Protein AF-A0A970M5C3-F1 (afdb_monomer_lite)

Secondary structure (DSSP, 8-state):
---------------------------PPPP-------TT-----------BTTTB-SEE--SS-EETTS--EEEESS--TT-EEEETT--EEEE--GGGEEEEEE-TTT--EEEEEE-TT--S-EEEEEEPTTTTT-GGGSBPPEEEE-HIIIIIIIIIHHHHHHHHHHB-SS-B-TTTTEETTEE--B-S-TT-STTEEEEGGGTTT---BGGG-SS--SPTT------B--BSSS-EEHHHHHHHHHHHHHHHHH-TTT--TTSS--TTTTSSS-HHHHHHHHHHHHHHHTB-TTS-BB-EEEESS-S-SS-TTT----EEE--B-HHHHHHHHHHHHHHHHHGGGSTTTHHHHHHHHHHHHHHHHHHHH--S-----------SS------SS----TT-----S--TTSPPPPPTT--------SSSTTT-SHHHHHHHHHHHHHHH--HHHHHHHHHHTTSHHHH-IIIIISS-TTT--HHHHHHHHHH-TTS-HHHHHHHHHHHHHHHHHTHHHHHH-TT-----GGG-STTHHHHHHHHHHHHHHHHHHH--HHHHHHHHHHHHHHTT-STT-S-SBTT-SSS-----B-HHHHHHHHHHHHHHS---PPPS--BB----HHHHHHHSTT--TT----------TTSPPPPTT--S-THHHHHTTSS-TT---S-SHHHHBBBHHHHHHHHHHHHHT-

pLDDT: mean 77.59, std 25.62, range [19.64, 98.94]

Foldseek 3Di:
DDDDDDDDDDDDDDDDDDDDDDDDDDDDDDDPDDDPDDPDDDDDDDDDWLDQLPQAAQKWFQQLAEEQQDWGKIKGLDDLPQKFKAFPVRDGPDTFDPVQKDWQQQFFQQRGGIIIGTPSVPRDWGKIKIAGVCCVVGVSPIADIHTYHHLLSRQVQQFLLLLLLVLLVQKAQDWADPPLQDDPRDGDTRPAGFQPDPLFAFAPVCPPVDRHHNCRDPPNQADHPFDQAMAGQFWLDNKGWLLQLLLLLQLLLVLCVLCVVSFFQPSNSHPCRPVRDGVSLVSSVRSLSRQLSQATNQLFGFTIWDALEFPDQEARRPGPGRIYTFGTWLQSLLSLLLSLLSQLQVQCVPVVRVVVSVVSVVSSVSSLVSCVVVVFGGWTPPPDLRDDDDDFDDDDDQDCPPVRDDQPVDDPPDDFDADPVHGTDDRPPSIQQVVTNLLSLLSSLLSCCLRVVDPVSLVSNVVSCPPCCLQPLVPAQLDAQSNHPNVVSLLSLLPRPPRPPVSNVSSLVSLVVSLVQQVVQLVSGSLSASDDLQCQAQQSLLSLLSLLLSLLSNCVNPVPCVSLSSLVSSLSCCSQSFSNSERQWFSHGPHHDQAFSHSHQLNVQQVCCVPPVDGDGGRTNFRFRAFRSNQCCLVPNPRRRRTDDADDDDDDDPSTDDHVRDDDDQVVCCVVVSDHRPDDGDDDNSHGMTGSSSSSSSSSSSSSSD

Sequence (706 aa):
MKRAGLVILFVAGLVAAACGGSQPSQQNPPASSVAVVKVGDTVQSEPRPAMPGVNVPAVKVDLVGYVTDWKKIVIFNVDPAGAQVVDQAGNVVLTVTDDLVREYGLDEASQDPVWQVDITALKTPGTYTIRTAGGASNPLLNSDPFKIGDFRSLYYDDAVVVGLKSFYFQRTRTALVEPYAVWRGAAYPRKGVSHAHNDVGWDYTFYPDKKLNWKDSPDKQWWPGEQLKKGWFDAGNYDMYIPSTAPSTQILLYAYEWAPEMFKDGDQNIPESGNGVPDIIDESTWGLDWIMSLQQKNGAFRHSEAVHGWDGLGPADQDMSVRWIRGVSSAATAKAVAVLAQAAQIYKQFPPYAAIAADYEKAARLGWKWLQENPNDHPVDEKDHRWAAANPGTTGERPTLPNGCPDTSVNPDKTAYKDKHGSEQPRWDDGPDGRGDVPGRFVAAVEMWTRLRDASALEVVKTLINHELVSSLEEGIFRGSWVNISRYGLISLAQDAETPEDIRAIAKERMVKAADLAFPRIEKDGYRTCDELYDYYWGHNANLAEKVHIFAAVYKLTEDEKYLHAARDLWHWLNGRNPNGYSMTTGVGTRPPTRFYHMEWGYHQNDMINKTGEFFPPAPGYLLSGPNAINNCFLAPGAPAKALLWDNPETTRTGTPPHAMWHWEQPSIWDGNFIPEDSYAEGWWGVTECDVIYSADYVLAGISVL

Radius of gyration: 27.74 Å; chains: 1; bounding box: 107×69×69 Å

Structure (mmCIF, N/CA/C/O backbone):
data_AF-A0A970M5C3-F1
#
_entry.id   AF-A0A970M5C3-F1
#
loop_
_atom_site.group_PDB
_atom_site.id
_atom_site.type_symbol
_atom_site.label_atom_id
_atom_site.label_alt_id
_atom_site.label_comp_id
_atom_site.label_asym_id
_atom_site.label_entity_id
_atom_site.label_seq_id
_atom_site.pdbx_PDB_ins_code
_atom_site.Cartn_x
_atom_site.Cartn_y
_atom_site.Cartn_z
_atom_site.occupancy
_atom_site.B_iso_or_equiv
_atom_site.auth_seq_id
_atom_site.auth_comp_id
_atom_site.auth_asym_id
_atom_site.auth_atom_id
_atom_site.pdbx_PDB_model_num
ATOM 1 N N . MET A 1 1 ? -79.323 21.546 -16.360 1.00 43.47 1 MET A N 1
ATOM 2 C CA . MET A 1 1 ? -78.536 20.835 -17.399 1.00 43.47 1 MET A CA 1
ATOM 3 C C . MET A 1 1 ? -78.131 21.848 -18.450 1.00 43.47 1 MET A C 1
ATOM 5 O O . MET A 1 1 ? -79.003 22.634 -18.796 1.00 43.47 1 MET A O 1
ATOM 9 N N . LYS A 1 2 ? -76.900 21.783 -18.982 1.00 23.50 2 LYS A N 1
ATOM 10 C CA . LYS A 1 2 ? -76.229 22.776 -19.863 1.00 23.50 2 LYS A CA 1
ATOM 11 C C . LYS A 1 2 ? -75.313 23.715 -19.066 1.00 23.50 2 LYS A C 1
ATOM 13 O O . LYS A 1 2 ? -75.775 24.337 -18.123 1.00 23.50 2 LYS A O 1
ATOM 18 N N . ARG A 1 3 ? -74.004 23.650 -19.360 1.00 25.41 3 ARG A N 1
ATOM 19 C CA . ARG A 1 3 ? -73.214 24.616 -20.178 1.00 25.41 3 ARG A CA 1
ATOM 20 C C . ARG A 1 3 ? -72.587 25.664 -19.254 1.00 25.41 3 ARG A C 1
ATOM 22 O O . ARG A 1 3 ? -73.209 26.014 -18.270 1.00 25.41 3 ARG A O 1
ATOM 29 N N . ALA A 1 4 ? -71.412 26.227 -19.477 1.00 26.89 4 ALA A N 1
ATOM 30 C CA . ALA A 1 4 ? -70.388 26.228 -20.526 1.00 26.89 4 ALA A CA 1
ATOM 31 C C . ALA A 1 4 ? -69.121 26.771 -19.806 1.00 26.89 4 ALA A C 1
ATOM 33 O O . ALA A 1 4 ? -69.263 27.408 -18.769 1.00 26.89 4 ALA A O 1
ATOM 34 N N . GLY A 1 5 ? -67.873 26.488 -20.173 1.00 25.70 5 GLY A N 1
ATOM 35 C CA . GLY A 1 5 ? -67.251 26.614 -21.488 1.00 25.70 5 GLY A CA 1
ATOM 36 C C . GLY A 1 5 ? -66.477 27.941 -21.561 1.00 25.70 5 GLY A C 1
ATOM 37 O O . GLY A 1 5 ? -67.030 28.960 -21.165 1.00 25.70 5 GLY A O 1
ATOM 38 N N . LEU A 1 6 ? -65.242 27.889 -22.082 1.00 24.64 6 LEU A N 1
ATOM 39 C CA . LEU A 1 6 ? -64.608 28.828 -23.035 1.00 24.64 6 LEU A CA 1
ATOM 40 C C . LEU A 1 6 ? -63.123 29.163 -22.740 1.00 24.64 6 LEU A C 1
ATOM 42 O O . LEU A 1 6 ? -62.778 29.863 -21.799 1.00 24.64 6 LEU A O 1
ATOM 46 N N . VAL A 1 7 ? -62.285 28.611 -23.622 1.00 25.92 7 VAL A N 1
ATOM 47 C CA . VAL A 1 7 ? -61.121 29.148 -24.364 1.00 25.92 7 VAL A CA 1
ATOM 48 C C . VAL A 1 7 ? -60.854 30.669 -24.268 1.00 25.92 7 VAL A C 1
ATOM 50 O O . VAL A 1 7 ? -61.797 31.445 -24.383 1.00 25.92 7 VAL A O 1
ATOM 53 N N . ILE A 1 8 ? -59.569 31.080 -24.201 1.00 26.61 8 ILE A N 1
ATOM 54 C CA . ILE A 1 8 ? -58.835 31.959 -25.164 1.00 26.61 8 ILE A CA 1
ATOM 55 C C . ILE A 1 8 ? -57.410 32.294 -24.658 1.00 26.61 8 ILE A C 1
ATOM 57 O O . ILE A 1 8 ? -57.178 32.477 -23.467 1.00 26.61 8 ILE A O 1
ATOM 61 N N . LEU A 1 9 ? -56.465 32.342 -25.610 1.00 24.36 9 LEU A N 1
ATOM 62 C CA . LEU A 1 9 ? -55.049 32.701 -25.485 1.00 24.36 9 LEU A CA 1
ATOM 63 C C . LEU A 1 9 ? -54.772 34.225 -25.380 1.00 24.36 9 LEU A C 1
ATOM 65 O O . LEU A 1 9 ? -55.464 35.028 -25.996 1.00 24.36 9 LEU A O 1
ATOM 69 N N . PHE A 1 10 ? -53.588 34.507 -24.810 1.00 23.66 10 PHE A N 1
ATOM 70 C CA . PHE A 1 10 ? -52.525 35.440 -25.253 1.00 23.66 10 PHE A CA 1
ATOM 71 C C . PHE A 1 10 ? -52.410 36.897 -24.726 1.00 23.66 10 PHE A C 1
ATOM 73 O O . PHE A 1 10 ? -53.280 37.736 -24.910 1.00 23.66 10 PHE A O 1
ATOM 80 N N . VAL A 1 11 ? -51.168 37.151 -24.265 1.00 23.84 11 VAL A N 1
ATOM 81 C CA . VAL A 1 11 ? -50.319 38.369 -24.258 1.00 23.84 11 VAL A CA 1
ATOM 82 C C . VAL A 1 11 ? -50.445 39.406 -23.119 1.00 23.84 11 VAL A C 1
ATOM 84 O O . VAL A 1 11 ? -51.359 40.214 -23.069 1.00 23.84 11 VAL A O 1
ATOM 87 N N . ALA A 1 12 ? -49.356 39.406 -22.331 1.00 23.44 12 ALA A N 1
ATOM 88 C CA . ALA A 1 12 ? -48.564 40.489 -21.724 1.00 23.44 12 ALA A CA 1
ATOM 89 C C . ALA A 1 12 ? -49.166 41.514 -20.746 1.00 23.44 12 ALA A C 1
ATOM 91 O O . ALA A 1 12 ? -50.061 42.282 -21.072 1.00 23.44 12 ALA A O 1
ATOM 92 N N . GLY A 1 13 ? -48.427 41.690 -19.640 1.00 21.80 13 GLY A N 1
ATOM 93 C CA . GLY A 1 13 ? -47.996 43.026 -19.222 1.00 21.80 13 GLY A CA 1
ATOM 94 C C . GLY A 1 13 ? -48.219 43.398 -17.755 1.00 21.80 13 GLY A C 1
ATOM 95 O O . GLY A 1 13 ? -49.313 43.783 -17.381 1.00 21.80 13 GLY A O 1
ATOM 96 N N . LEU A 1 14 ? -47.105 43.417 -17.014 1.00 23.11 14 LEU A N 1
ATOM 97 C CA . LEU A 1 14 ? -46.784 44.240 -15.835 1.00 23.11 14 LEU A CA 1
ATOM 98 C C . LEU A 1 14 ? -47.447 43.990 -14.459 1.00 23.11 14 LEU A C 1
ATOM 100 O O . LEU A 1 14 ? -48.581 44.361 -14.190 1.00 23.11 14 LEU A O 1
ATOM 104 N N . VAL A 1 15 ? -46.602 43.460 -13.560 1.00 23.78 15 VAL A N 1
ATOM 105 C CA . VAL A 1 15 ? -46.134 44.029 -12.270 1.00 23.78 15 VAL A CA 1
ATOM 106 C C . VAL A 1 15 ? -47.127 44.867 -11.443 1.00 23.78 15 VAL A C 1
ATOM 108 O O . VAL A 1 15 ? -47.406 46.006 -11.795 1.00 23.78 15 VAL A O 1
ATOM 111 N N . ALA A 1 16 ? -47.493 44.376 -10.249 1.00 21.75 16 ALA A N 1
ATOM 112 C CA . ALA A 1 16 ? -47.049 44.922 -8.949 1.00 21.75 16 ALA A CA 1
ATOM 113 C C . ALA A 1 16 ? -47.873 44.383 -7.755 1.00 21.75 16 ALA A C 1
ATOM 115 O O . ALA A 1 16 ? -49.095 44.430 -7.755 1.00 21.75 16 ALA A O 1
ATOM 116 N N . ALA A 1 17 ? -47.135 43.987 -6.712 1.00 21.42 17 ALA A N 1
ATOM 117 C CA . ALA A 1 17 ? -47.401 44.186 -5.281 1.00 21.42 17 ALA A CA 1
ATOM 118 C C . ALA A 1 17 ? -48.663 43.593 -4.592 1.00 21.42 17 ALA A C 1
ATOM 120 O O . ALA A 1 17 ? -49.741 44.169 -4.589 1.00 21.42 17 ALA A O 1
ATOM 121 N N . ALA A 1 18 ? -48.384 42.534 -3.819 1.00 20.62 18 ALA A N 1
ATOM 122 C CA . ALA A 1 18 ? -48.452 42.496 -2.347 1.00 20.62 18 ALA A CA 1
ATOM 123 C C . ALA A 1 18 ? -49.795 42.331 -1.579 1.00 20.62 18 ALA A C 1
ATOM 125 O O . ALA A 1 18 ? -50.690 43.166 -1.628 1.00 20.62 18 ALA A O 1
ATOM 126 N N . CYS A 1 19 ? -49.742 41.318 -0.692 1.00 20.11 19 CYS A N 1
ATOM 127 C CA . CYS A 1 19 ? -50.213 41.251 0.710 1.00 20.11 19 CYS A CA 1
ATOM 128 C C . CYS A 1 19 ? -51.538 40.549 1.097 1.00 20.11 19 CYS A C 1
ATOM 130 O O . CYS A 1 19 ? -52.627 41.023 0.804 1.00 20.11 19 CYS A O 1
ATOM 132 N N . GLY A 1 20 ? -51.370 39.521 1.958 1.00 19.64 20 GLY A N 1
ATOM 133 C CA . GLY A 1 20 ? -52.230 39.145 3.105 1.00 19.64 20 GLY A CA 1
ATOM 134 C C . GLY A 1 20 ? -53.282 38.063 2.827 1.00 19.64 20 GLY A C 1
ATOM 135 O O . GLY A 1 20 ? -54.294 38.366 2.219 1.00 19.64 20 GLY A O 1
ATOM 136 N N . GLY A 1 21 ? -53.064 36.775 3.145 1.00 20.50 21 GLY A N 1
ATOM 137 C CA . GLY A 1 21 ? -53.242 36.122 4.469 1.00 20.50 21 GLY A CA 1
ATOM 138 C C . GLY A 1 21 ? -54.598 35.370 4.484 1.00 20.50 21 GLY A C 1
ATOM 139 O O . GLY A 1 21 ? -55.576 35.945 4.036 1.00 20.50 21 GLY A O 1
ATOM 140 N N . SER A 1 22 ? -54.806 34.114 4.910 1.00 21.95 22 SER A N 1
ATOM 141 C CA . SER A 1 22 ? -54.136 33.268 5.911 1.00 21.95 22 SER A CA 1
ATOM 142 C C . SER A 1 22 ? -54.776 31.848 6.014 1.00 21.95 22 SER A C 1
ATOM 144 O O . SER A 1 22 ? -56.002 31.764 5.984 1.00 21.95 22 SER A O 1
ATOM 146 N N . GLN A 1 23 ? -53.936 30.828 6.319 1.00 22.83 23 GLN A N 1
ATOM 147 C CA . GLN A 1 23 ? -54.135 29.604 7.167 1.00 22.83 23 GLN A CA 1
ATOM 148 C C . GLN A 1 23 ? -54.847 28.338 6.595 1.00 22.83 23 GLN A C 1
ATOM 150 O O . GLN A 1 23 ? -55.701 28.501 5.730 1.00 22.83 23 GLN A O 1
ATOM 155 N N . PRO A 1 24 ? -54.571 27.083 7.078 1.00 24.27 24 PRO A N 1
ATOM 156 C CA . PRO A 1 24 ? -53.834 26.662 8.293 1.00 24.27 24 PRO A CA 1
ATOM 157 C C . PRO A 1 24 ? -52.750 25.549 8.127 1.00 24.27 24 PRO A C 1
ATOM 159 O O . PRO A 1 24 ? -52.598 24.916 7.087 1.00 24.27 24 PRO A O 1
ATOM 162 N N . SER A 1 25 ? -51.998 25.336 9.213 1.00 22.52 25 SER A N 1
ATOM 163 C CA . SER A 1 25 ? -50.725 24.612 9.385 1.00 22.52 25 SER A CA 1
ATOM 164 C C . SER A 1 25 ? -50.799 23.097 9.669 1.00 22.52 25 SER A C 1
ATOM 166 O O . SER A 1 25 ? -51.562 22.676 10.538 1.00 22.52 25 SER A O 1
ATOM 168 N N . GLN A 1 26 ? -49.878 22.317 9.083 1.00 24.58 26 GLN A N 1
ATOM 169 C CA . GLN A 1 26 ? -49.354 21.053 9.634 1.00 24.58 26 GLN A CA 1
ATOM 170 C C . GLN A 1 26 ? -47.932 21.293 10.174 1.00 24.58 26 GLN A C 1
ATOM 172 O O . GLN A 1 26 ? -47.089 21.862 9.484 1.00 24.58 26 GLN A O 1
ATOM 177 N N . GLN A 1 27 ? -47.696 20.916 11.432 1.00 22.50 27 GLN A N 1
ATOM 178 C CA . GLN A 1 27 ? -46.435 21.099 12.155 1.00 22.50 27 GLN A CA 1
ATOM 179 C C . GLN A 1 27 ? -45.432 19.988 11.802 1.00 22.50 27 GLN A C 1
ATOM 181 O O . GLN A 1 27 ? -45.645 18.831 12.154 1.00 22.50 27 GLN A O 1
ATOM 186 N N . ASN A 1 28 ? -44.328 20.361 11.154 1.00 25.20 28 ASN A N 1
ATOM 187 C CA . ASN A 1 28 ? -43.078 19.595 11.143 1.00 25.20 28 ASN A CA 1
ATOM 188 C C . ASN A 1 28 ? -42.291 19.883 12.440 1.00 25.20 28 ASN A C 1
ATOM 190 O O . ASN A 1 28 ? -42.426 20.987 12.980 1.00 25.20 28 ASN A O 1
ATOM 194 N N . PRO A 1 29 ? -41.468 18.942 12.947 1.00 23.06 29 PRO A N 1
ATOM 195 C CA . PRO A 1 29 ? -40.575 19.211 14.074 1.00 23.06 29 PRO A CA 1
ATOM 196 C C . PRO A 1 29 ? -39.634 20.382 13.739 1.00 23.06 29 PRO A C 1
ATOM 198 O O . PRO A 1 29 ? -39.264 20.551 12.573 1.00 23.06 29 PRO A O 1
ATOM 201 N N . PRO A 1 30 ? -39.278 21.229 14.722 1.00 22.14 30 PRO A N 1
ATOM 202 C CA . PRO A 1 30 ? -38.546 22.456 14.459 1.00 22.14 30 PRO A CA 1
ATOM 203 C C . PRO A 1 30 ? -37.161 22.123 13.908 1.00 22.14 30 PRO A C 1
ATOM 205 O O . PRO A 1 30 ? -36.360 21.462 14.567 1.00 22.14 30 PRO A O 1
ATOM 208 N N . ALA A 1 31 ? -36.880 22.623 12.704 1.00 24.53 31 ALA A N 1
ATOM 209 C CA . ALA A 1 31 ? -35.517 22.857 12.268 1.00 24.53 31 ALA A CA 1
ATOM 210 C C . ALA A 1 31 ? -34.835 23.675 13.369 1.00 24.53 31 ALA A C 1
ATOM 212 O O . ALA A 1 31 ? -35.278 24.784 13.682 1.00 24.53 31 ALA A O 1
ATOM 213 N N . SER A 1 32 ? -33.806 23.113 14.001 1.00 23.88 32 SER A N 1
ATOM 214 C CA . SER A 1 32 ? -32.923 23.879 14.869 1.00 23.88 32 SER A CA 1
ATOM 215 C C . SER A 1 32 ? -32.362 25.020 14.030 1.00 23.88 32 SER A C 1
ATOM 217 O O . SER A 1 32 ? -31.592 24.800 13.096 1.00 23.88 32 SER A O 1
ATOM 219 N N . SER A 1 33 ? -32.835 26.230 14.311 1.00 22.73 33 SER A N 1
ATOM 220 C CA . SER A 1 33 ? -32.405 27.456 13.662 1.00 22.73 33 SER A CA 1
ATOM 221 C C . SER A 1 33 ? -30.900 27.604 13.844 1.00 22.73 33 SER A C 1
ATOM 223 O O . SER A 1 33 ? -30.438 27.901 14.947 1.00 22.73 33 SER A O 1
ATOM 225 N N . VAL A 1 34 ? -30.143 27.401 12.769 1.00 24.78 34 VAL A N 1
ATOM 226 C CA . VAL A 1 34 ? -28.766 27.881 12.682 1.00 24.78 34 VAL A CA 1
ATOM 227 C C . VAL A 1 34 ? -28.851 29.400 12.774 1.00 24.78 34 VAL A C 1
ATOM 229 O O . VAL A 1 34 ? -29.522 30.047 11.966 1.00 24.78 34 VAL A O 1
ATOM 232 N N . ALA A 1 35 ? -28.256 29.966 13.819 1.00 22.03 35 ALA A N 1
ATOM 233 C CA . ALA A 1 35 ? -28.172 31.405 13.971 1.00 22.03 35 ALA A CA 1
ATOM 234 C C . ALA A 1 35 ? -27.354 31.964 12.801 1.00 22.03 35 ALA A C 1
ATOM 236 O O . ALA A 1 35 ? -26.183 31.633 12.639 1.00 22.03 35 ALA A O 1
ATOM 237 N N . VAL A 1 36 ? -27.977 32.807 11.979 1.00 25.91 36 VAL A N 1
ATOM 238 C CA . VAL A 1 36 ? -27.254 33.627 11.006 1.00 25.91 36 VAL A CA 1
ATOM 239 C C . VAL A 1 36 ? -26.511 34.692 11.806 1.00 25.91 36 VAL A C 1
ATOM 241 O O . VAL A 1 36 ? -27.113 35.664 12.270 1.00 25.91 36 VAL A O 1
ATOM 244 N N . VAL A 1 37 ? -25.216 34.473 12.019 1.00 23.62 37 VAL A N 1
ATOM 245 C CA . VAL A 1 37 ? -24.325 35.459 12.632 1.00 23.62 37 VAL A CA 1
ATOM 246 C C . VAL A 1 37 ? -24.143 36.603 11.634 1.00 23.62 37 VAL A C 1
ATOM 248 O O . VAL A 1 37 ? -23.822 36.393 10.465 1.00 23.62 37 VAL A O 1
ATOM 251 N N . LYS A 1 38 ? -24.427 37.830 12.077 1.00 23.06 38 LYS A N 1
ATOM 252 C CA . LYS A 1 38 ? -24.168 39.040 11.293 1.00 23.06 38 LYS A CA 1
ATOM 253 C C . LYS A 1 38 ? -22.662 39.283 11.247 1.00 23.06 38 LYS A C 1
ATOM 255 O O . LYS A 1 38 ? -21.996 39.197 12.271 1.00 23.06 38 LYS A O 1
ATOM 260 N N . VAL A 1 39 ? -22.164 39.655 10.070 1.00 29.42 39 VAL A N 1
ATOM 261 C CA . VAL A 1 39 ? -20.786 40.120 9.859 1.00 29.42 39 VAL A CA 1
ATOM 262 C C . VAL A 1 39 ? -20.498 41.270 10.832 1.00 29.42 39 VAL A C 1
ATOM 264 O O . VAL A 1 39 ? -21.088 42.345 10.704 1.00 29.42 39 VAL A O 1
ATOM 267 N N . GLY A 1 40 ? -19.644 41.020 11.828 1.00 27.16 40 GLY A N 1
ATOM 268 C CA . GLY A 1 40 ? -19.257 42.009 12.838 1.00 27.16 40 GLY A CA 1
ATOM 269 C C . GLY A 1 40 ? -18.804 41.453 14.192 1.00 27.16 40 GLY A C 1
ATOM 270 O O . GLY A 1 40 ? -18.095 42.163 14.897 1.00 27.16 40 GLY A O 1
ATOM 271 N N . ASP A 1 41 ? -19.138 40.208 14.541 1.00 25.06 41 ASP A N 1
ATOM 272 C CA . ASP A 1 41 ? -18.715 39.610 15.813 1.00 25.06 41 ASP A CA 1
ATOM 273 C C . ASP A 1 41 ? -17.510 38.677 15.603 1.00 25.06 41 ASP A C 1
ATOM 275 O O . ASP A 1 41 ? -17.624 37.594 15.031 1.00 25.06 41 ASP A O 1
ATOM 279 N N . THR A 1 42 ? -16.334 39.109 16.062 1.00 29.83 42 THR A N 1
ATOM 280 C CA . THR A 1 42 ? -15.111 38.298 16.145 1.00 29.83 42 THR A CA 1
ATOM 281 C C . THR A 1 42 ? -15.306 37.139 17.122 1.00 29.83 42 THR A C 1
ATOM 283 O O . THR A 1 42 ? -15.213 37.328 18.336 1.00 29.83 42 THR A O 1
ATOM 286 N N . VAL A 1 43 ? -15.534 35.933 16.603 1.00 27.56 43 VAL A N 1
ATOM 287 C CA . VAL A 1 43 ? -15.352 34.686 17.354 1.00 27.56 43 VAL A CA 1
ATOM 288 C C . VAL A 1 43 ? -13.960 34.154 17.020 1.00 27.56 43 VAL A C 1
ATOM 290 O O . VAL A 1 43 ? -13.720 33.657 15.926 1.00 27.56 43 VAL A O 1
ATOM 293 N N . GLN A 1 44 ? -13.026 34.290 17.962 1.00 31.78 44 GLN A N 1
ATOM 294 C CA . GLN A 1 44 ? -11.741 33.591 17.930 1.00 31.78 44 GLN A CA 1
ATOM 295 C C . GLN A 1 44 ? -12.000 32.072 17.999 1.00 31.78 44 GLN A C 1
ATOM 297 O O . GLN A 1 44 ? -12.403 31.578 19.052 1.00 31.78 44 GLN A O 1
ATOM 302 N N . SER A 1 45 ? -11.779 31.315 16.921 1.00 34.34 45 SER A N 1
ATOM 303 C CA . SER A 1 45 ? -11.717 29.845 16.992 1.00 34.34 45 SER A CA 1
ATOM 304 C C . SER A 1 45 ? -10.376 29.339 16.457 1.00 34.34 45 SER A C 1
ATOM 306 O O . SER A 1 45 ? -10.170 29.254 15.250 1.00 34.34 45 SER A O 1
ATOM 308 N N . GLU A 1 46 ? -9.465 29.034 17.380 1.00 36.75 46 GLU A N 1
ATOM 309 C CA . GLU A 1 46 ? -8.147 28.431 17.135 1.00 36.75 46 GLU A CA 1
ATOM 310 C C . GLU A 1 46 ? -8.248 27.012 16.521 1.00 36.75 46 GLU A C 1
ATOM 312 O O . GLU A 1 46 ? -9.146 26.259 16.921 1.00 36.75 46 GLU A O 1
ATOM 317 N N . PRO A 1 47 ? -7.318 26.590 15.632 1.00 40.28 47 PRO A N 1
ATOM 318 C CA . PRO A 1 47 ? -7.099 25.180 15.300 1.00 40.28 47 PRO A CA 1
ATOM 319 C C . PRO A 1 47 ? -6.517 24.443 16.510 1.00 40.28 47 PRO A C 1
ATOM 321 O O . PRO A 1 47 ? -5.700 24.993 17.248 1.00 40.28 47 PRO A O 1
ATOM 324 N N . ARG A 1 48 ? -6.924 23.190 16.730 1.00 43.44 48 ARG A N 1
ATOM 325 C CA . ARG A 1 48 ? -6.506 22.408 17.902 1.00 43.44 48 ARG A CA 1
ATOM 326 C C . ARG A 1 48 ? -6.044 21.016 17.462 1.00 43.44 48 ARG A C 1
ATOM 328 O O . ARG A 1 48 ? -6.702 20.459 16.580 1.00 43.44 48 ARG A O 1
ATOM 335 N N . PRO A 1 49 ? -4.983 20.439 18.067 1.00 56.72 49 PRO A N 1
ATOM 336 C CA . PRO A 1 49 ? -4.635 19.030 17.866 1.00 56.72 49 PRO A CA 1
ATOM 337 C C . PRO A 1 49 ? -5.845 18.125 18.137 1.00 56.72 49 PRO A C 1
ATOM 339 O O . PRO A 1 49 ? -6.870 18.575 18.666 1.00 56.72 49 PRO A O 1
ATOM 342 N N . ALA A 1 50 ? -5.753 16.846 17.779 1.00 62.12 50 ALA A N 1
ATOM 343 C CA . ALA A 1 50 ? -6.771 15.888 18.190 1.00 62.12 50 ALA A CA 1
ATOM 344 C C . ALA A 1 50 ? -6.897 15.924 19.724 1.00 62.12 50 ALA A C 1
ATOM 346 O O . ALA A 1 50 ? -5.942 15.672 20.448 1.00 62.12 50 ALA A O 1
ATOM 347 N N . MET A 1 51 ? -8.075 16.310 20.207 1.00 70.25 51 MET A N 1
ATOM 348 C CA . MET A 1 51 ? -8.416 16.441 21.618 1.00 70.25 51 MET A CA 1
ATOM 349 C C . MET A 1 51 ? -9.651 15.578 21.886 1.00 70.25 51 MET A C 1
ATOM 351 O O . MET A 1 51 ? -10.786 15.983 21.574 1.00 70.25 51 MET A O 1
ATOM 355 N N . PRO A 1 52 ? -9.443 14.370 22.427 1.00 79.56 52 PRO A N 1
ATOM 356 C CA . PRO A 1 52 ? -10.508 13.428 22.732 1.00 79.56 52 PRO A CA 1
ATOM 357 C C . PRO A 1 52 ? -11.666 14.048 23.523 1.00 79.56 52 PRO A C 1
ATOM 359 O O . PRO A 1 52 ? -11.471 14.726 24.529 1.00 79.56 52 PRO A O 1
ATOM 362 N N . GLY A 1 53 ? -12.895 13.847 23.043 1.00 76.50 53 GLY A N 1
ATOM 363 C CA . GLY A 1 53 ? -14.107 14.398 23.653 1.00 76.50 53 GLY A CA 1
ATOM 364 C C . GLY A 1 53 ? -14.390 15.868 23.327 1.00 76.50 53 GLY A C 1
ATOM 365 O O . GLY A 1 53 ? -15.427 16.376 23.752 1.00 76.50 53 GLY A O 1
ATOM 366 N N . VAL A 1 54 ? -13.519 16.553 22.574 1.00 78.19 54 VAL A N 1
ATOM 367 C CA . VAL A 1 54 ? -13.680 17.976 22.218 1.00 78.19 54 VAL A CA 1
ATOM 368 C C . VAL A 1 54 ? -13.857 18.179 20.716 1.00 78.19 54 VAL A C 1
ATOM 370 O O . VAL A 1 54 ? -14.832 18.802 20.304 1.00 78.19 54 VAL A O 1
ATOM 373 N N . ASN A 1 55 ? -12.937 17.664 19.897 1.00 68.75 55 ASN A N 1
ATOM 374 C CA . ASN A 1 55 ? -13.003 17.735 18.426 1.00 68.75 55 ASN A CA 1
ATOM 375 C C . ASN A 1 55 ? -12.891 16.353 17.750 1.00 68.75 55 ASN A C 1
ATOM 377 O O . ASN A 1 55 ? -13.158 16.220 16.555 1.00 68.75 55 ASN A O 1
ATOM 381 N N . VAL A 1 56 ? -12.563 15.310 18.517 1.00 81.00 56 VAL A N 1
ATOM 382 C CA . VAL A 1 56 ? -12.511 13.910 18.075 1.00 81.00 56 VAL A CA 1
ATOM 383 C C . VAL A 1 56 ? -13.183 12.996 19.104 1.00 81.00 56 VAL A C 1
ATOM 385 O O . VAL A 1 56 ? -13.303 13.391 20.267 1.00 81.00 56 VAL A O 1
ATOM 388 N N . PRO A 1 57 ? -13.614 11.777 18.728 1.00 89.00 57 PRO A N 1
ATOM 389 C CA . PRO A 1 57 ? -14.216 10.831 19.664 1.00 89.00 57 PRO A CA 1
ATOM 390 C C . PRO A 1 57 ? -13.233 10.471 20.774 1.00 89.00 57 PRO A C 1
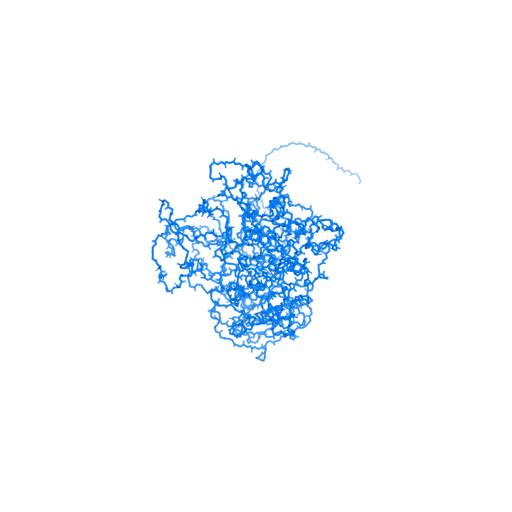ATOM 392 O O . PRO A 1 57 ? -12.044 10.323 20.506 1.00 89.00 57 PRO A O 1
ATOM 395 N N . ALA A 1 58 ? -13.705 10.288 21.999 1.00 92.31 58 ALA A N 1
ATOM 396 C CA . ALA A 1 58 ? -12.884 9.816 23.107 1.00 92.31 58 ALA A CA 1
ATOM 397 C C . ALA A 1 58 ? -12.721 8.295 23.126 1.00 92.31 58 ALA A C 1
ATOM 399 O O . ALA A 1 58 ? -11.876 7.779 23.849 1.00 92.31 58 ALA A O 1
ATOM 400 N N . VAL A 1 59 ? -13.519 7.577 22.335 1.00 98.00 59 VAL A N 1
ATOM 401 C CA . VAL A 1 59 ? -13.419 6.129 22.172 1.00 98.00 59 VAL A CA 1
ATOM 402 C C . VAL A 1 59 ? -13.081 5.827 20.717 1.00 98.00 59 VAL A C 1
ATOM 404 O O . VAL A 1 59 ? -13.868 6.116 19.816 1.00 98.00 59 VAL A O 1
ATOM 407 N N . LYS A 1 60 ? -11.898 5.262 20.485 1.00 97.38 60 LYS A N 1
ATOM 408 C CA . LYS A 1 60 ? -11.348 4.966 19.161 1.00 97.38 60 LYS A CA 1
ATOM 409 C C . LYS A 1 60 ? -11.572 3.506 18.811 1.00 97.38 60 LYS A C 1
ATOM 411 O O . LYS A 1 60 ? -11.121 2.602 19.519 1.00 97.38 60 LYS A O 1
ATOM 416 N N . VAL A 1 61 ? -12.233 3.300 17.684 1.00 98.19 61 VAL A N 1
ATOM 417 C CA . VAL A 1 61 ? -12.573 1.995 17.117 1.00 98.19 61 VAL A CA 1
ATOM 418 C C . VAL A 1 61 ? -12.020 1.901 15.700 1.00 98.19 61 VAL A C 1
ATOM 420 O O . VAL A 1 61 ? -11.695 2.918 15.089 1.00 98.19 61 VAL A O 1
ATOM 423 N N . ASP A 1 62 ? -11.933 0.690 15.163 1.00 98.12 62 ASP A N 1
ATOM 424 C CA . ASP A 1 62 ? -11.822 0.513 13.716 1.00 98.12 62 ASP A CA 1
ATOM 425 C C . ASP A 1 62 ? -13.156 0.935 13.070 1.00 98.12 62 ASP A C 1
ATOM 427 O O . ASP A 1 62 ? -14.215 0.375 13.370 1.00 98.12 62 ASP A O 1
ATOM 431 N N . LEU A 1 63 ? -13.109 1.964 12.220 1.00 96.69 63 LEU A N 1
ATOM 432 C CA . LEU A 1 63 ? -14.288 2.587 11.615 1.00 96.69 63 LEU A CA 1
ATOM 433 C C . LEU A 1 63 ? -14.845 1.791 10.428 1.00 96.69 63 LEU A C 1
ATOM 435 O O . LEU A 1 63 ? -15.926 2.120 9.935 1.00 96.69 63 LEU A O 1
ATOM 439 N N . VAL A 1 64 ? -14.130 0.764 9.962 1.00 96.44 64 VAL A N 1
ATOM 440 C CA . VAL A 1 64 ? -14.658 -0.249 9.040 1.00 96.44 64 VAL A CA 1
ATOM 441 C C . VAL A 1 64 ? -15.379 -1.326 9.852 1.00 96.44 64 VAL A C 1
ATOM 443 O O . VAL A 1 64 ? -16.532 -1.661 9.566 1.00 96.44 64 VAL A O 1
ATOM 446 N N . GLY A 1 65 ? -14.739 -1.814 10.917 1.00 96.38 65 GLY A N 1
ATOM 447 C CA . GLY A 1 65 ? -15.322 -2.741 11.884 1.00 96.38 65 GLY A CA 1
ATOM 448 C C . GLY A 1 65 ? -14.309 -3.725 12.457 1.00 96.38 65 GLY A C 1
ATOM 449 O O . GLY A 1 65 ? -13.111 -3.492 12.417 1.00 96.38 65 GLY A O 1
ATOM 450 N N . TYR A 1 66 ? -14.793 -4.847 12.984 1.00 97.94 66 TYR A N 1
ATOM 451 C CA . TYR A 1 66 ? -13.967 -5.952 13.462 1.00 97.94 66 TYR A CA 1
ATOM 452 C C . TYR A 1 66 ? -14.491 -7.280 12.931 1.00 97.94 66 TYR A C 1
ATOM 454 O O . TYR A 1 66 ? -15.692 -7.565 12.979 1.00 97.94 66 TYR A O 1
ATOM 462 N N . VAL A 1 67 ? -13.580 -8.148 12.502 1.00 97.81 67 VAL A N 1
ATOM 463 C CA . VAL A 1 67 ? -13.952 -9.512 12.123 1.00 97.81 67 VAL A CA 1
ATOM 464 C C . VAL A 1 67 ? -14.376 -10.300 13.360 1.00 97.81 67 VAL A C 1
ATOM 466 O O . VAL A 1 67 ? -13.776 -10.212 14.435 1.00 97.81 67 VAL A O 1
ATOM 469 N N . THR A 1 68 ? -15.434 -11.088 13.192 1.00 97.19 68 THR A N 1
ATOM 470 C CA . THR A 1 68 ? -16.140 -11.822 14.249 1.00 97.19 68 THR A CA 1
ATOM 471 C C . THR A 1 68 ? -15.190 -12.609 15.147 1.00 97.19 68 THR A C 1
ATOM 473 O O . THR A 1 68 ? -15.263 -12.505 16.375 1.00 97.19 68 THR A O 1
ATOM 476 N N . ASP A 1 69 ? -14.242 -13.341 14.568 1.00 94.81 69 ASP A N 1
ATOM 477 C CA . ASP A 1 69 ? -13.376 -14.229 15.341 1.00 94.81 69 ASP A CA 1
ATOM 478 C C . ASP A 1 69 ? -12.073 -13.623 15.833 1.00 94.81 69 ASP A C 1
ATOM 480 O O . ASP A 1 69 ? -11.390 -14.228 16.654 1.00 94.81 69 ASP A O 1
ATOM 484 N N . TRP A 1 70 ? -11.784 -12.385 15.449 1.00 96.19 70 TRP A N 1
ATOM 485 C CA . TRP A 1 70 ? -10.558 -11.723 15.860 1.00 96.19 70 TRP A CA 1
ATOM 486 C C . TRP A 1 70 ? -10.651 -11.196 17.287 1.00 96.19 70 TRP A C 1
ATOM 488 O O . TRP A 1 70 ? -11.744 -10.951 17.823 1.00 96.19 70 TRP A O 1
ATOM 498 N N . LYS A 1 71 ? -9.472 -10.993 17.878 1.00 95.81 71 LYS A N 1
ATOM 499 C CA . LYS A 1 71 ? -9.297 -10.153 19.058 1.00 95.81 71 LYS A CA 1
ATOM 500 C C . LYS A 1 71 ? -9.722 -8.720 18.725 1.00 95.81 71 LYS A C 1
ATOM 502 O O . LYS A 1 71 ? -9.366 -8.207 17.669 1.00 95.81 71 LYS A O 1
ATOM 507 N N . LYS A 1 72 ? -10.483 -8.084 19.616 1.00 97.38 72 LYS A N 1
ATOM 508 C CA . LYS A 1 72 ? -11.076 -6.755 19.401 1.00 97.38 72 LYS A CA 1
ATOM 509 C C . LYS A 1 72 ? -10.732 -5.853 20.573 1.00 97.38 72 LYS A C 1
ATOM 511 O O . LYS A 1 72 ? -11.351 -5.945 21.629 1.00 97.38 72 LYS A O 1
ATOM 516 N N . ILE A 1 73 ? -9.741 -4.992 20.375 1.00 97.50 73 ILE A N 1
ATOM 517 C CA . ILE A 1 73 ? -9.354 -3.983 21.362 1.00 97.50 73 ILE A CA 1
ATOM 518 C C . ILE A 1 73 ? -9.813 -2.609 20.885 1.00 97.50 73 ILE A C 1
ATOM 520 O O . ILE A 1 73 ? -9.533 -2.218 19.746 1.00 97.50 73 ILE A O 1
ATOM 524 N N . VAL A 1 74 ? -10.484 -1.889 21.780 1.00 98.12 74 VAL A N 1
ATOM 525 C CA . VAL A 1 74 ? -10.920 -0.498 21.622 1.00 98.12 74 VAL A CA 1
ATOM 526 C C . VAL A 1 74 ? -10.081 0.394 22.532 1.00 98.12 74 VAL A C 1
ATOM 528 O O . VAL A 1 74 ? -9.730 -0.020 23.637 1.00 98.12 74 VAL A O 1
ATOM 531 N N . ILE A 1 75 ? -9.763 1.608 22.079 1.00 98.25 75 ILE A N 1
ATOM 532 C CA . ILE A 1 75 ? -8.962 2.570 22.846 1.00 98.25 75 ILE A CA 1
ATOM 533 C C . ILE A 1 75 ? -9.871 3.649 23.425 1.00 98.25 75 ILE A C 1
ATOM 535 O O . ILE A 1 75 ? -10.688 4.218 22.709 1.00 98.25 75 ILE A O 1
ATOM 539 N N . PHE A 1 76 ? -9.733 3.937 24.710 1.00 98.00 76 PHE A N 1
ATOM 540 C CA . PHE A 1 76 ? -10.456 4.992 25.407 1.00 98.00 76 PHE A CA 1
ATOM 541 C C . PHE A 1 76 ? -9.470 6.057 25.877 1.00 98.00 76 PHE A C 1
ATOM 543 O O . PHE A 1 76 ? -8.430 5.728 26.441 1.00 98.00 76 PHE A O 1
ATOM 550 N N . ASN A 1 77 ? -9.844 7.323 25.707 1.00 94.62 77 ASN A N 1
ATOM 551 C CA . ASN A 1 77 ? -9.135 8.489 26.240 1.00 94.62 77 ASN A CA 1
ATOM 552 C C . ASN A 1 77 ? -9.880 9.169 27.393 1.00 94.62 77 ASN A C 1
ATOM 554 O O . ASN A 1 77 ? -9.566 10.282 27.806 1.00 94.62 77 ASN A O 1
ATOM 558 N N . VAL A 1 78 ? -10.905 8.491 27.896 1.00 92.81 78 VAL A N 1
ATOM 559 C CA . VAL A 1 78 ? -11.694 8.844 29.073 1.00 92.81 78 VAL A CA 1
ATOM 560 C C . VAL A 1 78 ? -11.913 7.574 29.881 1.00 92.81 78 VAL A C 1
ATOM 562 O O . VAL A 1 78 ? -11.853 6.480 29.322 1.00 92.81 78 VAL A O 1
ATOM 565 N N . ASP A 1 79 ? -12.179 7.716 31.177 1.00 93.38 79 ASP A N 1
ATOM 566 C CA . ASP A 1 79 ? -12.421 6.576 32.063 1.00 93.38 79 ASP A CA 1
ATOM 567 C C . ASP A 1 79 ? -13.524 5.653 31.485 1.00 93.38 79 ASP A C 1
ATOM 569 O O . ASP A 1 79 ? -14.649 6.117 31.251 1.00 93.38 79 ASP A O 1
ATOM 573 N N . PRO A 1 80 ? -13.225 4.365 31.213 1.00 96.38 80 PRO A N 1
ATOM 574 C CA . PRO A 1 80 ? -14.183 3.427 30.637 1.00 96.38 80 PRO A CA 1
ATOM 575 C C . PRO A 1 80 ? -15.238 2.932 31.640 1.00 96.38 80 PRO A C 1
ATOM 577 O O . PRO A 1 80 ? -16.144 2.194 31.239 1.00 96.38 80 PRO A O 1
ATOM 580 N N . ALA A 1 81 ? -15.147 3.304 32.923 1.00 91.94 81 ALA A N 1
ATOM 581 C CA . ALA A 1 81 ? -16.040 2.830 33.973 1.00 91.94 81 ALA A CA 1
ATOM 582 C C . ALA A 1 81 ? -17.528 3.005 33.611 1.00 91.94 81 ALA A C 1
ATOM 584 O O . ALA A 1 81 ? -18.037 4.109 33.399 1.00 91.94 81 ALA A O 1
ATOM 585 N N . GLY A 1 82 ? -18.250 1.881 33.563 1.00 87.81 82 GLY A N 1
ATOM 586 C CA . GLY A 1 82 ? -19.685 1.852 33.280 1.00 87.81 82 GLY A CA 1
ATOM 587 C C . GLY A 1 82 ? -20.066 2.111 31.819 1.00 87.81 82 GLY A C 1
ATOM 588 O O . GLY A 1 82 ? -21.257 2.253 31.533 1.00 87.81 82 GLY A O 1
ATOM 589 N N . ALA A 1 83 ? -19.101 2.159 30.893 1.00 97.69 83 ALA A N 1
ATOM 590 C CA . ALA A 1 83 ? -19.390 2.248 29.468 1.00 97.69 83 ALA A CA 1
ATOM 591 C C . ALA A 1 83 ? -20.162 1.013 28.968 1.00 97.69 83 ALA A C 1
ATOM 593 O O . ALA A 1 83 ? -20.049 -0.092 29.503 1.00 97.69 83 ALA A O 1
ATOM 594 N N . GLN A 1 84 ? -20.972 1.193 27.928 1.00 98.00 84 GLN A N 1
ATOM 595 C CA . GLN A 1 84 ? -21.847 0.155 27.382 1.00 98.00 84 GLN A CA 1
ATOM 596 C C . GLN A 1 84 ? -21.703 0.070 25.868 1.00 98.00 84 GLN A C 1
ATOM 598 O O . GLN A 1 84 ? -21.833 1.078 25.176 1.00 98.00 84 GLN A O 1
ATOM 603 N N . VAL A 1 85 ? -21.505 -1.136 25.340 1.00 98.38 85 VAL A N 1
ATOM 604 C CA . VAL A 1 85 ? -21.697 -1.404 23.914 1.00 98.38 85 VAL A CA 1
ATOM 605 C C . VAL A 1 85 ? -23.189 -1.583 23.673 1.00 98.38 85 VAL A C 1
ATOM 607 O O . VAL A 1 85 ? -23.831 -2.435 24.296 1.00 98.38 85 VAL A O 1
ATOM 610 N N . VAL A 1 86 ? -23.736 -0.792 22.758 1.00 98.38 86 VAL A N 1
ATOM 611 C CA . VAL A 1 86 ? -25.136 -0.869 22.347 1.00 98.38 86 VAL A CA 1
ATOM 612 C C . VAL A 1 86 ? -25.260 -1.262 20.883 1.00 98.38 86 VAL A C 1
ATOM 614 O O . VAL A 1 86 ? -24.419 -0.885 20.067 1.00 98.38 86 VAL A O 1
ATOM 617 N N . ASP A 1 87 ? -26.310 -2.008 20.553 1.00 98.12 87 ASP A N 1
ATOM 618 C CA . ASP A 1 87 ? -26.697 -2.271 19.166 1.00 98.12 87 ASP A CA 1
ATOM 619 C C . ASP A 1 87 ? -27.412 -1.059 18.531 1.00 98.12 87 ASP A C 1
ATOM 621 O O . ASP A 1 87 ? -27.692 -0.046 19.182 1.00 98.12 87 ASP A O 1
ATOM 625 N N . GLN A 1 88 ? -27.747 -1.165 17.244 1.00 95.38 88 GLN A N 1
ATOM 626 C CA . GLN A 1 88 ? -28.455 -0.114 16.504 1.00 95.38 88 GLN A CA 1
ATOM 627 C C . GLN A 1 88 ? -29.867 0.194 17.048 1.00 95.38 88 GLN A C 1
ATOM 629 O O . GLN A 1 88 ? -30.372 1.298 16.845 1.00 95.38 88 GLN A O 1
ATOM 634 N N . ALA A 1 89 ? -30.505 -0.745 17.756 1.00 96.38 89 ALA A N 1
ATOM 635 C CA . ALA A 1 89 ? -31.785 -0.523 18.433 1.00 96.38 89 ALA A CA 1
ATOM 636 C C . ALA A 1 89 ? -31.615 0.155 19.809 1.00 96.38 89 ALA A C 1
ATOM 638 O O . ALA A 1 89 ? -32.601 0.539 20.438 1.00 96.38 89 ALA A O 1
ATOM 639 N N . GLY A 1 90 ? -30.372 0.348 20.261 1.00 95.00 90 GLY A N 1
ATOM 640 C CA . GLY A 1 90 ? -30.027 0.947 21.542 1.00 95.00 90 GLY A CA 1
ATOM 641 C C . GLY A 1 90 ? -30.034 -0.038 22.710 1.00 95.00 90 GLY A C 1
ATOM 642 O O . GLY A 1 90 ? -29.939 0.413 23.853 1.00 95.00 90 GLY A O 1
ATOM 643 N N . ASN A 1 91 ? -30.137 -1.347 22.456 1.00 97.69 91 ASN A N 1
ATOM 644 C CA . ASN A 1 91 ? -30.042 -2.362 23.501 1.00 97.69 91 ASN A CA 1
ATOM 645 C C . ASN A 1 91 ? -28.586 -2.524 23.928 1.00 97.69 91 ASN A C 1
ATOM 647 O O . ASN A 1 91 ? -27.692 -2.595 23.088 1.00 97.69 91 ASN A O 1
ATOM 651 N N . VAL A 1 92 ? -28.352 -2.640 25.233 1.00 97.94 92 VAL A N 1
ATOM 652 C CA . VAL A 1 92 ? -27.025 -2.950 25.775 1.00 97.94 92 VAL A CA 1
ATOM 653 C C . VAL A 1 92 ? -26.705 -4.415 25.493 1.00 97.94 92 VAL A C 1
ATOM 655 O O . VAL A 1 92 ? -27.428 -5.303 25.941 1.00 97.94 92 VAL A O 1
ATOM 658 N N . VAL A 1 93 ? -25.618 -4.658 24.763 1.00 97.88 93 VAL A N 1
ATOM 659 C CA . VAL A 1 93 ? -25.147 -6.008 24.407 1.00 97.88 93 VAL A CA 1
ATOM 660 C C . VAL A 1 93 ? -23.889 -6.416 25.172 1.00 97.88 93 VAL A C 1
ATOM 662 O O . VAL A 1 93 ? -23.618 -7.605 25.309 1.00 97.88 93 VAL A O 1
ATOM 665 N N . LEU A 1 94 ? -23.138 -5.442 25.691 1.00 97.31 94 LEU A N 1
ATOM 666 C CA . LEU A 1 94 ? -21.981 -5.650 26.559 1.00 97.31 94 LEU A CA 1
ATOM 667 C C . LEU A 1 94 ? -21.843 -4.446 27.499 1.00 97.31 94 LEU A C 1
ATOM 669 O O . LEU A 1 94 ? -21.960 -3.303 27.060 1.00 97.31 94 LEU A O 1
ATOM 673 N N . THR A 1 95 ? -21.563 -4.698 28.774 1.00 96.75 95 THR A N 1
ATOM 674 C CA . THR A 1 95 ? -21.187 -3.661 29.747 1.00 96.75 95 THR A CA 1
ATOM 675 C C . THR A 1 95 ? -19.694 -3.780 30.010 1.00 96.75 95 THR A C 1
ATOM 677 O O . THR A 1 95 ? -19.213 -4.885 30.244 1.00 96.75 95 THR A O 1
ATOM 680 N N . VAL A 1 96 ? -18.972 -2.662 29.974 1.00 96.31 96 VAL A N 1
ATOM 681 C CA . VAL A 1 96 ? -17.539 -2.622 30.271 1.00 96.31 96 VAL A CA 1
ATOM 682 C C . VAL A 1 96 ? -17.335 -2.745 31.780 1.00 96.31 96 VAL A C 1
ATOM 684 O O . VAL A 1 96 ? -17.808 -1.912 32.554 1.00 96.31 96 VAL A O 1
ATOM 687 N N . THR A 1 97 ? -16.657 -3.815 32.180 1.00 95.00 97 THR A N 1
ATOM 688 C CA . THR A 1 97 ? -16.288 -4.157 33.558 1.00 95.00 97 THR A CA 1
ATOM 689 C C . THR A 1 97 ? -14.768 -4.140 33.709 1.00 95.00 97 THR A C 1
ATOM 691 O O . THR A 1 97 ? -14.050 -4.263 32.717 1.00 95.00 97 THR A O 1
ATOM 694 N N . ASP A 1 98 ? -14.268 -3.995 34.939 1.00 94.31 98 ASP A N 1
ATOM 695 C CA . ASP A 1 98 ? -12.833 -3.817 35.220 1.00 94.31 98 ASP A CA 1
ATOM 696 C C . ASP A 1 98 ? -11.943 -4.938 34.648 1.00 94.31 98 ASP A C 1
ATOM 698 O O . ASP A 1 98 ? -10.803 -4.686 34.273 1.00 94.31 98 ASP A O 1
ATOM 702 N N . ASP A 1 99 ? -12.453 -6.168 34.526 1.00 95.50 99 ASP A N 1
ATOM 703 C CA . ASP A 1 99 ? -11.732 -7.311 33.948 1.00 95.50 99 ASP A CA 1
ATOM 704 C C . ASP A 1 99 ? -11.505 -7.207 32.430 1.00 95.50 99 ASP A C 1
ATOM 706 O O . ASP A 1 99 ? -10.635 -7.892 31.892 1.00 95.50 99 ASP A O 1
ATOM 710 N N . LEU A 1 100 ? -12.250 -6.335 31.745 1.00 96.62 100 LEU A N 1
ATOM 711 C CA . LEU A 1 100 ? -12.081 -6.037 30.321 1.00 96.62 100 LEU A CA 1
ATOM 712 C C . LEU A 1 100 ? -11.136 -4.854 30.077 1.00 96.62 100 LEU A C 1
ATOM 714 O O . LEU A 1 100 ? -10.799 -4.582 28.923 1.00 96.62 100 LEU A O 1
ATOM 718 N N . VAL A 1 101 ? -10.738 -4.133 31.130 1.00 97.50 101 VAL A N 1
ATOM 719 C CA . VAL A 1 101 ? -10.007 -2.866 31.046 1.00 97.50 101 VAL A CA 1
ATOM 720 C C . VAL A 1 101 ? -8.536 -3.067 31.400 1.00 97.50 101 VAL A C 1
ATOM 722 O O . VAL A 1 101 ? -8.187 -3.645 32.427 1.00 97.50 101 VAL A O 1
ATOM 725 N N . ARG A 1 102 ? -7.650 -2.503 30.581 1.00 96.06 102 ARG A N 1
ATOM 726 C CA . ARG A 1 102 ? -6.235 -2.316 30.907 1.00 96.06 102 ARG A CA 1
ATOM 727 C C . ARG A 1 102 ? -5.881 -0.837 30.834 1.00 96.06 102 ARG A C 1
ATOM 729 O O . ARG A 1 102 ? -5.969 -0.233 29.770 1.00 96.06 102 ARG A O 1
ATOM 736 N N . GLU A 1 103 ? -5.450 -0.268 31.953 1.00 95.31 103 GLU A N 1
ATOM 737 C CA . GLU A 1 103 ? -4.948 1.107 32.027 1.00 95.31 103 GLU A CA 1
ATOM 738 C C . GLU A 1 103 ? -3.487 1.181 31.560 1.00 95.31 103 GLU A C 1
ATOM 740 O O . GLU A 1 103 ? -2.657 0.356 31.952 1.00 95.31 103 GLU A O 1
ATOM 745 N N . TYR A 1 104 ? -3.184 2.166 30.713 1.00 91.50 104 TYR A N 1
ATOM 746 C CA . TYR A 1 104 ? -1.841 2.440 30.188 1.00 91.50 104 TYR A CA 1
ATOM 747 C C . TYR A 1 104 ? -1.264 3.771 30.689 1.00 91.50 104 TYR A C 1
ATOM 749 O O . TYR A 1 104 ? -0.068 4.013 30.541 1.00 91.50 104 TYR A O 1
ATOM 757 N N . GLY A 1 105 ? -2.082 4.624 31.313 1.00 87.88 105 GLY A N 1
ATOM 758 C CA . GLY A 1 105 ? -1.674 5.971 31.697 1.00 87.88 105 GLY A CA 1
ATOM 759 C C . GLY A 1 105 ? -1.513 6.875 30.475 1.00 87.88 105 GLY A C 1
ATOM 760 O O . GLY A 1 105 ? -2.282 6.769 29.524 1.00 87.88 105 GLY A O 1
ATOM 761 N N . LEU A 1 106 ? -0.542 7.788 30.516 1.00 80.38 106 LEU A N 1
ATOM 762 C CA . LEU A 1 106 ? -0.279 8.737 29.433 1.00 80.38 106 LEU A CA 1
ATOM 763 C C . LEU A 1 106 ? 0.539 8.071 28.314 1.00 80.38 106 LEU A C 1
ATOM 765 O O . LEU A 1 106 ? 1.660 7.624 28.557 1.00 80.38 106 LEU A O 1
ATOM 769 N N . ASP A 1 107 ? 0.008 8.038 27.095 1.00 79.06 107 ASP A N 1
ATOM 770 C CA . ASP A 1 107 ? 0.739 7.581 25.911 1.00 79.06 107 ASP A CA 1
ATOM 771 C C . ASP A 1 107 ? 1.731 8.657 25.445 1.00 79.06 107 ASP A C 1
ATOM 773 O O . ASP A 1 107 ? 1.367 9.805 25.215 1.00 79.06 107 ASP A O 1
ATOM 777 N N . GLU A 1 108 ? 3.004 8.293 25.297 1.00 73.56 108 GLU A N 1
ATOM 778 C CA . GLU A 1 108 ? 4.097 9.252 25.077 1.00 73.56 108 GLU A CA 1
ATOM 779 C C . GLU A 1 108 ? 3.968 10.043 23.766 1.00 73.56 108 GLU A C 1
ATOM 781 O O . GLU A 1 108 ? 4.254 11.237 23.728 1.00 73.56 108 GLU A O 1
ATOM 786 N N . ALA A 1 109 ? 3.523 9.414 22.682 1.00 72.12 109 ALA A N 1
ATOM 787 C CA . ALA A 1 109 ? 3.515 10.057 21.370 1.00 72.12 109 ALA A CA 1
ATOM 788 C C . ALA A 1 109 ? 2.206 10.811 21.065 1.00 72.12 109 ALA A C 1
ATOM 790 O O . ALA A 1 109 ? 2.210 11.730 20.245 1.00 72.12 109 ALA A O 1
ATOM 791 N N . SER A 1 110 ? 1.095 10.456 21.718 1.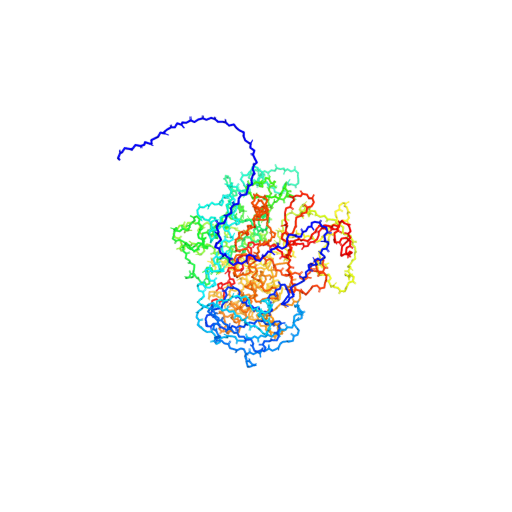00 74.12 110 SER A N 1
ATOM 792 C CA . SER A 1 110 ? -0.181 11.190 21.624 1.00 74.12 110 SER A CA 1
ATOM 793 C C . SER A 1 110 ? -0.418 12.164 22.774 1.00 74.12 110 SER A C 1
ATOM 795 O O . SER A 1 110 ? -1.203 13.086 22.612 1.00 74.12 110 SER A O 1
ATOM 797 N N . GLN A 1 111 ? 0.253 11.980 23.914 1.00 75.38 111 GLN A N 1
ATOM 798 C CA . GLN A 1 111 ? -0.038 12.677 25.172 1.00 75.38 111 GLN A CA 1
ATOM 799 C C . GLN A 1 111 ? -1.488 12.488 25.657 1.00 75.38 111 GLN A C 1
ATOM 801 O O . GLN A 1 111 ? -1.970 13.258 26.488 1.00 75.38 111 GLN A O 1
ATOM 806 N N . ASP A 1 112 ? -2.180 11.451 25.180 1.00 79.56 112 ASP A N 1
ATOM 807 C CA . ASP A 1 112 ? -3.510 11.097 25.659 1.00 79.56 112 ASP A CA 1
ATOM 808 C C . ASP A 1 112 ? -3.414 10.183 26.887 1.00 79.56 112 ASP A C 1
ATOM 810 O O . ASP A 1 112 ? -2.552 9.298 26.927 1.00 79.56 112 ASP A O 1
ATOM 814 N N . PRO A 1 113 ? -4.314 10.305 27.880 1.00 87.81 113 PRO A N 1
ATOM 815 C CA . PRO A 1 113 ? -4.570 9.196 28.787 1.00 87.81 113 PRO A CA 1
ATOM 816 C C . PRO A 1 113 ? -5.188 8.039 27.991 1.00 87.81 113 PRO A C 1
ATOM 818 O O . PRO A 1 113 ? -6.002 8.265 27.093 1.00 87.81 113 PRO A O 1
ATOM 821 N N . VAL A 1 114 ? -4.800 6.803 28.296 1.00 94.56 114 VAL A N 1
ATOM 822 C CA . VAL A 1 114 ? -5.215 5.629 27.527 1.00 94.56 114 VAL A CA 1
ATOM 823 C C . VAL A 1 114 ? -5.662 4.474 28.420 1.00 94.56 114 VAL A C 1
ATOM 825 O O . VAL A 1 114 ? -4.941 4.015 29.310 1.00 94.56 114 VAL A O 1
ATOM 828 N N . TRP A 1 115 ? -6.833 3.934 28.081 1.00 97.81 115 TRP A N 1
ATOM 829 C CA . TRP A 1 115 ? -7.295 2.609 28.482 1.00 97.81 115 TRP A CA 1
ATOM 830 C C . TRP A 1 115 ? -7.563 1.757 27.244 1.00 97.81 115 TRP A C 1
ATOM 832 O O . TRP A 1 115 ? -8.109 2.229 26.247 1.00 97.81 115 TRP A O 1
ATOM 842 N N . GLN A 1 116 ? -7.211 0.479 27.318 1.00 97.69 116 GLN A N 1
ATOM 843 C CA . GLN A 1 116 ? -7.590 -0.527 26.331 1.00 97.69 116 GLN A CA 1
ATOM 844 C C . GLN A 1 116 ? -8.747 -1.349 26.885 1.00 97.69 116 GLN A C 1
ATOM 846 O O . GLN A 1 116 ? -8.676 -1.819 28.020 1.00 97.69 116 GLN A O 1
ATOM 851 N N . VAL A 1 117 ? -9.791 -1.538 26.082 1.00 98.31 117 VAL A N 1
ATOM 852 C CA . VAL A 1 117 ? -10.954 -2.354 26.443 1.00 98.31 117 VAL A CA 1
ATOM 853 C C . VAL A 1 117 ? -11.089 -3.516 25.472 1.00 98.31 117 VAL A C 1
ATOM 855 O O . VAL A 1 117 ? -11.172 -3.313 24.257 1.00 98.31 117 VAL A O 1
ATOM 858 N N . ASP A 1 118 ? -11.111 -4.734 26.009 1.00 98.00 118 ASP A N 1
ATOM 859 C CA . ASP A 1 118 ? -11.285 -5.959 25.235 1.00 98.00 118 ASP A CA 1
ATOM 860 C C . ASP A 1 118 ? -12.776 -6.272 25.038 1.00 98.00 118 ASP A C 1
ATOM 862 O O . ASP A 1 118 ? -13.493 -6.631 25.972 1.00 98.00 118 ASP A O 1
ATOM 866 N N . ILE A 1 119 ? -13.248 -6.147 23.797 1.00 98.19 119 ILE A N 1
ATOM 867 C CA . ILE A 1 119 ? -14.621 -6.484 23.399 1.00 98.19 119 ILE A CA 1
ATOM 868 C C . ILE A 1 119 ? -14.675 -7.771 22.566 1.00 98.19 119 ILE A C 1
ATOM 870 O O . ILE A 1 119 ? -15.646 -8.013 21.852 1.00 98.19 119 ILE A O 1
ATOM 874 N N . THR A 1 120 ? -13.648 -8.623 22.631 1.00 98.06 120 THR A N 1
ATOM 875 C CA . THR A 1 120 ? -13.521 -9.839 21.805 1.00 98.06 120 THR A CA 1
ATOM 876 C C . THR A 1 120 ? -14.718 -10.777 21.946 1.00 98.06 120 THR A C 1
ATOM 878 O O . THR A 1 120 ? -15.101 -11.424 20.965 1.00 98.06 120 THR A O 1
ATOM 881 N N . ALA A 1 121 ? -15.339 -10.810 23.131 1.00 97.06 121 ALA A N 1
ATOM 882 C CA . ALA A 1 121 ? -16.545 -11.586 23.420 1.00 97.06 121 ALA A CA 1
ATOM 883 C C . ALA A 1 121 ? -17.761 -11.182 22.562 1.00 97.06 121 ALA A C 1
ATOM 885 O O . ALA A 1 121 ? -18.685 -11.980 22.398 1.00 97.06 121 ALA A O 1
ATOM 886 N N . LEU A 1 122 ? -17.764 -9.979 21.978 1.00 97.56 122 LEU A N 1
ATOM 887 C CA . LEU A 1 122 ? -18.774 -9.562 21.015 1.00 97.56 122 LEU A CA 1
ATOM 888 C C . LEU A 1 122 ? -18.543 -10.281 19.677 1.00 97.56 122 LEU A C 1
ATOM 890 O O . LEU A 1 122 ? -17.575 -10.013 18.961 1.00 97.56 122 LEU A O 1
ATOM 894 N N . LYS A 1 123 ? -19.439 -11.222 19.365 1.00 96.88 123 LYS A N 1
ATOM 895 C CA . LYS A 1 123 ? -19.369 -12.085 18.172 1.00 96.88 123 LYS A CA 1
ATOM 896 C C . LYS A 1 123 ? -20.532 -11.903 17.206 1.00 96.88 123 LYS A C 1
ATOM 898 O O . LYS A 1 123 ? -20.413 -12.262 16.043 1.00 96.88 123 LYS A O 1
ATOM 903 N N . THR A 1 124 ? -21.665 -11.389 17.674 1.00 97.44 124 THR A N 1
ATOM 904 C CA . THR A 1 124 ? -22.852 -11.242 16.831 1.00 97.44 124 THR A CA 1
ATOM 905 C C . THR A 1 124 ? -22.570 -10.221 15.726 1.00 97.44 124 THR A C 1
ATOM 907 O O . THR A 1 124 ? -22.175 -9.102 16.049 1.00 97.44 124 THR A O 1
ATOM 910 N N . PRO A 1 125 ? -22.758 -10.568 14.440 1.00 97.81 125 PRO A N 1
ATOM 911 C CA . PRO A 1 125 ? -22.638 -9.592 13.369 1.00 97.81 125 PRO A CA 1
ATOM 912 C C . PRO A 1 125 ? -23.681 -8.480 13.509 1.00 97.81 125 PRO A C 1
ATOM 914 O O . PRO A 1 125 ? -24.848 -8.746 13.805 1.00 97.81 125 PRO A O 1
ATOM 917 N N . GLY A 1 126 ? -23.271 -7.235 13.286 1.00 97.56 126 GLY A N 1
ATOM 918 C CA . GLY A 1 126 ? -24.138 -6.072 13.460 1.00 97.56 126 GLY A CA 1
ATOM 919 C C . GLY A 1 126 ? -23.370 -4.761 13.574 1.00 97.56 126 GLY A C 1
ATOM 920 O O . GLY A 1 126 ? -22.142 -4.746 13.538 1.00 97.56 126 GLY A O 1
ATOM 921 N N . THR A 1 127 ? -24.107 -3.662 13.721 1.00 98.12 127 THR A N 1
ATOM 922 C CA . THR A 1 127 ? -23.549 -2.324 13.954 1.00 98.12 127 THR A CA 1
ATOM 923 C C . THR A 1 127 ? -23.730 -1.938 15.415 1.00 98.12 127 THR A C 1
ATOM 925 O O . THR A 1 127 ? -24.821 -2.091 15.973 1.00 98.12 127 THR A O 1
ATOM 928 N N . TYR A 1 128 ? -22.667 -1.407 16.011 1.00 98.44 128 TYR A N 1
ATOM 929 C CA . TYR A 1 128 ? -22.571 -1.110 17.431 1.00 98.44 128 TYR A CA 1
ATOM 930 C C . TYR A 1 128 ? -22.031 0.294 17.684 1.00 98.44 128 TYR A C 1
ATOM 932 O O . TYR A 1 128 ? -21.407 0.914 16.826 1.00 98.44 128 TYR A O 1
ATOM 940 N N . THR A 1 129 ? -22.265 0.803 18.888 1.00 98.06 129 THR A N 1
ATOM 941 C CA . THR A 1 129 ? -21.666 2.041 19.400 1.00 98.06 129 THR A CA 1
ATOM 942 C C . THR A 1 129 ? -21.319 1.847 20.867 1.00 98.06 129 THR A C 1
ATOM 944 O O . THR A 1 129 ? -22.078 1.219 21.603 1.00 98.06 129 THR A O 1
ATOM 947 N N . ILE A 1 130 ? -20.196 2.398 21.316 1.00 98.50 130 ILE A N 1
ATOM 948 C CA . ILE A 1 130 ? -19.835 2.426 22.732 1.00 98.50 130 ILE A CA 1
ATOM 949 C C . ILE A 1 130 ? -20.298 3.745 23.332 1.00 98.50 130 ILE A C 1
ATOM 951 O O . ILE A 1 130 ? -19.891 4.816 22.883 1.00 98.50 130 ILE A O 1
ATOM 955 N N . ARG A 1 131 ? -21.145 3.661 24.358 1.00 97.62 131 ARG A N 1
ATOM 956 C CA . ARG A 1 131 ? -21.649 4.801 25.122 1.00 97.62 131 ARG A CA 1
ATOM 957 C C . ARG A 1 131 ? -20.920 4.921 26.450 1.00 97.62 131 ARG A C 1
ATOM 959 O O . ARG A 1 131 ? -20.898 3.961 27.215 1.00 97.62 131 ARG A O 1
ATOM 966 N N . THR A 1 132 ? -20.371 6.094 26.734 1.00 96.50 132 THR A N 1
ATOM 967 C CA . THR A 1 132 ? -19.661 6.396 27.988 1.00 96.50 132 THR A CA 1
ATOM 968 C C . THR A 1 132 ? -20.515 7.244 28.932 1.00 96.50 132 THR A C 1
ATOM 970 O O . THR A 1 132 ? -21.570 7.776 28.557 1.00 96.50 132 THR A O 1
ATOM 973 N N . ALA A 1 133 ? -20.065 7.396 30.180 1.00 89.69 133 ALA A N 1
ATOM 974 C CA . ALA A 1 133 ? -20.659 8.350 31.109 1.00 89.69 133 ALA A CA 1
ATOM 975 C C . ALA A 1 133 ? -20.546 9.783 30.548 1.00 89.69 133 ALA A C 1
ATOM 977 O O . ALA A 1 133 ? -19.479 10.225 30.138 1.00 89.69 133 ALA A O 1
ATOM 978 N N . GLY A 1 134 ? -21.662 10.516 30.493 1.00 88.00 134 GLY A N 1
ATOM 979 C CA . GLY A 1 134 ? -21.711 11.856 29.884 1.00 88.00 134 GLY A CA 1
ATOM 980 C C . GLY A 1 134 ? -21.830 11.864 28.353 1.00 88.00 134 GLY A C 1
ATOM 981 O O . GLY A 1 134 ? -22.106 12.915 27.771 1.00 88.00 134 GLY A O 1
ATOM 982 N N . GLY A 1 135 ? -21.744 10.703 27.697 1.00 90.06 135 GLY A N 1
ATOM 983 C CA . GLY A 1 135 ? -21.900 10.559 26.249 1.00 90.06 135 GLY A CA 1
ATOM 984 C C . GLY A 1 135 ? -23.262 10.987 25.696 1.00 90.06 135 GLY A C 1
ATOM 985 O O . GLY A 1 135 ? -23.380 11.326 24.521 1.00 90.06 135 GLY A O 1
ATOM 986 N N . ALA A 1 136 ? -24.299 11.012 26.539 1.00 89.06 136 ALA A N 1
ATOM 987 C CA . ALA A 1 136 ? -25.610 11.553 26.179 1.00 89.06 136 ALA A CA 1
ATOM 988 C C . ALA A 1 136 ? -25.603 13.089 26.054 1.00 89.06 136 ALA A C 1
ATOM 990 O O . ALA A 1 136 ? -26.328 13.638 25.231 1.00 89.06 136 ALA A O 1
ATOM 991 N N . SER A 1 137 ? -24.793 13.777 26.867 1.00 91.94 137 SER A N 1
ATOM 992 C CA . SER A 1 137 ? -24.628 15.237 26.817 1.00 91.94 137 SER A CA 1
ATOM 993 C C . SER A 1 137 ? -23.552 15.683 25.829 1.00 91.94 137 SER A C 1
ATOM 995 O O . SER A 1 137 ? -23.664 16.765 25.264 1.00 91.94 137 SER A O 1
ATOM 997 N N . ASN A 1 138 ? -22.524 14.860 25.616 1.00 90.62 138 ASN A N 1
ATOM 998 C CA . ASN A 1 138 ? -21.456 15.119 24.661 1.00 90.62 138 ASN A CA 1
ATOM 999 C C . ASN A 1 138 ? -21.201 13.859 23.815 1.00 90.62 138 ASN A C 1
ATOM 1001 O O . ASN A 1 138 ? -20.492 12.959 24.270 1.00 90.62 138 ASN A O 1
ATOM 1005 N N . PRO A 1 139 ? -21.745 13.789 22.586 1.00 91.75 139 PRO A N 1
ATOM 1006 C CA . PRO A 1 139 ? -21.572 12.636 21.706 1.00 91.75 139 PRO A CA 1
ATOM 1007 C C . PRO A 1 139 ? -20.113 12.290 21.394 1.00 91.75 139 PRO A C 1
ATOM 1009 O O . PRO A 1 139 ? -19.830 11.125 21.141 1.00 91.75 139 PRO A O 1
ATOM 1012 N N . LEU A 1 140 ? -19.183 13.253 21.465 1.00 87.69 140 LEU A N 1
ATOM 1013 C CA . LEU A 1 140 ? -17.754 12.998 21.256 1.00 87.69 140 LEU A CA 1
ATOM 1014 C C . LEU A 1 140 ? -17.114 12.198 22.394 1.00 87.69 140 LEU A C 1
ATOM 1016 O O . LEU A 1 140 ? -15.980 11.768 22.249 1.00 87.69 140 LEU A O 1
ATOM 1020 N N . LEU A 1 141 ? -17.802 11.961 23.513 1.00 94.38 141 LEU A N 1
ATOM 1021 C CA . LEU A 1 141 ? -17.330 11.014 24.526 1.00 94.38 141 LEU A CA 1
ATOM 1022 C C . LEU A 1 141 ? -17.632 9.552 24.157 1.00 94.38 141 LEU A C 1
ATOM 1024 O O . LEU A 1 141 ? -17.086 8.650 24.787 1.00 94.38 141 LEU A O 1
ATOM 1028 N N . ASN A 1 142 ? -18.498 9.305 23.171 1.00 96.50 142 ASN A N 1
ATOM 1029 C CA . ASN A 1 142 ? -18.818 7.966 22.672 1.00 96.50 142 ASN A CA 1
ATOM 1030 C C . ASN A 1 142 ? -17.856 7.553 21.551 1.00 96.50 142 ASN A C 1
ATOM 1032 O O . ASN A 1 142 ? -17.076 8.370 21.056 1.00 96.50 142 ASN A O 1
ATOM 1036 N N . SER A 1 143 ? -17.938 6.291 21.122 1.00 97.38 143 SER A N 1
ATOM 1037 C CA . SER A 1 143 ? -17.318 5.880 19.859 1.00 97.38 143 SER A CA 1
ATOM 1038 C C . SER A 1 143 ? -18.155 6.334 18.669 1.00 97.38 143 SER A C 1
ATOM 1040 O O . SER A 1 143 ? -19.369 6.529 18.781 1.00 97.38 143 SER A O 1
ATOM 1042 N N . ASP A 1 144 ? -17.533 6.383 17.497 1.00 95.62 144 ASP A N 1
ATOM 1043 C CA . ASP A 1 144 ? -18.281 6.269 16.249 1.00 95.62 144 ASP A CA 1
ATOM 1044 C C . ASP A 1 144 ? -18.933 4.877 16.123 1.00 95.62 144 ASP A C 1
ATOM 1046 O O . ASP A 1 144 ? -18.526 3.927 16.812 1.00 95.62 144 ASP A O 1
ATOM 1050 N N . PRO A 1 145 ? -19.956 4.723 15.262 1.00 96.31 145 PRO A N 1
ATOM 1051 C CA . PRO A 1 145 ? -20.499 3.413 14.945 1.00 96.31 145 PRO A CA 1
ATOM 1052 C C . PRO A 1 145 ? -19.449 2.522 14.276 1.00 96.31 145 PRO A C 1
ATOM 1054 O O . PRO A 1 145 ? -18.733 2.971 13.382 1.00 96.31 145 PRO A O 1
ATOM 1057 N N . PHE A 1 146 ? -19.412 1.248 14.660 1.00 97.31 146 PHE A N 1
ATOM 1058 C CA . PHE A 1 146 ? -18.534 0.234 14.070 1.00 97.31 146 PHE A CA 1
ATOM 1059 C C . PHE A 1 146 ? -19.291 -1.073 13.839 1.00 97.31 146 PHE A C 1
ATOM 1061 O O . PHE A 1 146 ? -20.322 -1.329 14.465 1.00 97.31 146 PHE A O 1
ATOM 1068 N N . LYS A 1 147 ? -18.788 -1.910 12.930 1.00 97.62 147 LYS A N 1
ATOM 1069 C CA . LYS A 1 147 ? -19.420 -3.184 12.567 1.00 97.62 147 LYS A CA 1
ATOM 1070 C C . LYS A 1 147 ? -18.701 -4.377 13.201 1.00 97.62 147 LYS A C 1
ATOM 1072 O O . LYS A 1 147 ? -17.494 -4.331 13.409 1.00 97.62 147 LYS A O 1
ATOM 1077 N N . ILE A 1 148 ? -19.427 -5.467 13.436 1.00 98.25 148 ILE A N 1
ATOM 1078 C CA . ILE A 1 148 ? -18.888 -6.826 13.587 1.00 98.25 148 ILE A CA 1
ATOM 1079 C C . ILE A 1 148 ? -19.381 -7.657 12.401 1.00 98.25 148 ILE A C 1
ATOM 1081 O O . ILE A 1 148 ? -20.558 -7.571 12.049 1.00 98.25 148 ILE A O 1
ATOM 1085 N N . GLY A 1 149 ? -18.508 -8.449 11.780 1.00 97.19 149 GLY A N 1
ATOM 1086 C CA . GLY A 1 149 ? -18.846 -9.163 10.545 1.00 97.19 149 GLY A CA 1
ATOM 1087 C C . GLY A 1 149 ? -17.773 -10.141 10.081 1.00 97.19 149 GLY A C 1
ATOM 1088 O O . GLY A 1 149 ? -16.867 -10.491 10.840 1.00 97.19 149 GLY A O 1
ATOM 1089 N N . ASP A 1 150 ? -17.900 -10.631 8.853 1.00 96.50 150 ASP A N 1
ATOM 1090 C CA . ASP A 1 150 ? -16.874 -11.438 8.193 1.00 96.50 150 ASP A CA 1
ATOM 1091 C C . ASP A 1 150 ? -15.842 -10.549 7.477 1.00 96.50 150 ASP A C 1
ATOM 1093 O O . ASP A 1 150 ? -16.077 -9.370 7.218 1.00 96.50 150 ASP A O 1
ATOM 1097 N N . PHE A 1 151 ? -14.679 -11.118 7.161 1.00 97.00 151 PHE A N 1
ATOM 1098 C CA . PHE A 1 151 ? -13.581 -10.375 6.542 1.00 97.00 151 PHE A CA 1
ATOM 1099 C C . PHE A 1 151 ? -13.931 -9.818 5.157 1.00 97.00 151 PHE A C 1
ATOM 1101 O O . PHE A 1 151 ? -13.546 -8.692 4.844 1.00 97.00 151 PHE A O 1
ATOM 1108 N N . ARG A 1 152 ? -14.646 -10.591 4.325 1.00 94.12 152 ARG A N 1
ATOM 1109 C CA . ARG A 1 152 ? -14.951 -10.194 2.945 1.00 94.12 152 ARG A CA 1
ATOM 1110 C C . ARG A 1 152 ? -15.841 -8.955 2.948 1.00 94.12 152 ARG A C 1
ATOM 1112 O O . ARG A 1 152 ? -15.473 -7.950 2.349 1.00 94.12 152 ARG A O 1
ATOM 1119 N N . SER A 1 153 ? -16.966 -9.017 3.658 1.00 89.06 153 SER A N 1
ATOM 1120 C CA . SER A 1 153 ? -17.934 -7.917 3.672 1.00 89.06 153 SER A CA 1
ATOM 1121 C C . SER A 1 153 ? -17.409 -6.662 4.372 1.00 89.06 153 SER A C 1
ATOM 1123 O O . SER A 1 153 ? -17.780 -5.555 3.988 1.00 89.06 153 SER A O 1
ATOM 1125 N N . LEU A 1 154 ? -16.551 -6.813 5.390 1.00 92.00 154 LEU A N 1
ATOM 1126 C CA . LEU A 1 154 ? -15.976 -5.680 6.111 1.00 92.00 154 LEU A CA 1
ATOM 1127 C C . LEU A 1 154 ? -14.726 -5.134 5.431 1.00 92.00 154 LEU A C 1
ATOM 1129 O O . LEU A 1 154 ? -14.732 -4.018 4.939 1.00 92.00 154 LEU A O 1
ATOM 1133 N N . TYR A 1 155 ? -13.629 -5.881 5.421 1.00 96.25 155 TYR A N 1
ATOM 1134 C CA . TYR A 1 155 ? -12.349 -5.319 5.000 1.00 96.25 155 TYR A CA 1
ATOM 1135 C C . TYR A 1 155 ? -12.129 -5.415 3.505 1.00 96.25 155 TYR A C 1
ATOM 1137 O O . TYR A 1 155 ? -11.618 -4.467 2.916 1.00 96.25 155 TYR A O 1
ATOM 1145 N N . TYR A 1 156 ? -12.517 -6.515 2.864 1.00 97.06 156 TYR A N 1
ATOM 1146 C CA . TYR A 1 156 ? -12.263 -6.627 1.434 1.00 97.06 156 TYR A CA 1
ATOM 1147 C C . TYR A 1 156 ? -13.109 -5.616 0.641 1.00 97.06 156 TYR A C 1
ATOM 1149 O O . TYR A 1 156 ? -12.554 -4.759 -0.045 1.00 97.06 156 TYR A O 1
ATOM 1157 N N . ASP A 1 157 ? -14.435 -5.654 0.789 1.00 93.25 157 ASP A N 1
ATOM 1158 C CA . ASP A 1 157 ? -15.342 -4.820 -0.007 1.00 93.25 157 ASP A CA 1
ATOM 1159 C C . ASP A 1 157 ? -15.321 -3.329 0.423 1.00 93.25 157 ASP A C 1
ATOM 1161 O O . ASP A 1 157 ? -15.343 -2.442 -0.436 1.00 93.25 157 ASP A O 1
ATOM 1165 N N . ASP A 1 158 ? -15.252 -3.023 1.734 1.00 92.50 158 ASP A N 1
ATOM 1166 C CA . ASP A 1 158 ? -15.300 -1.634 2.245 1.00 92.50 158 ASP A CA 1
ATOM 1167 C C . ASP A 1 158 ? -13.917 -0.976 2.448 1.00 92.50 158 ASP A C 1
ATOM 1169 O O . ASP A 1 158 ? -13.876 0.213 2.777 1.00 92.50 158 ASP A O 1
ATOM 1173 N N . ALA A 1 159 ? -12.797 -1.685 2.243 1.00 96.06 159 ALA A N 1
ATOM 1174 C CA . ALA A 1 159 ? -11.452 -1.104 2.363 1.00 96.06 159 ALA A CA 1
ATOM 1175 C C . ALA A 1 159 ? -10.486 -1.522 1.241 1.00 96.06 159 ALA A C 1
ATOM 1177 O O . ALA A 1 159 ? -9.961 -0.648 0.555 1.00 96.06 159 ALA A O 1
ATOM 1178 N N . VAL A 1 160 ? -10.267 -2.818 0.998 1.00 97.75 160 VAL A N 1
ATOM 1179 C CA . VAL A 1 160 ? -9.288 -3.293 -0.005 1.00 97.75 160 VAL A CA 1
ATOM 1180 C C . VAL A 1 160 ? -9.695 -2.884 -1.421 1.00 97.75 160 VAL A C 1
ATOM 1182 O O . VAL A 1 160 ? -8.895 -2.284 -2.135 1.00 97.75 160 VAL A O 1
ATOM 1185 N N . VAL A 1 161 ? -10.942 -3.142 -1.825 1.00 97.12 161 VAL A N 1
ATOM 1186 C CA . VAL A 1 161 ? -11.448 -2.746 -3.152 1.00 97.12 161 VAL A CA 1
ATOM 1187 C C . VAL A 1 161 ? -11.495 -1.224 -3.288 1.00 97.12 161 VAL A C 1
ATOM 1189 O O . VAL A 1 161 ? -11.186 -0.693 -4.353 1.00 97.12 161 VAL A O 1
ATOM 1192 N N . VAL A 1 162 ? -11.827 -0.508 -2.207 1.00 95.88 162 VAL A N 1
ATOM 1193 C CA . VAL A 1 162 ? -11.798 0.963 -2.181 1.00 95.88 162 VAL A CA 1
ATOM 1194 C C . VAL A 1 162 ? -10.377 1.468 -2.438 1.00 95.88 162 VAL A C 1
ATOM 1196 O O . VAL A 1 162 ? -10.189 2.313 -3.306 1.00 95.88 162 VAL A O 1
ATOM 1199 N N . GLY A 1 163 ? -9.379 0.923 -1.735 1.00 96.62 163 GLY A N 1
ATOM 1200 C CA . GLY A 1 163 ? -7.964 1.237 -1.934 1.00 96.62 163 GLY A CA 1
ATOM 1201 C C . GLY A 1 163 ? -7.493 0.919 -3.350 1.00 96.62 163 GLY A C 1
ATOM 1202 O O . GLY A 1 163 ? -6.859 1.747 -3.989 1.00 96.62 163 GLY A O 1
ATOM 1203 N N . LEU A 1 164 ? -7.887 -0.233 -3.897 1.00 97.31 164 LEU A N 1
ATOM 1204 C CA . LEU A 1 164 ? -7.573 -0.593 -5.278 1.00 97.31 164 LEU A CA 1
ATOM 1205 C C . LEU A 1 164 ? -8.231 0.375 -6.276 1.00 97.31 164 LEU A C 1
ATOM 1207 O O . LEU A 1 164 ? -7.658 0.692 -7.315 1.00 97.31 164 LEU A O 1
ATOM 1211 N N . LYS A 1 165 ? -9.426 0.897 -5.978 1.00 97.25 165 LYS A N 1
ATOM 1212 C CA . LYS A 1 165 ? -10.132 1.832 -6.860 1.00 97.25 165 LYS A CA 1
ATOM 1213 C C . LYS A 1 165 ? -9.375 3.147 -7.084 1.00 97.25 165 LYS A C 1
ATOM 1215 O O . LYS A 1 165 ? -9.539 3.735 -8.155 1.00 97.25 165 LYS A O 1
ATOM 1220 N N . SER A 1 166 ? -8.531 3.591 -6.150 1.00 97.06 166 SER A N 1
ATOM 1221 C CA . SER A 1 166 ? -7.756 4.831 -6.320 1.00 97.06 166 SER A CA 1
ATOM 1222 C C . SER A 1 166 ? -6.834 4.786 -7.540 1.00 97.06 166 SER A C 1
ATOM 1224 O O . SER A 1 166 ? -6.694 5.791 -8.231 1.00 97.06 166 SER A O 1
ATOM 1226 N N . PHE A 1 167 ? -6.303 3.613 -7.895 1.00 98.50 167 PHE A N 1
ATOM 1227 C CA . PHE A 1 167 ? -5.459 3.433 -9.079 1.00 98.50 167 PHE A CA 1
ATOM 1228 C C . PHE A 1 167 ? -6.194 3.771 -10.379 1.00 98.50 167 PHE A C 1
ATOM 1230 O O . PHE A 1 167 ? -5.638 4.473 -11.224 1.00 98.50 167 PHE A O 1
ATOM 1237 N N . TYR A 1 168 ? -7.475 3.392 -10.501 1.00 98.44 168 TYR A N 1
ATOM 1238 C CA . TYR A 1 168 ? -8.309 3.802 -11.635 1.00 98.44 168 TYR A CA 1
ATOM 1239 C C . TYR A 1 168 ? -8.392 5.333 -11.738 1.00 98.44 168 TYR A C 1
ATOM 1241 O O . TYR A 1 168 ? -8.255 5.892 -12.825 1.00 98.44 168 TYR A O 1
ATOM 1249 N N . PHE A 1 169 ? -8.574 6.016 -10.605 1.00 97.56 169 PHE A N 1
ATOM 1250 C CA . PHE A 1 169 ? -8.640 7.477 -10.537 1.00 97.56 169 PHE A CA 1
ATOM 1251 C C . PHE A 1 169 ? -7.280 8.151 -10.810 1.00 97.56 169 PHE A C 1
ATOM 1253 O O . PHE A 1 169 ? -7.240 9.238 -11.394 1.00 97.56 169 PHE A O 1
ATOM 1260 N N . GLN A 1 170 ? -6.170 7.469 -10.510 1.00 97.44 170 GLN A N 1
ATOM 1261 C CA . GLN A 1 170 ? -4.812 7.904 -10.855 1.00 97.44 170 GLN A CA 1
ATOM 1262 C C . GLN A 1 170 ? -4.397 7.603 -12.301 1.00 97.44 170 GLN A C 1
ATOM 1264 O O . GLN A 1 170 ? -3.346 8.084 -12.726 1.00 97.44 170 GLN A O 1
ATOM 1269 N N . ARG A 1 171 ? -5.167 6.836 -13.092 1.00 98.25 171 ARG A N 1
ATOM 1270 C CA . ARG A 1 171 ? -4.772 6.482 -14.470 1.00 98.25 171 ARG A CA 1
ATOM 1271 C C . ARG A 1 171 ? -4.506 7.735 -15.307 1.00 98.25 171 ARG A C 1
ATOM 1273 O O . ARG A 1 171 ? -5.379 8.587 -15.452 1.00 98.25 171 ARG A O 1
ATOM 1280 N N . THR A 1 172 ? -3.337 7.816 -15.932 1.00 96.19 172 THR A N 1
ATOM 1281 C CA . THR A 1 172 ? -3.004 8.835 -16.942 1.00 96.19 172 THR A CA 1
ATOM 1282 C C . THR A 1 172 ? -3.273 8.331 -18.364 1.00 96.19 172 THR A C 1
ATOM 1284 O O . THR A 1 172 ? -3.485 7.136 -18.578 1.00 96.19 172 THR A O 1
ATOM 1287 N N . ARG A 1 173 ? -3.263 9.228 -19.360 1.00 95.69 173 ARG A N 1
ATOM 1288 C CA . ARG A 1 173 ? -3.501 8.917 -20.786 1.00 95.69 173 ARG A CA 1
ATOM 1289 C C . ARG A 1 173 ? -4.855 8.266 -21.047 1.00 95.69 173 ARG A C 1
ATOM 1291 O O . ARG A 1 173 ? -5.040 7.550 -22.030 1.00 95.69 173 ARG A O 1
ATOM 1298 N N . THR A 1 174 ? -5.823 8.562 -20.189 1.00 96.88 174 THR A N 1
ATOM 1299 C CA . THR A 1 174 ? -7.219 8.173 -20.352 1.00 96.88 174 THR A CA 1
ATOM 1300 C C . THR A 1 174 ? -8.138 9.228 -19.748 1.00 96.88 174 THR A C 1
ATOM 1302 O O . THR A 1 174 ? -7.763 9.943 -18.817 1.00 96.88 174 THR A O 1
ATOM 1305 N N . ALA A 1 175 ? -9.352 9.298 -20.284 1.00 97.19 175 ALA A N 1
ATOM 1306 C CA . ALA A 1 175 ? -10.476 9.909 -19.592 1.00 97.19 175 ALA A CA 1
ATOM 1307 C C . ALA A 1 175 ? -10.970 8.972 -18.477 1.00 97.19 175 ALA A C 1
ATOM 1309 O O . ALA A 1 175 ? -10.787 7.752 -18.558 1.00 97.19 175 ALA A O 1
ATOM 1310 N N . LEU A 1 176 ? -11.636 9.539 -17.472 1.00 97.44 176 LEU A N 1
ATOM 1311 C CA . LEU A 1 176 ? -12.360 8.787 -16.447 1.00 97.44 176 LEU A CA 1
ATOM 1312 C C . LEU A 1 176 ? -13.851 8.962 -16.726 1.00 97.44 176 LEU A C 1
ATOM 1314 O O . LEU A 1 176 ? -14.364 10.082 -16.700 1.00 97.44 176 LEU A O 1
ATOM 1318 N N . VAL A 1 177 ? -14.534 7.870 -17.063 1.00 96.19 177 VAL A N 1
ATOM 1319 C CA . VAL A 1 177 ? -15.885 7.902 -17.641 1.00 96.19 177 VAL A CA 1
ATOM 1320 C C . VAL A 1 177 ? -16.831 6.955 -16.917 1.00 96.19 177 VAL A C 1
ATOM 1322 O O . VAL A 1 177 ? -16.417 5.941 -16.356 1.00 96.19 177 VAL A O 1
ATOM 1325 N N . GLU A 1 178 ? -18.122 7.270 -16.946 1.00 95.75 178 GLU A N 1
ATOM 1326 C CA . GLU A 1 178 ? -19.162 6.364 -16.458 1.00 95.75 178 GLU A CA 1
ATOM 1327 C C . GLU A 1 178 ? -19.262 5.096 -17.333 1.00 95.75 178 GLU A C 1
ATOM 1329 O O . GLU A 1 178 ? -19.033 5.170 -18.544 1.00 95.75 178 GLU A O 1
ATOM 1334 N N . PRO A 1 179 ? -19.613 3.933 -16.747 1.00 95.25 179 PRO A N 1
ATOM 1335 C CA . PRO A 1 179 ? -19.983 3.721 -15.338 1.00 95.25 179 PRO A CA 1
ATOM 1336 C C . PRO A 1 179 ? -18.787 3.554 -14.380 1.00 95.25 179 PRO A C 1
ATOM 1338 O O . PRO A 1 179 ? -18.975 3.470 -13.168 1.00 95.25 179 PRO A O 1
ATOM 1341 N N . TYR A 1 180 ? -17.559 3.515 -14.893 1.00 97.25 180 TYR A N 1
ATOM 1342 C CA . TYR A 1 180 ? -16.364 3.144 -14.127 1.00 97.25 180 TYR A CA 1
ATOM 1343 C C . TYR A 1 180 ? -15.891 4.238 -13.165 1.00 97.25 180 TYR A C 1
ATOM 1345 O O . TYR A 1 180 ? -15.375 3.942 -12.090 1.00 97.25 180 TYR A O 1
ATOM 1353 N N . ALA A 1 181 ? -16.115 5.504 -13.515 1.00 96.25 181 ALA A N 1
ATOM 1354 C CA . ALA A 1 181 ? -15.841 6.657 -12.662 1.00 96.25 181 ALA A CA 1
ATOM 1355 C C . ALA A 1 181 ? -16.918 6.908 -11.592 1.00 96.25 181 ALA A C 1
ATOM 1357 O O . ALA A 1 181 ? -16.903 7.956 -10.952 1.00 96.25 181 ALA A O 1
ATOM 1358 N N . VAL A 1 182 ? -17.856 5.976 -11.390 1.00 93.94 182 VAL A N 1
ATOM 1359 C CA . VAL A 1 182 ? -18.866 6.063 -10.331 1.00 93.94 182 VAL A CA 1
ATOM 1360 C C . VAL A 1 182 ? -18.454 5.192 -9.153 1.00 93.94 182 VAL A C 1
ATOM 1362 O O . VAL A 1 182 ? -18.210 3.995 -9.306 1.00 93.94 182 VAL A O 1
ATOM 1365 N N . TRP A 1 183 ? -18.442 5.778 -7.958 1.00 90.81 183 TRP A N 1
ATOM 1366 C CA . TRP A 1 183 ? -18.259 5.055 -6.707 1.00 90.81 183 TRP A CA 1
ATOM 1367 C C . TRP A 1 183 ? -19.378 5.389 -5.725 1.00 90.81 183 TRP A C 1
ATOM 1369 O O . TRP A 1 183 ? -19.606 6.552 -5.403 1.00 90.81 183 TRP A O 1
ATOM 1379 N N . ARG A 1 184 ? -20.101 4.360 -5.257 1.00 88.75 184 ARG A N 1
ATOM 1380 C CA . ARG A 1 184 ? -21.210 4.479 -4.283 1.00 88.75 184 ARG A CA 1
ATOM 1381 C C . ARG A 1 184 ? -22.214 5.601 -4.608 1.00 88.75 184 ARG A C 1
ATOM 1383 O O . ARG A 1 184 ? -22.727 6.269 -3.717 1.00 88.75 184 ARG A O 1
ATOM 1390 N N . GLY A 1 185 ? -22.507 5.784 -5.897 1.00 88.50 185 GLY A N 1
ATOM 1391 C CA . GLY A 1 185 ? -23.473 6.768 -6.400 1.00 88.50 185 GLY A CA 1
ATOM 1392 C C . GLY A 1 185 ? -22.909 8.164 -6.686 1.00 88.50 185 GLY A C 1
ATOM 1393 O O . GLY A 1 185 ? -23.635 8.981 -7.246 1.00 88.50 185 GLY A O 1
ATOM 1394 N N . ALA A 1 186 ? -21.641 8.437 -6.364 1.00 90.31 186 ALA A N 1
ATOM 1395 C CA . ALA A 1 186 ? -20.952 9.673 -6.734 1.00 90.31 186 ALA A CA 1
ATOM 1396 C C . ALA A 1 186 ? -20.090 9.462 -7.988 1.00 90.31 186 ALA A C 1
ATOM 1398 O O . ALA A 1 186 ? -19.417 8.439 -8.110 1.00 90.31 186 ALA A O 1
ATOM 1399 N N . ALA A 1 187 ? -20.113 10.419 -8.916 1.00 92.06 187 ALA A N 1
ATOM 1400 C CA . ALA A 1 187 ? -19.345 10.370 -10.159 1.00 92.06 187 ALA A CA 1
ATOM 1401 C C . ALA A 1 187 ? -18.092 11.256 -10.077 1.00 92.06 187 ALA A C 1
ATOM 1403 O O . ALA A 1 187 ? -18.185 12.429 -9.721 1.00 92.06 187 ALA A O 1
ATOM 1404 N N . TYR A 1 188 ? -16.947 10.712 -10.487 1.00 93.75 188 TYR A N 1
ATOM 1405 C CA . TYR A 1 188 ? -15.628 11.355 -10.488 1.00 93.75 188 TYR A CA 1
ATOM 1406 C C . TYR A 1 188 ? -15.031 11.414 -11.908 1.00 93.75 188 TYR A C 1
ATOM 1408 O O . TYR A 1 188 ? -13.993 10.803 -12.174 1.00 93.75 188 TYR A O 1
ATOM 1416 N N . PRO A 1 189 ? -15.705 12.064 -12.876 1.00 93.62 189 PRO A N 1
ATOM 1417 C CA . PRO A 1 189 ? -15.270 12.024 -14.260 1.00 93.62 189 PRO A CA 1
ATOM 1418 C C . PRO A 1 189 ? -14.102 12.976 -14.532 1.00 93.62 189 PRO A C 1
ATOM 1420 O O . PRO A 1 189 ? -14.105 14.131 -14.103 1.00 93.62 189 PRO A O 1
ATOM 1423 N N . ARG A 1 190 ? -13.200 12.526 -15.402 1.00 94.12 190 ARG A N 1
ATOM 1424 C CA . ARG A 1 190 ? -12.207 13.347 -16.099 1.00 94.12 190 ARG A CA 1
ATOM 1425 C C . ARG A 1 190 ? -12.580 13.338 -17.570 1.00 94.12 190 ARG A C 1
ATOM 1427 O O . ARG A 1 190 ? -12.614 12.276 -18.189 1.00 94.12 190 ARG A O 1
ATOM 1434 N N . LYS A 1 191 ? -12.935 14.503 -18.114 1.00 89.12 191 LYS A N 1
ATOM 1435 C CA . LYS A 1 191 ? -13.603 14.599 -19.423 1.00 89.12 191 LYS A CA 1
ATOM 1436 C C . LYS A 1 191 ? -12.672 14.250 -20.578 1.00 89.12 191 LYS A C 1
ATOM 1438 O O . LYS A 1 191 ? -13.099 13.609 -21.536 1.00 89.12 191 LYS A O 1
ATOM 1443 N N . GLY A 1 192 ? -11.442 14.737 -20.513 1.00 93.94 192 GLY A N 1
ATOM 1444 C CA . GLY A 1 192 ? -10.423 14.568 -21.531 1.00 93.94 192 GLY A CA 1
ATOM 1445 C C . GLY A 1 192 ? -9.356 13.553 -21.144 1.00 93.94 192 GLY A C 1
ATOM 1446 O O . GLY A 1 192 ? -9.347 12.976 -20.059 1.00 93.94 192 GLY A O 1
ATOM 1447 N N . VAL A 1 193 ? -8.441 13.347 -22.083 1.00 95.44 193 VAL A N 1
ATOM 1448 C CA . VAL A 1 193 ? -7.278 12.478 -21.922 1.00 95.44 193 VAL A CA 1
ATOM 1449 C C . VAL A 1 193 ? -6.129 13.316 -21.368 1.00 95.44 193 VAL A C 1
ATOM 1451 O O . VAL A 1 193 ? -5.722 14.288 -22.003 1.00 95.44 193 VAL A O 1
ATOM 1454 N N . SER A 1 194 ? -5.595 12.938 -20.209 1.00 94.62 194 SER A N 1
ATOM 1455 C CA . SER A 1 194 ? -4.401 13.568 -19.636 1.00 94.62 194 SER A CA 1
ATOM 1456 C C . SER A 1 194 ? -3.126 13.199 -20.401 1.00 94.62 194 SER A C 1
ATOM 1458 O O . SER A 1 194 ? -3.071 12.173 -21.081 1.00 94.62 194 SER A O 1
ATOM 1460 N N . HIS A 1 195 ? -2.090 14.040 -20.312 1.00 92.69 195 HIS A N 1
ATOM 1461 C CA . HIS A 1 195 ? -0.765 13.809 -20.921 1.00 92.69 195 HIS A CA 1
ATOM 1462 C C . HIS A 1 195 ? -0.807 13.489 -22.433 1.00 92.69 195 HIS A C 1
ATOM 1464 O O . HIS A 1 195 ? 0.037 12.761 -22.961 1.00 92.69 195 HIS A O 1
ATOM 1470 N N . ALA A 1 196 ? -1.797 14.031 -23.147 1.00 89.00 196 ALA A N 1
ATOM 1471 C CA . ALA A 1 196 ? -2.009 13.796 -24.578 1.00 89.00 196 ALA A CA 1
ATOM 1472 C C . ALA A 1 196 ? -1.565 14.972 -25.472 1.00 89.00 196 ALA A C 1
ATOM 1474 O O . ALA A 1 196 ? -1.896 15.008 -26.658 1.00 89.00 196 ALA A O 1
ATOM 1475 N N . HIS A 1 197 ? -0.833 15.949 -24.925 1.00 86.88 197 HIS A N 1
ATOM 1476 C CA . HIS A 1 197 ? -0.398 17.145 -25.651 1.00 86.88 197 HIS A CA 1
ATOM 1477 C C . HIS A 1 197 ? 1.016 17.012 -26.247 1.00 86.88 197 HIS A C 1
ATOM 1479 O O . HIS A 1 197 ? 1.814 16.159 -25.863 1.00 86.88 197 HIS A O 1
ATOM 1485 N N . ASN A 1 198 ? 1.348 17.901 -27.192 1.00 87.00 198 ASN A N 1
ATOM 1486 C CA . ASN A 1 198 ? 2.615 17.878 -27.944 1.00 87.00 198 ASN A CA 1
ATOM 1487 C C . ASN A 1 198 ? 3.868 18.124 -27.092 1.00 87.00 198 ASN A C 1
ATOM 1489 O O . ASN A 1 198 ? 4.981 17.936 -27.582 1.00 87.00 198 ASN A O 1
ATOM 1493 N N . ASP A 1 199 ? 3.687 18.564 -25.848 1.00 87.25 199 ASP A N 1
ATOM 1494 C CA . ASP A 1 199 ? 4.773 18.884 -24.930 1.00 87.25 199 ASP A CA 1
ATOM 1495 C C . ASP A 1 199 ? 5.051 17.782 -23.899 1.00 87.25 199 ASP A C 1
ATOM 1497 O O . ASP A 1 199 ? 5.749 18.018 -22.916 1.00 87.25 199 ASP A O 1
ATOM 1501 N N . VAL A 1 200 ? 4.561 16.569 -24.160 1.00 88.12 200 VAL A N 1
ATOM 1502 C CA . VAL A 1 200 ? 4.908 15.363 -23.408 1.00 88.12 200 VAL A CA 1
ATOM 1503 C C . VAL A 1 200 ? 6.023 14.596 -24.113 1.00 88.12 200 VAL A C 1
ATOM 1505 O O . VAL A 1 200 ? 5.967 14.342 -25.319 1.00 88.12 200 VAL A O 1
ATOM 1508 N N . GLY A 1 201 ? 7.029 14.171 -23.348 1.00 87.06 201 GLY A N 1
ATOM 1509 C CA . GLY A 1 201 ? 8.070 13.285 -23.855 1.00 87.06 201 GLY A CA 1
ATOM 1510 C C . GLY A 1 201 ? 9.298 14.013 -24.410 1.00 87.06 201 GLY A C 1
ATOM 1511 O O . GLY A 1 201 ? 9.827 13.646 -25.465 1.00 87.06 201 GLY A O 1
ATOM 1512 N N . TRP A 1 202 ? 9.793 15.028 -23.714 1.00 88.31 202 TRP A N 1
ATOM 1513 C CA . TRP A 1 202 ? 11.087 15.631 -24.043 1.00 88.31 202 TRP A CA 1
ATOM 1514 C C . TRP A 1 202 ? 12.236 14.894 -23.355 1.00 88.31 202 TRP A C 1
ATOM 1516 O O . TRP A 1 202 ? 12.097 14.437 -22.228 1.00 88.31 202 TRP A O 1
ATOM 1526 N N . ASP A 1 203 ? 13.371 14.733 -24.031 1.00 86.94 203 ASP A N 1
ATOM 1527 C CA . ASP A 1 203 ? 14.536 14.045 -23.478 1.00 86.94 203 ASP A CA 1
ATOM 1528 C C . ASP A 1 203 ? 15.286 14.950 -22.506 1.00 86.94 203 ASP A C 1
ATOM 1530 O O . ASP A 1 203 ? 15.879 15.954 -22.913 1.00 86.94 203 ASP A O 1
ATOM 1534 N N . TYR A 1 204 ? 15.293 14.587 -21.228 1.00 83.06 204 TYR A N 1
ATOM 1535 C CA . TYR A 1 204 ? 15.930 15.421 -20.221 1.00 83.06 204 TYR A CA 1
ATOM 1536 C C . TYR A 1 204 ? 17.459 15.449 -20.337 1.00 83.06 204 TYR A C 1
ATOM 1538 O O . TYR A 1 204 ? 18.089 16.435 -19.971 1.00 83.06 204 TYR A O 1
ATOM 1546 N N . THR A 1 205 ? 18.086 14.417 -20.909 1.00 78.12 205 THR A N 1
ATOM 1547 C CA . THR A 1 205 ? 19.559 14.318 -20.965 1.00 78.12 205 THR A CA 1
ATOM 1548 C C . THR A 1 205 ? 20.222 15.412 -21.809 1.00 78.12 205 THR A C 1
ATOM 1550 O O . THR A 1 205 ? 21.437 15.604 -21.730 1.00 78.12 205 THR A O 1
ATOM 1553 N N . PHE A 1 206 ? 19.445 16.115 -22.640 1.00 76.88 206 PHE A N 1
ATOM 1554 C CA . PHE A 1 206 ? 19.912 17.227 -23.471 1.00 76.88 206 PHE A CA 1
ATOM 1555 C C . PHE A 1 206 ? 19.417 18.596 -22.992 1.00 76.88 206 PHE A C 1
ATOM 1557 O O . PHE A 1 206 ? 19.731 19.599 -23.630 1.00 76.88 206 PHE A O 1
ATOM 1564 N N . TYR A 1 207 ? 18.665 18.660 -21.894 1.00 75.38 207 TYR A N 1
ATOM 1565 C CA . TYR A 1 207 ? 18.241 19.917 -21.289 1.00 75.38 207 TYR A CA 1
ATOM 1566 C C . TYR A 1 207 ? 19.421 20.631 -20.589 1.00 75.38 207 TYR A C 1
ATOM 1568 O O . TYR A 1 207 ? 20.310 19.959 -20.062 1.00 75.38 207 TYR A O 1
ATOM 1576 N N . PRO A 1 208 ? 19.452 21.981 -20.547 1.00 74.00 208 PRO A N 1
ATOM 1577 C CA . PRO A 1 208 ? 18.597 22.922 -21.283 1.00 74.00 208 PRO A CA 1
ATOM 1578 C C . PRO A 1 208 ? 19.067 23.163 -22.723 1.00 74.00 208 PRO A C 1
ATOM 1580 O O . PRO A 1 208 ? 18.402 23.868 -23.480 1.00 74.00 208 PRO A O 1
ATOM 1583 N N . ASP A 1 209 ? 20.207 22.585 -23.103 1.00 77.00 209 ASP A N 1
ATOM 1584 C CA . ASP A 1 209 ? 20.903 22.868 -24.359 1.00 77.00 209 ASP A CA 1
ATOM 1585 C C . ASP A 1 209 ? 20.048 22.573 -25.600 1.00 77.00 209 ASP A C 1
ATOM 1587 O O . ASP A 1 209 ? 20.191 23.236 -26.631 1.00 77.00 209 ASP A O 1
ATOM 1591 N N . LYS A 1 210 ? 19.167 21.565 -25.531 1.00 77.69 210 LYS A N 1
ATOM 1592 C CA . LYS A 1 210 ? 18.256 21.170 -26.611 1.00 77.69 210 LYS A CA 1
ATOM 1593 C C . LYS A 1 210 ? 16.934 20.645 -26.060 1.00 77.69 210 LYS A C 1
ATOM 1595 O O . LYS A 1 210 ? 16.898 19.685 -25.297 1.00 77.69 210 LYS A O 1
ATOM 1600 N N . LYS A 1 211 ? 15.830 21.185 -26.578 1.00 81.81 211 LYS A N 1
ATOM 1601 C CA . LYS A 1 211 ? 14.501 20.573 -26.468 1.00 81.81 211 LYS A CA 1
ATOM 1602 C C . LYS A 1 211 ? 14.351 19.527 -27.574 1.00 81.81 211 LYS A C 1
ATOM 1604 O O . LYS A 1 211 ? 13.915 19.838 -28.680 1.00 81.81 211 LYS A O 1
ATOM 1609 N N . LEU A 1 212 ? 14.806 18.307 -27.294 1.00 83.56 212 LEU A N 1
ATOM 1610 C CA . LEU A 1 212 ? 14.761 17.181 -28.226 1.00 83.56 212 LEU A CA 1
ATOM 1611 C C . LEU A 1 212 ? 13.739 16.163 -27.745 1.00 83.56 212 LEU A C 1
ATOM 1613 O O . LEU A 1 212 ? 13.750 15.798 -26.575 1.00 83.56 212 LEU A O 1
ATOM 1617 N N . ASN A 1 213 ? 12.834 15.723 -28.616 1.00 83.31 213 ASN A N 1
ATOM 1618 C CA . ASN A 1 213 ? 11.888 14.683 -28.226 1.00 83.31 213 ASN A CA 1
ATOM 1619 C C . ASN A 1 213 ? 12.672 13.387 -27.973 1.00 83.31 213 ASN A C 1
ATOM 1621 O O . ASN A 1 213 ? 13.596 13.088 -28.730 1.00 83.31 213 ASN A O 1
ATOM 1625 N N . TRP A 1 214 ? 12.332 12.613 -26.939 1.00 75.88 214 TRP A N 1
ATOM 1626 C CA . TRP A 1 214 ? 13.112 11.415 -26.578 1.00 75.88 214 TRP A CA 1
ATOM 1627 C C . TRP A 1 214 ? 13.221 10.398 -27.717 1.00 75.88 214 TRP A C 1
ATOM 1629 O O . TRP A 1 214 ? 14.244 9.724 -27.843 1.00 75.88 214 TRP A O 1
ATOM 1639 N N . LYS A 1 215 ? 12.225 10.341 -28.609 1.00 71.50 215 LYS A N 1
ATOM 1640 C CA . LYS A 1 215 ? 12.254 9.481 -29.804 1.00 71.50 215 LYS A CA 1
ATOM 1641 C C . LYS A 1 215 ? 13.255 9.943 -30.871 1.00 71.50 215 LYS A C 1
ATOM 1643 O O . LYS A 1 215 ? 13.725 9.138 -31.673 1.00 71.50 215 LYS A O 1
ATOM 1648 N N . ASP A 1 216 ? 13.579 11.234 -30.871 1.00 77.62 216 ASP A N 1
ATOM 1649 C CA . ASP A 1 216 ? 14.487 11.888 -31.814 1.00 77.62 216 ASP A CA 1
ATOM 1650 C C . ASP A 1 216 ? 15.907 12.021 -31.232 1.00 77.62 216 ASP A C 1
ATOM 1652 O O . ASP A 1 216 ? 16.781 12.639 -31.847 1.00 77.62 216 ASP A O 1
ATOM 1656 N N . SER A 1 217 ? 16.144 11.422 -30.057 1.00 71.88 217 SER A N 1
ATOM 1657 C CA . SER A 1 217 ? 17.436 11.394 -29.374 1.00 71.88 217 SER A CA 1
ATOM 1658 C C . SER A 1 217 ? 18.558 10.910 -30.310 1.00 71.88 217 SER A C 1
ATOM 1660 O O . SER A 1 217 ? 18.365 9.930 -31.043 1.00 71.88 217 SER A O 1
ATOM 1662 N N . PRO A 1 218 ? 19.744 11.558 -30.329 1.00 72.81 218 PRO A N 1
ATOM 1663 C CA . PRO A 1 218 ? 20.832 11.185 -31.231 1.00 72.81 218 PRO A CA 1
ATOM 1664 C C . PRO A 1 218 ? 21.369 9.792 -30.886 1.00 72.81 218 PRO A C 1
ATOM 1666 O O . PRO A 1 218 ? 21.804 9.053 -31.770 1.00 72.81 218 PRO A O 1
ATOM 1669 N N . ASP A 1 219 ? 21.287 9.430 -29.606 1.00 67.25 219 ASP A N 1
ATOM 1670 C CA . ASP A 1 219 ? 21.578 8.106 -29.085 1.00 67.25 219 ASP A CA 1
ATOM 1671 C C . ASP A 1 219 ? 20.302 7.255 -29.141 1.00 67.25 219 ASP A C 1
ATOM 1673 O O . ASP A 1 219 ? 19.578 7.131 -28.157 1.00 67.25 219 ASP A O 1
ATOM 1677 N N . LYS A 1 220 ? 19.977 6.736 -30.338 1.00 69.62 220 LYS A N 1
ATOM 1678 C CA . LYS A 1 220 ? 18.735 6.009 -30.696 1.00 69.62 220 LYS A CA 1
ATOM 1679 C C . LYS A 1 220 ? 18.550 4.664 -29.968 1.00 69.62 220 LYS A C 1
ATOM 1681 O O . LYS A 1 220 ? 18.218 3.644 -30.589 1.00 69.62 220 LYS A O 1
ATOM 1686 N N . GLN A 1 221 ? 18.735 4.650 -28.655 1.00 80.94 221 GLN A N 1
ATOM 1687 C CA . GLN A 1 221 ? 18.524 3.510 -27.776 1.00 80.94 221 GLN A CA 1
ATOM 1688 C C . GLN A 1 221 ? 17.040 3.178 -27.613 1.00 80.94 221 GLN A C 1
ATOM 1690 O O . GLN A 1 221 ? 16.721 2.149 -27.053 1.00 80.94 221 GLN A O 1
ATOM 1695 N N . TRP A 1 222 ? 16.123 3.973 -28.155 1.00 78.88 222 TRP A N 1
ATOM 1696 C CA . TRP A 1 222 ? 14.691 3.682 -28.153 1.00 78.88 222 TRP A CA 1
ATOM 1697 C C . TRP A 1 222 ? 14.223 2.921 -29.385 1.00 78.88 222 TRP A C 1
ATOM 1699 O O . TRP A 1 222 ? 14.782 3.076 -30.481 1.00 78.88 222 TRP A O 1
ATOM 1709 N N . TRP A 1 223 ? 13.178 2.109 -29.236 1.00 77.75 223 TRP A N 1
ATOM 1710 C CA . TRP A 1 223 ? 12.559 1.428 -30.368 1.00 77.75 223 TRP A CA 1
ATOM 1711 C C . TRP A 1 223 ? 11.815 2.423 -31.274 1.00 77.75 223 TRP A C 1
ATOM 1713 O O . TRP A 1 223 ? 10.986 3.200 -30.800 1.00 77.75 223 TRP A O 1
ATOM 1723 N N . PRO A 1 224 ? 12.106 2.447 -32.591 1.00 67.81 224 PRO A N 1
ATOM 1724 C CA . PRO A 1 224 ? 11.438 3.365 -33.507 1.00 67.81 224 PRO A CA 1
ATOM 1725 C C . PRO A 1 224 ? 9.919 3.150 -33.525 1.00 67.81 224 PRO A C 1
ATOM 1727 O O . PRO A 1 224 ? 9.459 2.045 -33.796 1.00 67.81 224 PRO A O 1
ATOM 1730 N N . GLY A 1 225 ? 9.156 4.224 -33.302 1.00 71.06 225 GLY A N 1
ATOM 1731 C CA . GLY A 1 225 ? 7.690 4.212 -33.361 1.00 71.06 225 GLY A CA 1
ATOM 1732 C C . GLY A 1 225 ? 6.984 3.878 -32.044 1.00 71.06 225 GLY A C 1
ATOM 1733 O O . GLY A 1 225 ? 5.755 3.930 -32.009 1.00 71.06 225 GLY A O 1
ATOM 1734 N N . GLU A 1 226 ? 7.721 3.580 -30.972 1.00 79.56 226 GLU A N 1
ATOM 1735 C CA . GLU A 1 226 ? 7.134 3.424 -29.639 1.00 79.56 226 GLU A CA 1
ATOM 1736 C C . GLU A 1 226 ? 6.677 4.766 -29.053 1.00 79.56 226 GLU A C 1
ATOM 1738 O O . GLU A 1 226 ? 7.193 5.835 -29.386 1.00 79.56 226 GLU A O 1
ATOM 1743 N N . GLN A 1 227 ? 5.657 4.700 -28.200 1.00 85.81 227 GLN A N 1
ATOM 1744 C CA . GLN A 1 227 ? 5.044 5.839 -27.520 1.00 85.81 227 GLN A CA 1
ATOM 1745 C C . GLN A 1 227 ? 4.976 5.538 -26.025 1.00 85.81 227 GLN A C 1
ATOM 1747 O O . GLN A 1 227 ? 4.875 4.371 -25.644 1.00 85.81 227 GLN A O 1
ATOM 1752 N N . LEU A 1 228 ? 4.979 6.585 -25.200 1.00 90.81 228 LEU A N 1
ATOM 1753 C CA . LEU A 1 228 ? 4.667 6.461 -23.776 1.00 90.81 228 LEU A CA 1
ATOM 1754 C C . LEU A 1 228 ? 3.225 5.972 -23.629 1.00 90.81 228 LEU A C 1
ATOM 1756 O O . LEU A 1 228 ? 2.322 6.491 -24.291 1.00 90.81 228 LEU A O 1
ATOM 1760 N N . LYS A 1 229 ? 3.011 4.975 -22.774 1.00 93.44 229 LYS A N 1
ATOM 1761 C CA . LYS A 1 229 ? 1.705 4.334 -22.588 1.00 93.44 229 LYS A CA 1
ATOM 1762 C C . LYS A 1 229 ? 1.267 4.466 -21.145 1.00 93.44 229 LYS A C 1
ATOM 1764 O O 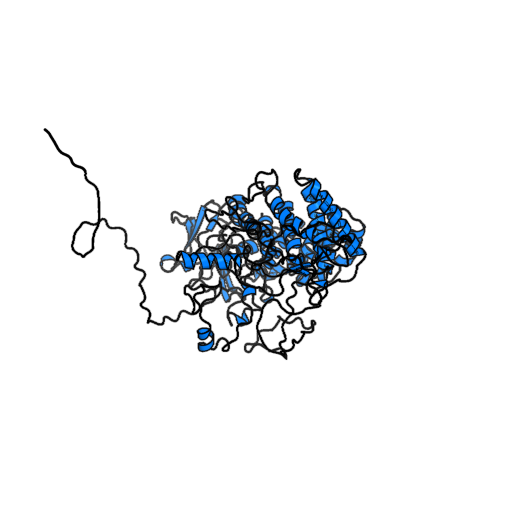. LYS A 1 229 ? 2.096 4.280 -20.268 1.00 93.44 229 LYS A O 1
ATOM 1769 N N . LYS A 1 230 ? -0.036 4.688 -20.932 1.00 96.19 230 LYS A N 1
ATOM 1770 C CA . LYS A 1 230 ? -0.717 4.500 -19.639 1.00 96.19 230 LYS A CA 1
ATOM 1771 C C . LYS A 1 230 ? 0.083 5.077 -18.452 1.00 96.19 230 LYS A C 1
ATOM 1773 O O . LYS A 1 230 ? 0.710 6.128 -18.616 1.00 96.19 230 LYS A O 1
ATOM 1778 N N . GLY A 1 231 ? 0.025 4.407 -17.298 1.00 96.69 231 GLY A N 1
ATOM 1779 C CA . GLY A 1 231 ? 0.658 4.785 -16.036 1.00 96.69 231 GLY A CA 1
ATOM 1780 C C . GLY A 1 231 ? -0.316 5.406 -15.042 1.00 96.69 231 GLY A C 1
ATOM 1781 O O . GLY A 1 231 ? -1.460 5.723 -15.386 1.00 96.69 231 GLY A O 1
ATOM 1782 N N . TRP A 1 232 ? 0.154 5.596 -13.818 1.00 98.06 232 TRP A N 1
ATOM 1783 C CA . TRP A 1 232 ? -0.569 6.315 -12.777 1.00 98.06 232 TRP A CA 1
ATOM 1784 C C . TRP A 1 232 ? 0.174 7.595 -12.437 1.00 98.06 232 TRP A C 1
ATOM 1786 O O . TRP A 1 232 ? 1.404 7.606 -12.453 1.00 98.06 232 TRP A O 1
ATOM 1796 N N . PHE A 1 233 ? -0.569 8.652 -12.127 1.00 93.19 233 PHE A N 1
ATOM 1797 C CA . PHE A 1 233 ? -0.005 9.780 -11.400 1.00 93.19 233 PHE A CA 1
ATOM 1798 C C . PHE A 1 233 ? 0.514 9.293 -10.060 1.00 93.19 233 PHE A C 1
ATOM 1800 O O . PHE A 1 233 ? -0.185 8.555 -9.366 1.00 93.19 233 PHE A O 1
ATOM 1807 N N . ASP A 1 234 ? 1.737 9.684 -9.739 1.00 83.38 234 ASP A N 1
ATOM 1808 C CA . ASP A 1 234 ? 2.452 9.186 -8.578 1.00 83.38 234 ASP A CA 1
ATOM 1809 C C . ASP A 1 234 ? 1.761 9.579 -7.283 1.00 83.38 234 ASP A C 1
ATOM 1811 O O . ASP A 1 234 ? 1.428 8.740 -6.455 1.00 83.38 234 ASP A O 1
ATOM 1815 N N . ALA A 1 235 ? 1.452 10.863 -7.167 1.00 80.44 235 ALA A N 1
ATOM 1816 C CA . ALA A 1 235 ? 0.948 11.430 -5.939 1.00 80.44 235 ALA A CA 1
ATOM 1817 C C . ALA A 1 235 ? -0.233 12.365 -6.211 1.00 80.44 235 ALA A C 1
ATOM 1819 O O . ALA A 1 235 ? -1.024 12.169 -7.137 1.00 80.44 235 ALA A O 1
ATOM 1820 N N . GLY A 1 236 ? -0.359 13.404 -5.387 1.00 74.50 236 GLY A N 1
ATOM 1821 C CA . GLY A 1 236 ? -1.301 14.492 -5.627 1.00 74.50 236 GLY A CA 1
ATOM 1822 C C . GLY A 1 236 ? -0.950 15.338 -6.856 1.00 74.50 236 GLY A C 1
ATOM 1823 O O . GLY A 1 236 ? -1.803 16.079 -7.351 1.00 74.50 236 GLY A O 1
ATOM 1824 N N . ASN A 1 237 ? 0.290 15.241 -7.340 1.00 76.88 237 ASN A N 1
ATOM 1825 C CA . ASN A 1 237 ? 0.741 15.853 -8.582 1.00 76.88 237 ASN A CA 1
ATOM 1826 C C . ASN A 1 237 ? 0.545 14.901 -9.787 1.00 76.88 237 ASN A C 1
ATOM 1828 O O . ASN A 1 237 ? 0.043 13.796 -9.631 1.00 76.88 237 ASN A O 1
ATOM 1832 N N . TYR A 1 238 ? 0.915 15.328 -10.997 1.00 83.56 238 TYR A N 1
ATOM 1833 C CA . TYR A 1 238 ? 0.784 14.506 -12.214 1.00 83.56 238 TYR A CA 1
ATOM 1834 C C . TYR A 1 238 ? 2.107 13.916 -12.712 1.00 83.56 238 TYR A C 1
ATOM 1836 O O . TYR A 1 238 ? 2.187 13.439 -13.842 1.00 83.56 238 TYR A O 1
ATOM 1844 N N . ASP A 1 239 ? 3.165 13.970 -11.909 1.00 85.19 239 ASP A N 1
ATOM 1845 C CA . ASP A 1 239 ? 4.430 13.337 -12.265 1.00 85.19 239 ASP A CA 1
ATOM 1846 C C . ASP A 1 239 ? 4.364 11.828 -12.037 1.00 85.19 239 ASP A C 1
ATOM 1848 O O . ASP A 1 239 ? 3.444 11.306 -11.408 1.00 85.19 239 ASP A O 1
ATOM 1852 N N . MET A 1 240 ? 5.288 11.107 -12.666 1.00 90.19 240 MET A N 1
ATOM 1853 C CA . MET A 1 240 ? 5.254 9.651 -12.724 1.00 90.19 240 MET A CA 1
ATOM 1854 C C . MET A 1 240 ? 6.673 9.096 -12.627 1.00 90.19 240 MET A C 1
ATOM 1856 O O . MET A 1 240 ? 7.538 9.458 -13.432 1.00 90.19 240 MET A O 1
ATOM 1860 N N . TYR A 1 241 ? 6.913 8.180 -11.687 1.00 88.44 241 TYR A N 1
ATOM 1861 C CA . TYR A 1 241 ? 8.254 7.687 -11.359 1.00 88.44 241 TYR A CA 1
ATOM 1862 C C . TYR A 1 241 ? 8.303 6.155 -11.382 1.00 88.44 241 TYR A C 1
ATOM 1864 O O . TYR A 1 241 ? 7.457 5.481 -10.799 1.00 88.44 241 TYR A O 1
ATOM 1872 N N . ILE A 1 242 ? 9.305 5.562 -12.051 1.00 92.50 242 ILE A N 1
ATOM 1873 C CA . ILE A 1 242 ? 9.558 4.117 -11.909 1.00 92.50 242 ILE A CA 1
ATOM 1874 C C . ILE A 1 242 ? 9.867 3.761 -10.447 1.00 92.50 242 ILE A C 1
ATOM 1876 O O . ILE A 1 242 ? 9.344 2.741 -9.989 1.00 92.50 242 ILE A O 1
ATOM 1880 N N . PRO A 1 243 ? 10.676 4.549 -9.702 1.00 86.56 243 PRO A N 1
ATOM 1881 C CA . PRO A 1 243 ? 10.959 4.288 -8.294 1.00 86.56 243 PRO A CA 1
ATOM 1882 C C . PRO A 1 243 ? 9.762 4.027 -7.383 1.00 86.56 243 PRO A C 1
ATOM 1884 O O . PRO A 1 243 ? 9.954 3.292 -6.419 1.00 86.56 243 PRO A O 1
ATOM 1887 N N . SER A 1 244 ? 8.582 4.561 -7.695 1.00 87.25 244 SER A N 1
ATOM 1888 C CA . SER A 1 244 ? 7.325 4.357 -6.968 1.00 87.25 244 SER A CA 1
ATOM 1889 C C . SER A 1 244 ? 6.371 3.414 -7.711 1.00 87.25 244 SER A C 1
ATOM 1891 O O . SER A 1 244 ? 5.860 2.462 -7.123 1.00 87.25 244 SER A O 1
ATOM 1893 N N . THR A 1 245 ? 6.185 3.585 -9.026 1.00 95.38 245 THR A N 1
ATOM 1894 C CA . THR A 1 245 ? 5.234 2.791 -9.825 1.00 95.38 245 THR A CA 1
ATOM 1895 C C . THR A 1 245 ? 5.629 1.319 -9.887 1.00 95.38 245 THR A C 1
ATOM 1897 O O . THR A 1 245 ? 4.761 0.448 -9.799 1.00 95.38 245 THR A O 1
ATOM 1900 N N . ALA A 1 246 ? 6.926 1.009 -10.020 1.00 97.06 246 ALA A N 1
ATOM 1901 C CA . ALA A 1 246 ? 7.380 -0.380 -10.074 1.00 97.06 246 ALA A CA 1
ATOM 1902 C C . ALA A 1 246 ? 7.173 -1.107 -8.733 1.00 97.06 246 ALA A C 1
ATOM 1904 O O . ALA A 1 246 ? 6.527 -2.155 -8.759 1.00 97.06 246 ALA A O 1
ATOM 1905 N N . PRO A 1 247 ? 7.598 -0.568 -7.569 1.00 95.00 247 PRO A N 1
ATOM 1906 C CA . PRO A 1 247 ? 7.239 -1.152 -6.277 1.00 95.00 247 PRO A CA 1
ATOM 1907 C C . PRO A 1 247 ? 5.732 -1.219 -6.027 1.00 95.00 247 PRO A C 1
ATOM 1909 O O . PRO A 1 247 ? 5.257 -2.265 -5.606 1.00 95.00 247 PRO A O 1
ATOM 1912 N N . SER A 1 248 ? 4.965 -0.172 -6.353 1.00 97.50 248 SER A N 1
ATOM 1913 C CA . SER A 1 248 ? 3.499 -0.168 -6.184 1.00 97.50 248 SER A CA 1
ATOM 1914 C C . SER A 1 248 ? 2.847 -1.317 -6.946 1.00 97.50 248 SER A C 1
ATOM 1916 O O . SER A 1 248 ? 2.064 -2.086 -6.395 1.00 97.50 248 SER A O 1
ATOM 1918 N N . THR A 1 249 ? 3.240 -1.493 -8.209 1.00 98.56 249 THR A N 1
ATOM 1919 C CA . THR A 1 249 ? 2.787 -2.613 -9.039 1.00 98.56 249 THR A CA 1
ATOM 1920 C C . THR A 1 249 ? 3.211 -3.951 -8.424 1.00 98.56 249 THR A C 1
ATOM 1922 O O . THR A 1 249 ? 2.407 -4.874 -8.349 1.00 98.56 249 THR A O 1
ATOM 1925 N N . GLN A 1 250 ? 4.451 -4.060 -7.936 1.00 97.75 250 GLN A N 1
ATOM 1926 C CA . GLN A 1 250 ? 4.961 -5.271 -7.286 1.00 97.75 250 GLN A CA 1
ATOM 1927 C C . GLN A 1 250 ? 4.148 -5.642 -6.033 1.00 97.75 250 GLN A C 1
ATOM 1929 O O . GLN A 1 250 ? 3.819 -6.807 -5.822 1.00 97.75 250 GLN A O 1
ATOM 1934 N N . ILE A 1 251 ? 3.775 -4.649 -5.226 1.00 98.00 251 ILE A N 1
ATOM 1935 C CA . ILE A 1 251 ? 2.963 -4.798 -4.013 1.00 98.00 251 ILE A CA 1
ATOM 1936 C C . ILE A 1 251 ? 1.541 -5.270 -4.349 1.00 98.00 251 ILE A C 1
ATOM 1938 O O . ILE A 1 251 ? 1.045 -6.197 -3.707 1.00 98.00 251 ILE A O 1
ATOM 1942 N N . LEU A 1 252 ? 0.904 -4.715 -5.388 1.00 98.75 252 LEU A N 1
ATOM 1943 C CA . LEU A 1 252 ? -0.401 -5.201 -5.864 1.00 98.75 252 LEU A CA 1
ATOM 1944 C C . LEU A 1 252 ? -0.329 -6.664 -6.326 1.00 98.75 252 LEU A C 1
ATOM 1946 O O . LEU A 1 252 ? -1.213 -7.467 -6.020 1.00 98.75 252 LEU A O 1
ATOM 1950 N N . LEU A 1 253 ? 0.753 -7.040 -7.012 1.00 98.62 253 LEU A N 1
ATOM 1951 C CA . LEU A 1 253 ? 0.985 -8.424 -7.418 1.00 98.62 253 LEU A CA 1
ATOM 1952 C C . LEU A 1 253 ? 1.241 -9.347 -6.219 1.00 98.62 253 LEU A C 1
ATOM 1954 O O . LEU A 1 253 ? 0.716 -10.458 -6.207 1.00 98.62 253 LEU A O 1
ATOM 1958 N N . TYR A 1 254 ? 1.950 -8.894 -5.179 1.00 97.75 254 TYR A N 1
ATOM 1959 C CA . TYR A 1 254 ? 2.053 -9.644 -3.922 1.00 97.75 254 TYR A CA 1
ATOM 1960 C C . TYR A 1 254 ? 0.696 -9.826 -3.244 1.00 97.75 254 TYR A C 1
ATOM 1962 O O . TYR A 1 254 ? 0.419 -10.920 -2.757 1.00 97.75 254 TYR A O 1
ATOM 1970 N N . ALA A 1 255 ? -0.164 -8.801 -3.239 1.00 98.00 255 ALA A N 1
ATOM 1971 C CA . ALA A 1 255 ? -1.501 -8.909 -2.657 1.00 98.00 255 ALA A CA 1
ATOM 1972 C C . ALA A 1 255 ? -2.295 -10.017 -3.351 1.00 98.00 255 ALA A C 1
ATOM 1974 O O . ALA A 1 255 ? -2.849 -10.891 -2.681 1.00 98.00 255 ALA A O 1
ATOM 1975 N N . TYR A 1 256 ? -2.258 -10.042 -4.687 1.00 98.38 256 TYR A N 1
ATOM 1976 C CA . TYR A 1 256 ? -2.845 -11.124 -5.467 1.00 98.38 256 TYR A CA 1
ATOM 1977 C C . TYR A 1 256 ? -2.218 -12.490 -5.149 1.00 98.38 256 TYR A C 1
ATOM 1979 O O . TYR A 1 256 ? -2.947 -13.446 -4.918 1.00 98.38 256 TYR A O 1
ATOM 1987 N N . GLU A 1 257 ? -0.889 -12.613 -5.102 1.00 96.25 257 GLU A N 1
ATOM 1988 C CA . GLU A 1 257 ? -0.222 -13.892 -4.812 1.00 96.25 257 GLU A CA 1
ATOM 1989 C C . GLU A 1 257 ? -0.509 -14.423 -3.403 1.00 96.25 257 GLU A C 1
ATOM 1991 O O . GLU A 1 257 ? -0.522 -15.636 -3.189 1.00 96.25 257 GLU A O 1
ATOM 1996 N N . TRP A 1 258 ? -0.724 -13.534 -2.433 1.00 95.44 258 TRP A N 1
ATOM 1997 C CA . TRP A 1 258 ? -0.944 -13.910 -1.038 1.00 95.44 258 TRP A CA 1
ATOM 1998 C C . TRP A 1 258 ? -2.351 -14.426 -0.757 1.00 95.44 258 TRP A C 1
ATOM 2000 O O . TRP A 1 258 ? -2.495 -15.181 0.207 1.00 95.44 258 TRP A O 1
ATOM 2010 N N . ALA A 1 259 ? -3.344 -14.018 -1.551 1.00 96.25 259 ALA A N 1
ATOM 2011 C CA . ALA A 1 259 ? -4.739 -14.448 -1.436 1.00 96.25 259 ALA A CA 1
ATOM 2012 C C . ALA A 1 259 ? -5.468 -14.382 -2.800 1.00 96.25 259 ALA A C 1
ATOM 2014 O O . ALA A 1 259 ? -6.421 -13.609 -2.965 1.00 96.25 259 ALA A O 1
ATOM 2015 N N . PRO A 1 260 ? -5.045 -15.158 -3.818 1.00 96.62 260 PRO A N 1
ATOM 2016 C CA . PRO A 1 260 ? -5.584 -15.056 -5.180 1.00 96.62 260 PRO A CA 1
ATOM 2017 C C . PRO A 1 260 ? -7.079 -15.382 -5.249 1.00 96.62 260 PRO A C 1
ATOM 2019 O O . PRO A 1 260 ? -7.797 -14.906 -6.127 1.00 96.62 260 PRO A O 1
ATOM 2022 N N . GLU A 1 261 ? -7.580 -16.186 -4.314 1.00 95.81 261 GLU A N 1
ATOM 2023 C CA . GLU A 1 261 ? -8.988 -16.531 -4.180 1.00 95.81 261 GLU A CA 1
ATOM 2024 C C . GLU A 1 261 ? -9.867 -15.366 -3.722 1.00 95.81 261 GLU A C 1
ATOM 2026 O O . GLU A 1 261 ? -11.077 -15.425 -3.955 1.00 95.81 261 GLU A O 1
ATOM 2031 N N . MET A 1 262 ? -9.297 -14.321 -3.118 1.00 96.12 262 MET A N 1
ATOM 2032 C CA . MET A 1 262 ? -10.045 -13.129 -2.723 1.00 96.12 262 MET A CA 1
ATOM 2033 C C . MET A 1 262 ? -10.314 -12.211 -3.915 1.00 96.12 262 MET A C 1
ATOM 2035 O O . MET A 1 262 ? -11.385 -11.619 -3.982 1.00 96.12 262 MET A O 1
ATOM 2039 N N . PHE A 1 263 ? -9.415 -12.155 -4.896 1.00 97.50 263 PHE A N 1
ATOM 2040 C CA . PHE A 1 263 ? -9.546 -11.256 -6.041 1.00 97.50 263 PHE A CA 1
ATOM 2041 C C . PHE A 1 263 ? -10.363 -11.862 -7.176 1.00 97.50 263 PHE A C 1
ATOM 2043 O O . PHE A 1 263 ? -10.033 -12.935 -7.692 1.00 97.50 263 PHE A O 1
ATOM 2050 N N . LYS A 1 264 ? -11.437 -11.174 -7.576 1.00 96.44 264 LYS A N 1
ATOM 2051 C CA . LYS A 1 264 ? -12.336 -11.592 -8.655 1.00 96.44 264 LYS A CA 1
ATOM 2052 C C . LYS A 1 264 ? -12.389 -10.565 -9.780 1.00 96.44 264 LYS A C 1
ATOM 2054 O O . LYS A 1 264 ? -12.102 -9.386 -9.599 1.00 96.44 264 LYS A O 1
ATOM 2059 N N . ASP A 1 265 ? -12.757 -11.066 -10.951 1.00 97.94 265 ASP A N 1
ATOM 2060 C CA . ASP A 1 265 ? -13.170 -10.238 -12.080 1.00 97.94 265 ASP A CA 1
ATOM 2061 C C . ASP A 1 265 ? -14.425 -9.438 -11.684 1.00 97.94 265 ASP A C 1
ATOM 2063 O O . ASP A 1 265 ? -15.388 -10.013 -11.161 1.00 97.94 265 ASP A O 1
ATOM 2067 N N . GLY A 1 266 ? -14.395 -8.124 -11.902 1.00 96.38 266 GLY A N 1
ATOM 2068 C CA . GLY A 1 266 ? -15.494 -7.202 -11.625 1.00 96.38 266 GLY A CA 1
ATOM 2069 C C . GLY A 1 266 ? -15.541 -6.597 -10.221 1.00 96.38 266 GLY A C 1
ATOM 2070 O O . GLY A 1 266 ? -16.479 -5.850 -9.937 1.00 96.38 266 GLY A O 1
ATOM 2071 N N . ASP A 1 267 ? -14.567 -6.877 -9.349 1.00 94.69 267 ASP A N 1
ATOM 2072 C CA . ASP A 1 267 ? -14.529 -6.316 -7.990 1.00 94.69 267 ASP A CA 1
ATOM 2073 C C . ASP A 1 267 ? -14.362 -4.776 -7.989 1.00 94.69 267 ASP A C 1
ATOM 2075 O O . ASP A 1 267 ? -14.952 -4.091 -7.156 1.00 94.69 267 ASP A O 1
ATOM 2079 N N . GLN A 1 268 ? -13.585 -4.204 -8.915 1.00 94.44 268 GLN A N 1
ATOM 2080 C CA . GLN A 1 268 ? -13.159 -2.795 -8.909 1.00 94.44 268 GLN A CA 1
ATOM 2081 C C . GLN A 1 268 ? -14.028 -1.885 -9.803 1.00 94.44 268 GLN A C 1
ATOM 2083 O O . GLN A 1 268 ? -13.929 -0.654 -9.724 1.00 94.44 268 GLN A O 1
ATOM 2088 N N . ASN A 1 269 ? -14.892 -2.450 -10.657 1.00 95.38 269 ASN A N 1
ATOM 2089 C CA . ASN A 1 269 ? -15.692 -1.703 -11.640 1.00 95.38 269 ASN A CA 1
ATOM 2090 C C . ASN A 1 269 ? -14.810 -0.803 -12.532 1.00 95.38 269 ASN A C 1
ATOM 2092 O O . ASN A 1 269 ? -14.913 0.428 -12.509 1.00 95.38 269 ASN A O 1
ATOM 2096 N N . ILE A 1 270 ? -13.903 -1.414 -13.287 1.00 97.56 270 ILE A N 1
ATOM 2097 C CA . ILE A 1 270 ? -13.004 -0.757 -14.247 1.00 97.56 270 ILE A CA 1
ATOM 2098 C C . ILE A 1 270 ? -13.361 -1.161 -15.687 1.00 97.56 270 ILE A C 1
ATOM 2100 O O . ILE A 1 270 ? -14.117 -2.110 -15.878 1.00 97.56 270 ILE A O 1
ATOM 2104 N N . PRO A 1 271 ? -12.866 -0.452 -16.722 1.00 97.88 271 PRO A N 1
ATOM 2105 C CA . PRO A 1 271 ? -13.173 -0.786 -18.115 1.00 97.88 271 PRO A CA 1
ATOM 2106 C C . PRO A 1 271 ? -12.862 -2.229 -18.514 1.00 97.88 271 PRO A C 1
ATOM 2108 O O . PRO A 1 271 ? -13.485 -2.759 -19.432 1.00 97.88 271 PRO A O 1
ATOM 2111 N N . GLU A 1 272 ? -11.879 -2.833 -17.854 1.00 97.88 272 GLU A N 1
ATOM 2112 C CA . GLU A 1 272 ? -11.452 -4.207 -18.074 1.00 97.88 272 GLU A CA 1
ATOM 2113 C C . GLU A 1 272 ? -12.342 -5.250 -17.368 1.00 97.88 272 GLU A C 1
ATOM 2115 O O . GLU A 1 272 ? -12.328 -6.408 -17.780 1.00 97.88 272 GLU A O 1
ATOM 2120 N N . SER A 1 273 ? -13.174 -4.848 -16.397 1.00 97.81 273 SER A N 1
ATOM 2121 C CA . SER A 1 273 ? -14.080 -5.747 -15.675 1.00 97.81 273 SER A CA 1
ATOM 2122 C C . SER A 1 273 ? -15.023 -6.501 -16.628 1.00 97.81 273 SER A C 1
ATOM 2124 O O . SER A 1 273 ? -15.701 -5.917 -17.478 1.00 97.81 273 SER A O 1
ATOM 2126 N N . GLY A 1 274 ? -15.118 -7.813 -16.441 1.00 97.12 274 GLY A N 1
ATOM 2127 C CA . GLY A 1 274 ? -15.863 -8.772 -17.255 1.00 97.12 274 GLY A CA 1
ATOM 2128 C C . GLY A 1 274 ? -15.015 -9.495 -18.308 1.00 97.12 274 GLY A C 1
ATOM 2129 O O . GLY A 1 274 ? -15.575 -10.195 -19.159 1.00 97.12 274 GLY A O 1
ATOM 2130 N N . ASN A 1 275 ? -13.689 -9.322 -18.297 1.00 96.94 275 ASN A N 1
ATOM 2131 C CA . ASN A 1 275 ? -12.773 -9.948 -19.256 1.00 96.94 275 ASN A CA 1
ATOM 2132 C C . ASN A 1 275 ? -12.277 -11.350 -18.829 1.00 96.94 275 ASN A C 1
ATOM 2134 O O . ASN A 1 275 ? -11.534 -11.991 -19.579 1.00 96.94 275 ASN A O 1
ATOM 2138 N N . GLY A 1 276 ? -12.694 -11.845 -17.658 1.00 96.81 276 GLY A N 1
ATOM 2139 C CA . GLY A 1 276 ? -12.269 -13.120 -17.084 1.00 96.81 276 GLY A CA 1
ATOM 2140 C C . GLY A 1 276 ? -10.941 -13.079 -16.319 1.00 96.81 276 GLY A C 1
ATOM 2141 O O . GLY A 1 276 ? -10.405 -14.145 -16.001 1.00 96.81 276 GLY A O 1
ATOM 2142 N N . VAL A 1 277 ? -10.399 -11.896 -16.033 1.00 98.19 277 VAL A N 1
ATOM 2143 C CA . VAL A 1 277 ? -9.176 -11.666 -15.256 1.00 98.19 277 VAL A CA 1
ATOM 2144 C C . VAL A 1 277 ? -9.539 -10.904 -13.972 1.00 98.19 277 VAL A C 1
ATOM 2146 O O . VAL A 1 277 ? -10.437 -10.074 -13.997 1.00 98.19 277 VAL A O 1
ATOM 2149 N N . PRO A 1 278 ? -8.917 -11.199 -12.813 1.00 98.50 278 PRO A N 1
ATOM 2150 C CA . PRO A 1 278 ? -9.139 -10.397 -11.615 1.00 98.50 278 PRO A CA 1
ATOM 2151 C C . PRO A 1 278 ? -8.743 -8.934 -11.836 1.00 98.50 278 PRO A C 1
ATOM 2153 O O . PRO A 1 278 ? -7.618 -8.675 -12.264 1.00 98.50 278 PRO A O 1
ATOM 2156 N N . ASP A 1 279 ? -9.607 -7.995 -11.446 1.00 98.62 279 ASP A N 1
ATOM 2157 C CA . ASP A 1 279 ? -9.420 -6.563 -11.736 1.00 98.62 279 ASP A CA 1
ATOM 2158 C C . ASP A 1 279 ? -8.079 -6.006 -11.209 1.00 98.62 279 ASP A C 1
ATOM 2160 O O . ASP A 1 279 ? -7.488 -5.123 -11.821 1.00 98.62 279 ASP A O 1
ATOM 2164 N N . ILE A 1 280 ? -7.530 -6.552 -10.114 1.00 98.62 280 ILE A N 1
ATOM 2165 C CA . ILE A 1 280 ? -6.198 -6.165 -9.605 1.00 98.62 280 ILE A CA 1
ATOM 2166 C C . ILE A 1 280 ? -5.069 -6.433 -10.613 1.00 98.62 280 ILE A C 1
ATOM 2168 O O . ILE A 1 280 ? -4.087 -5.689 -10.662 1.00 98.62 280 ILE A O 1
ATOM 2172 N N . ILE A 1 281 ? -5.195 -7.480 -11.431 1.00 98.69 281 ILE A N 1
ATOM 2173 C CA . ILE A 1 281 ? -4.240 -7.811 -12.492 1.00 98.69 281 ILE A CA 1
ATOM 2174 C C . ILE A 1 281 ? -4.435 -6.865 -13.677 1.00 98.69 281 ILE A C 1
ATOM 2176 O O . ILE A 1 281 ? -3.453 -6.363 -14.223 1.00 98.69 281 ILE A O 1
ATOM 2180 N N . ASP A 1 282 ? -5.680 -6.561 -14.042 1.00 98.56 282 ASP A N 1
ATOM 2181 C CA . ASP A 1 282 ? -5.973 -5.574 -15.084 1.00 98.56 282 ASP A CA 1
ATOM 2182 C C . ASP A 1 282 ? -5.439 -4.187 -14.722 1.00 98.56 282 ASP A C 1
ATOM 2184 O O . ASP A 1 282 ? -4.750 -3.552 -15.522 1.00 98.56 282 ASP A O 1
ATOM 2188 N N . GLU A 1 283 ? -5.680 -3.738 -13.491 1.00 98.75 283 GLU A N 1
ATOM 2189 C CA . GLU A 1 283 ? -5.160 -2.467 -13.002 1.00 98.75 283 GLU A CA 1
ATOM 2190 C C . GLU A 1 283 ? -3.628 -2.488 -12.972 1.00 98.75 283 GLU A C 1
ATOM 2192 O O . GLU A 1 283 ? -3.002 -1.593 -13.530 1.00 98.75 283 GLU A O 1
ATOM 2197 N N . SER A 1 284 ? -3.000 -3.550 -12.451 1.00 98.69 284 SER A N 1
ATOM 2198 C CA . SER A 1 284 ? -1.532 -3.690 -12.455 1.00 98.69 284 SER A CA 1
ATOM 2199 C C . SER A 1 284 ? -0.930 -3.641 -13.868 1.00 98.69 284 SER A C 1
ATOM 2201 O O . SER A 1 284 ? 0.166 -3.108 -14.058 1.00 98.69 284 SER A O 1
ATOM 2203 N N . THR A 1 285 ? -1.657 -4.124 -14.883 1.00 98.38 285 THR A N 1
ATOM 2204 C CA . THR A 1 285 ? -1.249 -4.026 -16.295 1.00 98.38 285 THR A CA 1
ATOM 2205 C C . THR A 1 285 ? -1.095 -2.566 -16.732 1.00 98.38 285 THR A C 1
ATOM 2207 O O . THR A 1 285 ? -0.239 -2.250 -17.559 1.00 98.38 285 THR A O 1
ATOM 2210 N N . TRP A 1 286 ? -1.882 -1.648 -16.162 1.00 98.44 286 TRP A N 1
ATOM 2211 C CA . TRP A 1 286 ? -1.802 -0.218 -16.453 1.00 98.44 286 TRP A CA 1
ATOM 2212 C C . TRP A 1 286 ? -0.461 0.399 -16.032 1.00 98.44 286 TRP A C 1
ATOM 2214 O O . TRP A 1 286 ? 0.121 1.173 -16.800 1.00 98.44 286 TRP A O 1
ATOM 2224 N N . GLY A 1 287 ? 0.050 0.019 -14.855 1.00 98.31 287 GLY A N 1
ATOM 2225 C CA . GLY A 1 287 ? 1.387 0.385 -14.379 1.00 98.31 287 GLY A CA 1
ATOM 2226 C C . GLY A 1 287 ? 2.504 -0.293 -15.180 1.00 98.31 287 GLY A C 1
ATOM 2227 O O . GLY A 1 287 ? 3.448 0.371 -15.618 1.00 98.31 287 GLY A O 1
ATOM 2228 N N . LEU A 1 288 ? 2.371 -1.598 -15.458 1.00 98.69 288 LEU A N 1
ATOM 2229 C CA . LEU A 1 288 ? 3.347 -2.367 -16.247 1.00 98.69 288 LEU A CA 1
ATOM 2230 C C . LEU A 1 288 ? 3.526 -1.821 -17.666 1.00 98.69 288 LEU A C 1
ATOM 2232 O O . LEU A 1 288 ? 4.651 -1.747 -18.157 1.00 98.69 288 LEU A O 1
ATOM 2236 N N . ASP A 1 289 ? 2.442 -1.407 -18.322 1.00 98.25 289 ASP A N 1
ATOM 2237 C CA . ASP A 1 289 ? 2.500 -0.830 -19.667 1.00 98.25 289 ASP A CA 1
ATOM 2238 C C . ASP A 1 289 ? 3.305 0.474 -19.706 1.00 98.25 289 ASP A C 1
ATOM 2240 O O . ASP A 1 289 ? 4.017 0.729 -20.684 1.00 98.25 289 ASP A O 1
ATOM 2244 N N . TRP A 1 290 ? 3.237 1.281 -18.643 1.00 97.94 290 TRP A N 1
ATOM 2245 C CA . TRP A 1 290 ? 4.061 2.479 -18.534 1.00 97.94 290 TRP A CA 1
ATOM 2246 C C . TRP A 1 290 ? 5.530 2.145 -18.293 1.00 97.94 290 TRP A C 1
ATOM 2248 O O . TRP A 1 290 ? 6.385 2.638 -19.032 1.00 97.94 290 TRP A O 1
ATOM 2258 N N . ILE A 1 291 ? 5.819 1.244 -17.348 1.00 98.38 291 ILE A N 1
ATOM 2259 C CA . ILE A 1 291 ? 7.182 0.766 -17.061 1.00 98.38 291 ILE A CA 1
ATOM 2260 C C . ILE A 1 291 ? 7.840 0.225 -18.337 1.00 98.38 291 ILE A C 1
ATOM 2262 O O . ILE A 1 291 ? 8.954 0.620 -18.682 1.00 98.38 291 ILE A O 1
ATOM 2266 N N . MET A 1 292 ? 7.136 -0.630 -19.083 1.00 97.69 292 MET A N 1
ATOM 2267 C CA . MET A 1 292 ? 7.619 -1.191 -20.348 1.00 97.69 292 MET A CA 1
ATOM 2268 C C . MET A 1 292 ? 7.891 -0.114 -21.401 1.00 97.69 292 MET A C 1
ATOM 2270 O O . MET A 1 292 ? 8.852 -0.232 -22.158 1.00 97.69 292 MET A O 1
ATOM 2274 N N . SER A 1 293 ? 7.092 0.960 -21.436 1.00 95.44 293 SER A N 1
ATOM 2275 C CA . SER A 1 293 ? 7.299 2.070 -22.377 1.00 95.44 293 SER A CA 1
ATOM 2276 C C . SER A 1 293 ? 8.556 2.905 -22.095 1.00 95.44 293 SER A C 1
ATOM 2278 O O . SER A 1 293 ? 8.943 3.717 -22.934 1.00 95.44 293 SER A O 1
ATOM 2280 N N . LEU A 1 294 ? 9.209 2.695 -20.945 1.00 94.38 294 LEU A N 1
ATOM 2281 C CA . LEU A 1 294 ? 10.439 3.378 -20.542 1.00 94.38 294 LEU A CA 1
ATOM 2282 C C . LEU A 1 294 ? 11.719 2.547 -20.737 1.00 94.38 294 LEU A C 1
ATOM 2284 O O . LEU A 1 294 ? 12.808 3.027 -20.404 1.00 94.38 294 LEU A O 1
ATOM 2288 N N . GLN A 1 295 ? 11.619 1.328 -21.283 1.00 95.50 295 GLN A N 1
ATOM 2289 C CA . GLN A 1 295 ? 12.783 0.480 -21.541 1.00 95.50 295 GLN A CA 1
ATOM 2290 C C . GLN A 1 295 ? 13.544 0.896 -22.813 1.00 95.50 295 GLN A C 1
ATOM 2292 O O . GLN A 1 295 ? 12.972 1.104 -23.880 1.00 95.50 295 GLN A O 1
ATOM 2297 N N . GLN A 1 296 ? 14.873 0.935 -22.728 1.00 93.06 296 GLN A N 1
ATOM 2298 C CA . GLN A 1 296 ? 15.773 1.121 -23.864 1.00 93.06 296 GLN A CA 1
ATOM 2299 C C . GLN A 1 296 ? 16.245 -0.219 -24.464 1.00 93.06 296 GLN A C 1
ATOM 2301 O O . GLN A 1 296 ? 16.248 -1.265 -23.822 1.00 93.06 296 GLN A O 1
ATOM 2306 N N . LYS A 1 297 ? 16.736 -0.191 -25.708 1.00 93.31 297 LYS A N 1
ATOM 2307 C CA . LYS A 1 297 ? 17.312 -1.313 -26.479 1.00 93.31 297 LYS A CA 1
ATOM 2308 C C . LYS A 1 297 ? 18.438 -2.054 -25.790 1.00 93.31 297 LYS A C 1
ATOM 2310 O O . LYS A 1 297 ? 18.636 -3.233 -26.067 1.00 93.31 297 LYS A O 1
ATOM 2315 N N . ASN A 1 298 ? 19.194 -1.365 -24.946 1.00 93.50 298 ASN A N 1
ATOM 2316 C CA . ASN A 1 298 ? 20.258 -1.971 -24.157 1.00 93.50 298 ASN A CA 1
ATOM 2317 C C . ASN A 1 298 ? 19.742 -2.639 -22.869 1.00 93.50 298 ASN A C 1
ATOM 2319 O O . ASN A 1 298 ? 20.526 -3.311 -22.214 1.00 93.50 298 ASN A O 1
ATOM 2323 N N . GLY A 1 299 ? 18.461 -2.472 -22.519 1.00 96.31 299 GLY A N 1
ATOM 2324 C CA . GLY A 1 299 ? 17.818 -3.035 -21.331 1.00 96.31 299 GLY A CA 1
ATOM 2325 C C . GLY A 1 299 ? 17.570 -2.067 -20.190 1.00 96.31 299 GLY A C 1
ATOM 2326 O O . GLY A 1 299 ? 16.731 -2.368 -19.343 1.00 96.31 299 GLY A O 1
ATOM 2327 N N . ALA A 1 300 ? 18.256 -0.925 -20.171 1.00 94.81 300 ALA A N 1
ATOM 2328 C CA . ALA A 1 300 ? 18.101 0.074 -19.124 1.00 94.81 300 ALA A CA 1
ATOM 2329 C C . ALA A 1 300 ? 16.698 0.685 -19.137 1.00 94.81 300 ALA A C 1
ATOM 2331 O O . ALA A 1 300 ? 16.097 0.851 -20.200 1.00 94.81 300 ALA A O 1
ATOM 2332 N N . PHE A 1 301 ? 16.209 1.082 -17.968 1.00 94.19 301 PHE A N 1
ATOM 2333 C CA . PHE A 1 301 ? 14.955 1.816 -17.841 1.00 94.19 301 PHE A CA 1
ATOM 2334 C C . PHE A 1 301 ? 15.221 3.278 -17.509 1.00 94.19 301 PHE A C 1
ATOM 2336 O O . PHE A 1 301 ? 16.074 3.610 -16.677 1.00 94.19 301 PHE A O 1
ATOM 2343 N N . ARG A 1 302 ? 14.471 4.158 -18.173 1.00 90.56 302 ARG A N 1
ATOM 2344 C CA . ARG A 1 302 ? 14.422 5.582 -17.843 1.00 90.56 302 ARG A CA 1
ATOM 2345 C C . ARG A 1 302 ? 13.679 5.823 -16.539 1.00 90.56 302 ARG A C 1
ATOM 2347 O O . ARG A 1 302 ? 12.806 5.053 -16.172 1.00 90.56 302 ARG A O 1
ATOM 2354 N N . HIS A 1 303 ? 14.047 6.883 -15.834 1.00 87.25 303 HIS A N 1
ATOM 2355 C CA . HIS A 1 303 ? 13.681 7.028 -14.431 1.00 87.25 303 HIS A CA 1
ATOM 2356 C C . HIS A 1 303 ? 12.247 7.524 -14.192 1.00 87.25 303 HIS A C 1
ATOM 2358 O O . HIS A 1 303 ? 11.533 6.966 -13.359 1.00 87.25 303 HIS A O 1
ATOM 2364 N N . SER A 1 304 ? 11.827 8.573 -14.903 1.00 87.44 304 SER A N 1
ATOM 2365 C CA . SER A 1 304 ? 10.543 9.236 -14.656 1.00 87.44 304 SER A CA 1
ATOM 2366 C C . SER A 1 304 ? 10.077 10.097 -15.826 1.00 87.44 304 SER A C 1
ATOM 2368 O O . SER A 1 304 ? 10.854 10.412 -16.732 1.00 87.44 304 SER A O 1
ATOM 2370 N N . GLU A 1 305 ? 8.805 10.483 -15.770 1.00 89.88 305 GLU A N 1
ATOM 2371 C CA . GLU A 1 305 ? 8.154 11.511 -16.577 1.00 89.88 305 GLU A CA 1
ATOM 2372 C C . GLU A 1 305 ? 7.692 12.637 -15.644 1.00 89.88 305 GLU A C 1
ATOM 2374 O O . GLU A 1 305 ? 6.725 12.469 -14.904 1.00 89.88 305 GLU A O 1
ATOM 2379 N N . ALA A 1 306 ? 8.376 13.782 -15.675 1.00 84.62 306 ALA A N 1
ATOM 2380 C CA . ALA A 1 306 ? 8.136 14.867 -14.724 1.00 84.62 306 ALA A CA 1
ATOM 2381 C C . ALA A 1 306 ? 8.232 16.258 -15.363 1.00 84.62 306 ALA A C 1
ATOM 2383 O O . ALA A 1 306 ? 8.833 16.430 -16.431 1.00 84.62 306 ALA A O 1
ATOM 2384 N N . VAL A 1 307 ? 7.650 17.259 -14.707 1.00 75.75 307 VAL A N 1
ATOM 2385 C CA . VAL A 1 307 ? 7.773 18.672 -15.102 1.00 75.75 307 VAL A CA 1
ATOM 2386 C C . VAL A 1 307 ? 9.017 19.334 -14.489 1.00 75.75 307 VAL A C 1
ATOM 2388 O O . VAL A 1 307 ? 9.633 18.816 -13.561 1.00 75.75 307 VAL A O 1
ATOM 2391 N N . HIS A 1 308 ? 9.393 20.513 -15.000 1.00 68.31 308 HIS A N 1
ATOM 2392 C CA . HIS A 1 308 ? 10.332 21.425 -14.312 1.00 68.31 308 HIS A CA 1
ATOM 2393 C C . HIS A 1 308 ? 9.646 22.412 -13.379 1.00 68.31 308 HIS A C 1
ATOM 2395 O O . HIS A 1 308 ? 10.236 22.928 -12.438 1.00 68.31 308 HIS A O 1
ATOM 2401 N N . GLY A 1 309 ? 8.404 22.719 -13.697 1.00 60.16 309 GLY A N 1
ATOM 2402 C CA . GLY A 1 309 ? 7.569 23.657 -12.992 1.00 60.16 309 GLY A CA 1
ATOM 2403 C C . GLY A 1 309 ? 6.159 23.460 -13.505 1.00 60.16 309 GLY A C 1
ATOM 2404 O O . GLY A 1 309 ? 5.958 23.080 -14.660 1.00 60.16 309 GLY A O 1
ATOM 2405 N N . TRP A 1 310 ? 5.204 23.673 -12.619 1.00 61.81 310 TRP A N 1
ATOM 2406 C CA . TRP A 1 310 ? 3.796 23.527 -12.935 1.00 61.81 310 TRP A CA 1
ATOM 2407 C C . TRP A 1 310 ? 3.288 24.818 -13.571 1.00 61.81 310 TRP A C 1
ATOM 2409 O O . TRP A 1 310 ? 3.419 25.889 -12.977 1.00 61.81 310 TRP A O 1
ATOM 2419 N N . ASP A 1 311 ? 2.687 24.712 -14.758 1.00 52.44 311 ASP A N 1
ATOM 2420 C CA . ASP A 1 311 ? 2.097 25.860 -15.463 1.00 52.44 311 ASP A CA 1
ATOM 2421 C C . ASP A 1 311 ? 0.706 26.244 -14.901 1.00 52.44 311 ASP A C 1
ATOM 2423 O O . ASP A 1 311 ? 0.122 27.254 -15.299 1.00 52.44 311 ASP A O 1
ATOM 2427 N N . GLY A 1 312 ? 0.178 25.475 -13.939 1.00 53.72 312 GLY A N 1
ATOM 2428 C CA . GLY A 1 312 ? -1.042 25.786 -13.193 1.00 53.72 312 GLY A CA 1
ATOM 2429 C C . GLY A 1 312 ? -1.538 24.630 -12.318 1.00 53.72 312 GLY A C 1
ATOM 2430 O O . GLY A 1 312 ? -1.096 23.494 -12.457 1.00 53.72 312 GLY A O 1
ATOM 2431 N N . LEU A 1 313 ? -2.480 24.931 -11.419 1.00 61.06 313 LEU A N 1
ATOM 2432 C CA . LEU A 1 313 ? -3.240 23.938 -10.651 1.00 61.06 313 LEU A CA 1
ATOM 2433 C C . LEU A 1 313 ? -4.586 23.703 -11.353 1.00 61.06 313 LEU A C 1
ATOM 2435 O O . LEU A 1 313 ? -5.345 24.652 -11.559 1.00 61.06 313 LEU A O 1
ATOM 2439 N N . GLY A 1 314 ? -4.894 22.462 -11.724 1.00 71.88 314 GLY A N 1
ATOM 2440 C CA . GLY A 1 314 ? -6.145 22.118 -12.406 1.00 71.88 314 GLY A CA 1
ATOM 2441 C C . GLY A 1 314 ? -6.263 20.626 -12.711 1.00 71.88 314 GLY A C 1
ATOM 2442 O O . GLY A 1 314 ? -5.335 19.886 -12.392 1.00 71.88 314 GLY A O 1
ATOM 2443 N N . PRO A 1 315 ? -7.379 20.167 -13.308 1.00 85.81 315 PRO A N 1
ATOM 2444 C CA . PRO A 1 315 ? -7.590 18.764 -13.664 1.00 85.81 315 PRO A CA 1
ATOM 2445 C C . PRO A 1 315 ? -6.542 18.249 -14.653 1.00 85.81 315 PRO A C 1
ATOM 2447 O O . PRO A 1 315 ? -6.058 19.002 -15.499 1.00 85.81 315 PRO A O 1
ATOM 2450 N N . ALA A 1 316 ? -6.219 16.957 -14.592 1.00 90.62 316 ALA A N 1
ATOM 2451 C CA . ALA A 1 316 ? -5.112 16.400 -15.366 1.00 90.62 316 ALA A CA 1
ATOM 2452 C C . ALA A 1 316 ? -5.310 16.435 -16.891 1.00 90.62 316 ALA A C 1
ATOM 2454 O O . ALA A 1 316 ? -4.345 16.373 -17.649 1.00 90.62 316 ALA A O 1
ATOM 2455 N N . ASP A 1 317 ? -6.555 16.520 -17.368 1.00 93.38 317 ASP A N 1
ATOM 2456 C CA . ASP A 1 317 ? -6.876 16.680 -18.791 1.00 93.38 317 ASP A CA 1
ATOM 2457 C C . ASP A 1 317 ? -6.694 18.117 -19.308 1.00 93.38 317 ASP A C 1
ATOM 2459 O O . ASP A 1 317 ? -6.796 18.358 -20.511 1.00 93.38 317 ASP A O 1
ATOM 2463 N N . GLN A 1 318 ? -6.422 19.062 -18.407 1.00 90.19 318 GLN A N 1
ATOM 2464 C CA . GLN A 1 318 ? -6.138 20.466 -18.700 1.00 90.19 318 GLN A CA 1
ATOM 2465 C C . GLN A 1 318 ? -4.687 20.846 -18.386 1.00 90.19 318 GLN A C 1
ATOM 2467 O O . GLN A 1 318 ? -4.284 21.970 -18.689 1.00 90.19 318 GLN A O 1
ATOM 2472 N N . ASP A 1 319 ? -3.902 19.931 -17.808 1.00 86.75 319 ASP A N 1
ATOM 2473 C CA . ASP A 1 319 ? -2.465 20.119 -17.639 1.00 86.75 319 ASP A CA 1
ATOM 2474 C C . ASP A 1 319 ? -1.780 20.143 -19.012 1.00 86.75 319 ASP A C 1
ATOM 2476 O O . ASP A 1 319 ? -1.867 19.196 -19.798 1.00 86.75 319 ASP A O 1
ATOM 2480 N N . MET A 1 320 ? -1.108 21.258 -19.290 1.00 86.69 320 MET A N 1
ATOM 2481 C CA . MET A 1 320 ? -0.340 21.491 -20.514 1.00 86.69 320 MET A CA 1
ATOM 2482 C C . MET A 1 320 ? 1.156 21.677 -20.222 1.00 86.69 320 MET A C 1
ATOM 2484 O O . MET A 1 320 ? 1.906 22.056 -21.127 1.00 86.69 320 MET A O 1
ATOM 2488 N N . SER A 1 321 ? 1.581 21.425 -18.977 1.00 81.56 321 SER A N 1
ATOM 2489 C CA . SER A 1 321 ? 2.958 21.610 -18.520 1.00 81.56 321 SER A CA 1
ATOM 2490 C C . SER A 1 321 ? 3.926 20.760 -19.340 1.00 81.56 321 SER A C 1
ATOM 2492 O O . SER A 1 321 ? 3.657 19.604 -19.661 1.00 81.56 321 SER A O 1
ATOM 2494 N N . VAL A 1 322 ? 5.092 21.308 -19.685 1.00 84.25 322 VAL A N 1
ATOM 2495 C CA . VAL A 1 322 ? 6.097 20.578 -20.476 1.00 84.25 322 VAL A CA 1
ATOM 2496 C C . VAL A 1 322 ? 6.685 19.420 -19.662 1.00 84.25 322 VAL A C 1
ATOM 2498 O O . VAL A 1 322 ? 7.305 19.650 -18.622 1.00 84.25 322 VAL A O 1
ATOM 2501 N N . ARG A 1 323 ? 6.566 18.185 -20.172 1.00 86.88 323 ARG A N 1
ATOM 2502 C CA . ARG A 1 323 ? 7.009 16.962 -19.479 1.00 86.88 323 ARG A CA 1
ATOM 2503 C C . ARG A 1 323 ? 8.266 16.354 -20.079 1.00 86.88 323 ARG A C 1
ATOM 2505 O O . ARG A 1 323 ? 8.371 16.142 -21.293 1.00 86.88 323 ARG A O 1
ATOM 2512 N N . TRP A 1 324 ? 9.187 16.000 -19.196 1.00 86.00 324 TRP A N 1
ATOM 2513 C CA . TRP A 1 324 ? 10.513 15.500 -19.514 1.00 86.00 324 TRP A CA 1
ATOM 2514 C C . TRP A 1 324 ? 10.676 14.064 -19.041 1.00 86.00 324 TRP A C 1
ATOM 2516 O O . TRP A 1 324 ? 10.316 13.720 -17.919 1.00 86.00 324 TRP A O 1
ATOM 2526 N N . ILE A 1 325 ? 11.259 13.234 -19.900 1.00 88.44 325 ILE A N 1
ATOM 2527 C CA . ILE A 1 325 ? 11.652 11.873 -19.570 1.00 88.44 325 ILE A CA 1
ATOM 2528 C C . ILE A 1 325 ? 13.091 11.905 -19.083 1.00 88.44 325 ILE A C 1
ATOM 2530 O O . ILE A 1 325 ? 14.015 12.145 -19.872 1.00 88.44 325 ILE A O 1
ATOM 2534 N N . ARG A 1 326 ? 13.272 11.666 -17.784 1.00 85.19 326 ARG A N 1
ATOM 2535 C CA . ARG A 1 326 ? 14.588 11.636 -17.140 1.00 85.19 326 ARG A CA 1
ATOM 2536 C C . ARG A 1 326 ? 15.429 10.477 -17.658 1.00 85.19 326 ARG A C 1
ATOM 2538 O O . ARG A 1 326 ? 14.897 9.479 -18.136 1.00 85.19 326 ARG A O 1
ATOM 2545 N N . GLY A 1 327 ? 16.751 10.629 -17.583 1.00 84.38 327 GLY A N 1
ATOM 2546 C CA . GLY A 1 327 ? 17.710 9.628 -18.051 1.00 84.38 327 GLY A CA 1
ATOM 2547 C C . GLY A 1 327 ? 17.560 8.265 -17.368 1.00 84.38 327 GLY A C 1
ATOM 2548 O O . GLY A 1 327 ? 16.750 8.075 -16.460 1.00 84.38 327 GLY A O 1
ATOM 2549 N N . VAL A 1 328 ? 18.350 7.297 -17.826 1.00 88.50 328 VAL A N 1
ATOM 2550 C CA . VAL A 1 328 ? 18.391 5.970 -17.203 1.00 88.50 328 VAL A CA 1
ATOM 2551 C C . VAL A 1 328 ? 18.961 6.040 -15.792 1.00 88.50 328 VAL A C 1
ATOM 2553 O O . VAL A 1 328 ? 19.868 6.831 -15.531 1.00 88.50 328 VAL A O 1
ATOM 2556 N N . SER A 1 329 ? 18.460 5.182 -14.904 1.00 87.88 329 SER A N 1
ATOM 2557 C CA . SER A 1 329 ? 19.141 4.892 -13.644 1.00 87.88 329 SER A CA 1
ATOM 2558 C C . SER A 1 329 ? 19.162 3.402 -13.340 1.00 87.88 329 SER A C 1
ATOM 2560 O O . SER A 1 329 ? 18.264 2.647 -13.736 1.00 87.88 329 SER A O 1
ATOM 2562 N N . SER A 1 330 ? 20.193 2.962 -12.624 1.00 90.69 330 SER A N 1
ATOM 2563 C CA . SER A 1 330 ? 20.303 1.569 -12.191 1.00 90.69 330 SER A CA 1
ATOM 2564 C C . SER A 1 330 ? 19.227 1.198 -11.172 1.00 90.69 330 SER A C 1
ATOM 2566 O O . SER A 1 330 ? 18.671 0.107 -11.265 1.00 90.69 330 SER A O 1
ATOM 2568 N N . ALA A 1 331 ? 18.843 2.116 -10.279 1.00 87.19 331 ALA A N 1
ATOM 2569 C CA . ALA A 1 331 ? 17.738 1.910 -9.341 1.00 87.19 331 ALA A CA 1
ATOM 2570 C C . ALA A 1 331 ? 16.389 1.690 -10.056 1.00 87.19 331 ALA A C 1
ATOM 2572 O O . ALA A 1 331 ? 15.686 0.725 -9.751 1.00 87.19 331 ALA A O 1
ATOM 2573 N N . ALA A 1 332 ? 16.050 2.526 -11.048 1.00 91.50 332 ALA A N 1
ATOM 2574 C CA . ALA A 1 332 ? 14.832 2.360 -11.846 1.00 91.50 332 ALA A CA 1
ATOM 2575 C C . ALA A 1 332 ? 14.870 1.048 -12.641 1.00 91.50 332 ALA A C 1
ATOM 2577 O O . ALA A 1 332 ? 13.906 0.286 -12.635 1.00 91.50 332 ALA A O 1
ATOM 2578 N N . THR A 1 333 ? 16.017 0.738 -13.253 1.00 97.19 333 THR A N 1
ATOM 2579 C CA . THR A 1 333 ? 16.224 -0.523 -13.976 1.00 97.19 333 THR A CA 1
ATOM 2580 C C . THR A 1 333 ? 16.029 -1.731 -13.063 1.00 97.19 333 THR A C 1
ATOM 2582 O O . THR A 1 333 ? 15.330 -2.666 -13.435 1.00 97.19 333 THR A O 1
ATOM 2585 N N . ALA A 1 334 ? 16.586 -1.718 -11.852 1.00 97.12 334 ALA A N 1
ATOM 2586 C CA . ALA A 1 334 ? 16.460 -2.828 -10.915 1.00 97.12 334 ALA A CA 1
ATOM 2587 C C . ALA A 1 334 ? 15.021 -3.015 -10.411 1.00 97.12 334 ALA A C 1
ATOM 2589 O O . ALA A 1 334 ? 14.503 -4.132 -10.449 1.00 97.12 334 ALA A O 1
ATOM 2590 N N . LYS A 1 335 ? 14.337 -1.930 -10.028 1.00 96.81 335 LYS A N 1
ATOM 2591 C CA . LYS A 1 335 ? 12.924 -1.979 -9.613 1.00 96.81 335 LYS A CA 1
ATOM 2592 C C . LYS A 1 335 ? 12.018 -2.474 -10.755 1.00 96.81 335 LYS A C 1
ATOM 2594 O O . LYS A 1 335 ? 11.161 -3.325 -10.526 1.00 96.81 335 LYS A O 1
ATOM 2599 N N . ALA A 1 336 ? 12.254 -2.030 -11.994 1.00 98.62 336 ALA A N 1
ATOM 2600 C CA . ALA A 1 336 ? 11.532 -2.516 -13.173 1.00 98.62 336 ALA A CA 1
ATOM 2601 C C . ALA A 1 336 ? 11.791 -4.008 -13.449 1.00 98.62 336 ALA A C 1
ATOM 2603 O O . ALA A 1 336 ? 10.851 -4.763 -13.684 1.00 98.62 336 ALA A O 1
ATOM 2604 N N . VAL A 1 337 ? 13.047 -4.464 -13.372 1.00 98.81 337 VAL A N 1
ATOM 2605 C CA . VAL A 1 337 ? 13.399 -5.887 -13.537 1.00 98.81 337 VAL A CA 1
ATOM 2606 C C . VAL A 1 337 ? 12.680 -6.758 -12.508 1.00 98.81 337 VAL A C 1
ATOM 2608 O O . VAL A 1 337 ? 12.136 -7.796 -12.882 1.00 98.81 337 VAL A O 1
ATOM 2611 N N . ALA A 1 338 ? 12.643 -6.330 -11.243 1.00 98.56 338 ALA A N 1
ATOM 2612 C CA . ALA A 1 338 ? 11.978 -7.066 -10.174 1.00 98.56 338 ALA A CA 1
ATOM 2613 C C . ALA A 1 338 ? 10.491 -7.309 -10.477 1.00 98.56 338 ALA A C 1
ATOM 2615 O O . ALA A 1 338 ? 10.041 -8.456 -10.518 1.00 98.56 338 ALA A O 1
ATOM 2616 N N . VAL A 1 339 ? 9.738 -6.241 -10.755 1.00 98.75 339 VAL A N 1
ATOM 2617 C CA . VAL A 1 339 ? 8.296 -6.363 -11.005 1.00 98.75 339 VAL A CA 1
ATOM 2618 C C . VAL A 1 339 ? 7.986 -7.080 -12.321 1.00 98.75 339 VAL A C 1
ATOM 2620 O O . VAL A 1 339 ? 7.044 -7.865 -12.381 1.00 98.75 339 VAL A O 1
ATOM 2623 N N . LEU A 1 340 ? 8.801 -6.898 -13.365 1.00 98.94 340 LEU A N 1
ATOM 2624 C CA . LEU A 1 340 ? 8.609 -7.595 -14.640 1.00 98.94 340 LEU A CA 1
ATOM 2625 C C . LEU A 1 340 ? 8.881 -9.100 -14.523 1.00 98.94 340 LEU A C 1
ATOM 2627 O O . LEU A 1 340 ? 8.177 -9.891 -15.148 1.00 98.94 340 LEU A O 1
ATOM 2631 N N . ALA A 1 341 ? 9.850 -9.517 -13.703 1.00 98.75 341 ALA A N 1
ATOM 2632 C CA . ALA A 1 341 ? 10.091 -10.931 -13.421 1.00 98.75 341 ALA A CA 1
ATOM 2633 C C . ALA A 1 341 ? 8.910 -11.576 -12.670 1.00 98.75 341 ALA A C 1
ATOM 2635 O O . ALA A 1 341 ? 8.502 -12.688 -13.016 1.00 98.75 341 ALA A O 1
ATOM 2636 N N . GLN A 1 342 ? 8.321 -10.872 -11.696 1.00 98.50 342 GLN A N 1
ATOM 2637 C CA . GLN A 1 342 ? 7.111 -11.315 -10.992 1.00 98.50 342 GLN A CA 1
ATOM 2638 C C . GLN A 1 342 ? 5.901 -11.386 -11.937 1.00 98.50 342 GLN A C 1
ATOM 2640 O O . GLN A 1 342 ? 5.255 -12.434 -12.047 1.00 98.50 342 GLN A O 1
ATOM 2645 N N . ALA A 1 343 ? 5.634 -10.312 -12.688 1.00 98.75 343 ALA A N 1
ATOM 2646 C CA . ALA A 1 343 ? 4.535 -10.241 -13.647 1.00 98.75 343 ALA A CA 1
ATOM 2647 C C . ALA A 1 343 ? 4.645 -11.329 -14.724 1.00 98.75 343 ALA A C 1
ATOM 2649 O O . ALA A 1 343 ? 3.653 -11.975 -15.053 1.00 98.75 343 ALA A O 1
ATOM 2650 N N . ALA A 1 344 ? 5.853 -11.607 -15.223 1.00 98.31 344 ALA A N 1
ATOM 2651 C CA . ALA A 1 344 ? 6.090 -12.667 -16.197 1.00 98.31 344 ALA A CA 1
ATOM 2652 C C . ALA A 1 344 ? 5.603 -14.046 -15.730 1.00 98.31 344 ALA A C 1
ATOM 2654 O O . ALA A 1 344 ? 5.208 -14.854 -16.568 1.00 98.31 344 ALA A O 1
ATOM 2655 N N . GLN A 1 345 ? 5.627 -14.345 -14.427 1.00 96.62 345 GLN A N 1
ATOM 2656 C CA . GLN A 1 345 ? 5.102 -15.612 -13.913 1.00 96.62 345 GLN A CA 1
ATOM 2657 C C . GLN A 1 345 ? 3.600 -15.563 -13.658 1.00 96.62 345 GLN A C 1
ATOM 2659 O O . GLN A 1 345 ? 2.887 -16.454 -14.116 1.00 96.62 345 GLN A O 1
ATOM 2664 N N . ILE A 1 346 ? 3.112 -14.508 -13.003 1.00 97.69 346 ILE A N 1
ATOM 2665 C CA . ILE A 1 346 ? 1.685 -14.364 -12.689 1.00 97.69 346 ILE A CA 1
ATOM 2666 C C . ILE A 1 346 ? 0.847 -14.330 -13.974 1.00 97.69 346 ILE A C 1
ATOM 2668 O O . ILE A 1 346 ? -0.170 -15.006 -14.075 1.00 97.69 346 ILE A O 1
ATOM 2672 N N . TYR A 1 347 ? 1.281 -13.595 -15.000 1.00 98.25 347 TYR A N 1
ATOM 2673 C CA . TYR A 1 347 ? 0.443 -13.298 -16.165 1.00 98.25 347 TYR A CA 1
ATOM 2674 C C . TYR A 1 347 ? 0.293 -14.484 -17.127 1.00 98.25 347 TYR A C 1
ATOM 2676 O O . TYR A 1 347 ? -0.661 -14.529 -17.904 1.00 98.25 347 TYR A O 1
ATOM 2684 N N . LYS A 1 348 ? 1.176 -15.492 -17.043 1.00 95.94 348 LYS A N 1
ATOM 2685 C CA . LYS A 1 348 ? 1.103 -16.721 -17.857 1.00 95.94 348 LYS A CA 1
ATOM 2686 C C . LYS A 1 348 ? -0.204 -17.489 -17.650 1.00 95.94 348 LYS A C 1
ATOM 2688 O O . LYS A 1 348 ? -0.625 -18.211 -18.552 1.00 95.94 348 LYS A O 1
ATOM 2693 N N . GLN A 1 349 ? -0.837 -17.346 -16.485 1.00 95.31 349 GLN A N 1
ATOM 2694 C CA . GLN A 1 349 ? -2.061 -18.076 -16.151 1.00 95.31 349 GLN A CA 1
ATOM 2695 C C . GLN A 1 349 ? -3.340 -17.426 -16.697 1.00 95.31 349 GLN A C 1
ATOM 2697 O O . GLN A 1 349 ? -4.392 -18.064 -16.688 1.00 95.31 349 GLN A O 1
ATOM 2702 N N . PHE A 1 350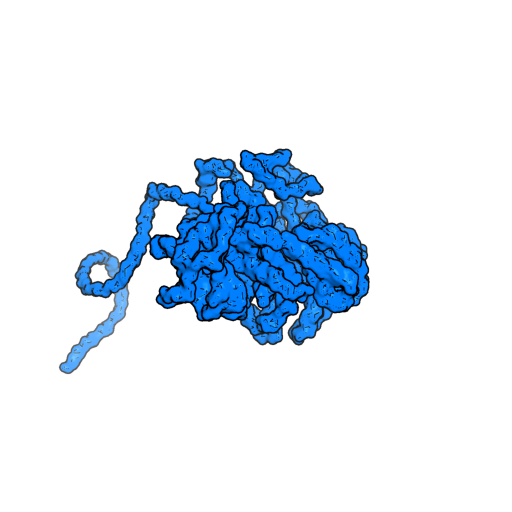 ? -3.268 -16.185 -17.190 1.00 96.69 350 PHE A N 1
ATOM 2703 C CA . PHE A 1 350 ? -4.425 -15.455 -17.702 1.00 96.69 350 PHE A CA 1
ATOM 2704 C C . PHE A 1 350 ? -4.416 -15.459 -19.234 1.00 96.69 350 PHE A C 1
ATOM 2706 O O . PHE A 1 350 ? -3.542 -14.833 -19.834 1.00 96.69 350 PHE A O 1
ATOM 2713 N N . PRO A 1 351 ? -5.375 -16.124 -19.909 1.00 94.38 351 PRO A N 1
ATOM 2714 C CA . PRO A 1 351 ? -5.368 -16.237 -21.368 1.00 94.38 351 PRO A CA 1
ATOM 2715 C C . PRO A 1 351 ? -5.255 -14.902 -22.129 1.00 94.38 351 PRO A C 1
ATOM 2717 O O . PRO A 1 351 ? -4.481 -14.865 -23.088 1.00 94.38 351 PRO A O 1
ATOM 2720 N N . PRO A 1 352 ? -5.927 -13.800 -21.719 1.00 95.19 352 PRO A N 1
ATOM 2721 C CA . PRO A 1 352 ? -5.766 -12.496 -22.375 1.00 95.19 352 PRO A CA 1
ATOM 2722 C C . PRO A 1 352 ? -4.346 -11.916 -22.280 1.00 95.19 352 PRO A C 1
ATOM 2724 O O . PRO A 1 352 ? -3.939 -11.146 -23.148 1.00 95.19 352 PRO A O 1
ATOM 2727 N N . TYR A 1 353 ? -3.575 -12.318 -21.265 1.00 96.25 353 TYR A N 1
ATOM 2728 C CA . TYR A 1 353 ? -2.258 -11.766 -20.949 1.00 96.25 353 TYR A CA 1
ATOM 2729 C C . TYR A 1 353 ? -1.091 -12.751 -21.113 1.00 96.25 353 TYR A C 1
ATOM 2731 O O . TYR A 1 353 ? 0.072 -12.386 -20.936 1.00 96.25 353 TYR A O 1
ATOM 2739 N N . ALA A 1 354 ? -1.352 -13.987 -21.535 1.00 91.56 354 ALA A N 1
ATOM 2740 C CA . ALA A 1 354 ? -0.307 -14.994 -21.692 1.00 91.56 354 ALA A CA 1
ATOM 2741 C C . ALA A 1 354 ? 0.799 -14.564 -22.679 1.00 91.56 354 ALA A C 1
ATOM 2743 O O . ALA A 1 354 ? 1.969 -14.891 -22.480 1.00 91.56 354 ALA A O 1
ATOM 2744 N N . ALA A 1 355 ? 0.448 -13.803 -23.725 1.00 92.81 355 ALA A N 1
ATOM 2745 C CA . ALA A 1 355 ? 1.417 -13.275 -24.684 1.00 92.81 355 ALA A CA 1
ATOM 2746 C C . ALA A 1 355 ? 2.300 -12.170 -24.079 1.00 92.81 355 ALA A C 1
ATOM 2748 O O . ALA A 1 355 ? 3.519 -12.219 -24.237 1.00 92.81 355 ALA A O 1
ATOM 2749 N N . ILE A 1 356 ? 1.710 -11.218 -23.343 1.00 95.94 356 ILE A N 1
ATOM 2750 C CA . ILE A 1 356 ? 2.472 -10.113 -22.741 1.00 95.94 356 ILE A CA 1
ATOM 2751 C C . ILE A 1 356 ? 3.392 -10.602 -21.614 1.00 95.94 356 ILE A C 1
ATOM 2753 O O . ILE A 1 356 ? 4.467 -10.046 -21.410 1.00 95.94 356 ILE A O 1
ATOM 2757 N N . ALA A 1 357 ? 3.051 -11.713 -20.952 1.00 97.88 357 ALA A N 1
ATOM 2758 C CA . ALA A 1 357 ? 3.916 -12.335 -19.953 1.00 97.88 357 ALA A CA 1
ATOM 2759 C C . ALA A 1 357 ? 5.302 -12.723 -20.513 1.00 97.88 357 ALA A C 1
ATOM 2761 O O . ALA A 1 357 ? 6.313 -12.605 -19.819 1.00 97.88 357 ALA A O 1
ATOM 2762 N N . ALA A 1 358 ? 5.370 -13.150 -21.781 1.00 97.31 358 ALA A N 1
ATOM 2763 C CA . ALA A 1 358 ? 6.639 -13.442 -22.449 1.00 97.31 358 ALA A CA 1
ATOM 2764 C C . ALA A 1 358 ? 7.450 -12.167 -22.741 1.00 97.31 358 ALA A C 1
ATOM 2766 O O . ALA A 1 358 ? 8.682 -12.186 -22.660 1.00 97.31 358 ALA A O 1
ATOM 2767 N N . ASP A 1 359 ? 6.772 -11.057 -23.040 1.00 97.50 359 ASP A N 1
ATOM 2768 C CA . ASP A 1 359 ? 7.413 -9.756 -23.232 1.00 97.50 359 ASP A CA 1
ATOM 2769 C C . ASP A 1 359 ? 7.970 -9.208 -21.912 1.00 97.50 359 ASP A C 1
ATOM 2771 O O . ASP A 1 359 ? 9.100 -8.716 -21.896 1.00 97.50 359 ASP A O 1
ATOM 2775 N N . TYR A 1 360 ? 7.254 -9.380 -20.795 1.00 98.69 360 TYR A N 1
ATOM 2776 C CA . TYR A 1 360 ? 7.767 -9.049 -19.461 1.00 98.69 360 TYR A CA 1
ATOM 2777 C C . TYR A 1 360 ? 9.015 -9.863 -19.112 1.00 98.69 360 TYR A C 1
ATOM 2779 O O . TYR A 1 360 ? 10.012 -9.292 -18.673 1.00 98.69 360 TYR A O 1
ATOM 2787 N N . GLU A 1 361 ? 9.019 -11.177 -19.376 1.00 98.56 361 GLU A N 1
ATOM 2788 C CA . GLU A 1 361 ? 10.200 -12.016 -19.135 1.00 98.56 361 GLU A CA 1
ATOM 2789 C C . GLU A 1 361 ? 11.404 -11.535 -19.958 1.00 98.56 361 GLU A C 1
ATOM 2791 O O . GLU A 1 361 ? 12.520 -11.409 -19.447 1.00 98.56 361 GLU A O 1
ATOM 2796 N N . LYS A 1 362 ? 11.181 -11.237 -21.241 1.00 98.44 362 LYS A N 1
ATOM 2797 C CA . LYS A 1 362 ? 12.221 -10.730 -22.139 1.00 98.44 362 LYS A CA 1
ATOM 2798 C C . LYS A 1 362 ? 12.775 -9.388 -21.654 1.00 98.44 362 LYS A C 1
ATOM 2800 O O . LYS A 1 362 ? 13.995 -9.212 -21.641 1.00 98.44 362 LYS A O 1
ATOM 2805 N N . ALA A 1 363 ? 11.902 -8.467 -21.256 1.00 98.56 363 ALA A N 1
ATOM 2806 C CA . ALA A 1 363 ? 12.287 -7.160 -20.741 1.00 98.56 363 ALA A CA 1
ATOM 2807 C C . ALA A 1 363 ? 13.070 -7.273 -19.427 1.00 98.56 363 ALA A C 1
ATOM 2809 O O . ALA A 1 363 ? 14.133 -6.658 -19.311 1.00 98.56 363 ALA A O 1
ATOM 2810 N N . ALA A 1 364 ? 12.618 -8.114 -18.490 1.00 98.81 364 ALA A N 1
ATOM 2811 C CA . ALA A 1 364 ? 13.314 -8.387 -17.235 1.00 98.81 364 ALA A CA 1
ATOM 2812 C C . ALA A 1 364 ? 14.724 -8.942 -17.482 1.00 98.81 364 ALA A C 1
ATOM 2814 O O . ALA A 1 364 ? 15.697 -8.432 -16.933 1.00 98.81 364 ALA A O 1
ATOM 2815 N N . ARG A 1 365 ? 14.872 -9.926 -18.381 1.00 98.75 365 ARG A N 1
ATOM 2816 C CA . ARG A 1 365 ? 16.184 -10.498 -18.736 1.00 98.75 365 ARG A CA 1
ATOM 2817 C C . ARG A 1 365 ? 17.116 -9.479 -19.391 1.00 98.75 365 ARG A C 1
ATOM 2819 O O . ARG A 1 365 ? 18.317 -9.496 -19.124 1.00 98.75 365 ARG A O 1
ATOM 2826 N N . LEU A 1 366 ? 16.590 -8.593 -20.237 1.00 98.56 366 LEU A N 1
ATOM 2827 C CA . LEU A 1 366 ? 17.392 -7.553 -20.882 1.00 98.56 366 LEU A CA 1
ATOM 2828 C C . LEU A 1 366 ? 17.868 -6.499 -19.868 1.00 98.56 366 LEU A C 1
ATOM 2830 O O . LEU A 1 366 ? 19.048 -6.151 -19.868 1.00 98.56 366 LEU A O 1
ATOM 2834 N N . GLY A 1 367 ? 16.989 -6.047 -18.968 1.00 98.56 367 GLY A N 1
ATOM 2835 C CA . GLY A 1 367 ? 17.360 -5.136 -17.882 1.00 98.56 367 GLY A CA 1
ATOM 2836 C C . GLY A 1 367 ? 18.322 -5.769 -16.877 1.00 98.56 367 GLY A C 1
ATOM 2837 O O . GLY A 1 367 ? 19.292 -5.133 -16.471 1.00 98.56 367 GLY A O 1
ATOM 2838 N N . TRP A 1 368 ? 18.130 -7.049 -16.543 1.00 98.69 368 TRP A N 1
ATOM 2839 C CA . TRP A 1 368 ? 19.052 -7.803 -15.693 1.00 98.69 368 TRP A CA 1
ATOM 2840 C C . TRP A 1 368 ? 20.455 -7.861 -16.300 1.00 98.69 368 TRP A C 1
ATOM 2842 O O . TRP A 1 368 ? 21.435 -7.540 -15.630 1.00 98.69 368 TRP A O 1
ATOM 2852 N N . LYS A 1 369 ? 20.551 -8.175 -17.596 1.00 98.62 369 LYS A N 1
ATOM 2853 C CA . LYS A 1 369 ? 21.823 -8.152 -18.321 1.00 98.62 369 LYS A CA 1
ATOM 2854 C C . LYS A 1 369 ? 22.485 -6.770 -18.258 1.00 98.62 369 LYS A C 1
ATOM 2856 O O . LYS A 1 369 ? 23.680 -6.684 -17.987 1.00 98.62 369 LYS A O 1
ATOM 2861 N N . TRP A 1 370 ? 21.720 -5.695 -18.457 1.00 98.19 370 TRP A N 1
ATOM 2862 C CA . TRP A 1 370 ? 22.250 -4.336 -18.343 1.00 98.19 370 TRP A CA 1
ATOM 2863 C C . TRP A 1 370 ? 22.811 -4.052 -16.941 1.00 98.19 370 TRP A C 1
ATOM 2865 O O . TRP A 1 370 ? 23.900 -3.494 -16.825 1.00 98.19 370 TRP A O 1
ATOM 2875 N N . LEU A 1 371 ? 22.126 -4.485 -15.876 1.00 98.00 371 LEU A N 1
ATOM 2876 C CA . LEU A 1 371 ? 22.599 -4.329 -14.494 1.00 98.00 371 LEU A CA 1
ATOM 2877 C C . LEU A 1 371 ? 23.903 -5.092 -14.229 1.00 98.00 371 LEU A C 1
ATOM 2879 O O . LEU A 1 371 ? 24.733 -4.614 -13.458 1.00 98.00 371 LEU A O 1
ATOM 2883 N N . GLN A 1 372 ? 24.096 -6.252 -14.861 1.00 97.06 372 GLN A N 1
ATOM 2884 C CA . GLN A 1 372 ? 25.341 -7.023 -14.768 1.00 97.06 372 GLN A CA 1
ATOM 2885 C C . GLN A 1 372 ? 26.502 -6.330 -15.490 1.00 97.06 372 GLN A C 1
ATOM 2887 O O . GLN A 1 372 ? 27.629 -6.336 -14.999 1.00 97.06 372 GLN A O 1
ATOM 2892 N N . GLU A 1 373 ? 26.229 -5.716 -16.642 1.00 96.88 373 GLU A N 1
ATOM 2893 C CA . GLU A 1 373 ? 27.217 -4.960 -17.421 1.00 96.88 373 GLU A CA 1
ATOM 2894 C C . GLU A 1 373 ? 27.542 -3.592 -16.790 1.00 96.88 373 GLU A C 1
ATOM 2896 O O . GLU A 1 373 ? 28.610 -3.036 -17.043 1.00 96.88 373 GLU A O 1
ATOM 2901 N N . ASN A 1 374 ? 26.660 -3.080 -15.924 1.00 94.06 374 ASN A N 1
ATOM 2902 C CA . ASN A 1 374 ? 26.799 -1.808 -15.213 1.00 94.06 374 ASN A CA 1
ATOM 2903 C C . ASN A 1 374 ? 26.703 -2.038 -13.691 1.00 94.06 374 ASN A C 1
ATOM 2905 O O . ASN A 1 374 ? 25.666 -1.743 -13.095 1.00 94.06 374 ASN A O 1
ATOM 2909 N N . PRO A 1 375 ? 27.748 -2.589 -13.041 1.00 89.38 375 PRO A N 1
ATOM 2910 C CA . PRO A 1 375 ? 27.684 -3.020 -11.640 1.00 89.38 375 PRO A CA 1
ATOM 2911 C C . PRO A 1 375 ? 27.729 -1.875 -10.619 1.00 89.38 375 PRO A C 1
ATOM 2913 O O . PRO A 1 375 ? 27.376 -2.086 -9.463 1.00 89.38 375 PRO A O 1
ATOM 2916 N N . ASN A 1 376 ? 28.171 -0.684 -11.028 1.00 86.31 376 ASN A N 1
ATOM 2917 C CA . ASN A 1 376 ? 28.208 0.494 -10.166 1.00 86.31 376 ASN A CA 1
ATOM 2918 C C . ASN A 1 376 ? 26.850 1.199 -10.154 1.00 86.31 376 ASN A C 1
ATOM 2920 O O . ASN A 1 376 ? 26.085 1.091 -11.117 1.00 86.31 376 ASN A O 1
ATOM 2924 N N . ASP A 1 377 ? 26.601 1.965 -9.092 1.00 80.94 377 ASP A N 1
ATOM 2925 C CA . ASP A 1 377 ? 25.456 2.865 -9.045 1.00 80.94 377 ASP A CA 1
ATOM 2926 C C . ASP A 1 377 ? 25.493 3.832 -10.233 1.00 80.94 377 ASP A C 1
ATOM 2928 O O . ASP A 1 377 ? 26.526 4.439 -10.539 1.00 80.94 377 ASP A O 1
ATOM 2932 N N . HIS A 1 378 ? 24.367 3.919 -10.934 1.00 81.31 378 HIS A N 1
ATOM 2933 C CA . HIS A 1 378 ? 24.183 4.764 -12.099 1.00 81.31 378 HIS A CA 1
ATOM 2934 C C . HIS A 1 378 ? 23.036 5.730 -11.797 1.00 81.31 378 HIS A C 1
ATOM 2936 O O . HIS A 1 378 ? 21.896 5.481 -12.214 1.00 81.31 378 HIS A O 1
ATOM 2942 N N . PRO A 1 379 ? 23.310 6.818 -11.054 1.00 74.75 379 PRO A N 1
ATOM 2943 C CA . PRO A 1 379 ? 22.316 7.839 -10.771 1.00 74.75 379 PRO A CA 1
ATOM 2944 C C . PRO A 1 379 ? 21.817 8.501 -12.065 1.00 74.75 379 PRO A C 1
ATOM 2946 O O . PRO A 1 379 ? 22.476 8.454 -13.108 1.00 74.75 379 PRO A O 1
ATOM 2949 N N . VAL A 1 380 ? 20.636 9.122 -12.012 1.00 70.56 380 VAL A N 1
ATOM 2950 C CA . VAL A 1 380 ? 20.169 9.992 -13.104 1.00 70.56 380 VAL A CA 1
ATOM 2951 C C . VAL A 1 380 ? 21.143 11.172 -13.223 1.00 70.56 380 VAL A C 1
ATOM 2953 O O . VAL A 1 380 ? 21.485 11.759 -12.203 1.00 70.56 380 VAL A O 1
ATOM 2956 N N . ASP A 1 381 ? 21.583 11.524 -14.441 1.00 58.69 381 ASP A N 1
ATOM 2957 C CA . ASP A 1 381 ? 22.507 12.651 -14.693 1.00 58.69 381 ASP A CA 1
ATOM 2958 C C . ASP A 1 381 ? 21.983 13.952 -14.038 1.00 58.69 381 ASP A C 1
ATOM 2960 O O . ASP A 1 381 ? 20.967 14.512 -14.459 1.00 58.69 381 ASP A O 1
ATOM 2964 N N . GLU A 1 382 ? 22.668 14.398 -12.977 1.00 50.84 382 GLU A N 1
ATOM 2965 C CA . GLU A 1 382 ? 22.256 15.426 -12.002 1.00 50.84 382 GLU A CA 1
ATOM 2966 C C . GLU A 1 382 ? 22.367 16.878 -12.524 1.00 50.84 382 GLU A C 1
ATOM 2968 O O . GLU A 1 382 ? 22.598 17.814 -11.756 1.00 50.84 382 GLU A O 1
ATOM 2973 N N . LYS A 1 383 ? 22.219 17.127 -13.833 1.00 44.88 383 LYS A N 1
ATOM 2974 C CA . LYS A 1 383 ? 22.448 18.469 -14.415 1.00 44.88 383 LYS A CA 1
ATOM 2975 C C . LYS A 1 383 ? 21.510 19.581 -13.934 1.00 44.88 383 LYS A C 1
ATOM 2977 O O . LYS A 1 383 ? 21.766 20.736 -14.276 1.00 44.88 383 LYS A O 1
ATOM 2982 N N . ASP A 1 384 ? 20.482 19.302 -13.133 1.00 45.62 384 ASP A N 1
ATOM 2983 C CA . ASP A 1 384 ? 19.725 20.375 -12.489 1.00 45.62 384 ASP A CA 1
ATOM 2984 C C . ASP A 1 384 ? 19.102 19.974 -11.142 1.00 45.62 384 ASP A C 1
ATOM 2986 O O . ASP A 1 384 ? 18.006 19.425 -11.061 1.00 45.62 384 ASP A O 1
ATOM 2990 N N . HIS A 1 385 ? 19.769 20.377 -10.059 1.00 44.75 385 HIS A N 1
ATOM 2991 C CA . HIS A 1 385 ? 19.182 20.573 -8.727 1.00 44.75 385 HIS A CA 1
ATOM 2992 C C . HIS A 1 385 ? 18.234 21.798 -8.668 1.00 44.75 385 HIS A C 1
ATOM 2994 O O . HIS A 1 385 ? 18.105 22.443 -7.627 1.00 44.75 385 HIS A O 1
ATOM 3000 N N . ARG A 1 386 ? 17.572 22.173 -9.771 1.00 39.66 386 ARG A N 1
ATOM 3001 C CA . ARG A 1 386 ? 16.634 23.307 -9.809 1.00 39.66 386 ARG A CA 1
ATOM 3002 C C . ARG A 1 386 ? 15.189 22.829 -9.748 1.00 39.66 386 ARG A C 1
ATOM 3004 O O . ARG A 1 386 ? 14.449 22.947 -10.712 1.00 39.66 386 ARG A O 1
ATOM 3011 N N . TRP A 1 387 ? 14.850 22.371 -8.547 1.00 41.47 387 TRP A N 1
ATOM 3012 C CA . TRP A 1 387 ? 13.533 22.482 -7.914 1.00 41.47 387 TRP A CA 1
ATOM 3013 C C . TRP A 1 387 ? 12.380 21.614 -8.438 1.00 41.47 387 TRP A C 1
ATOM 3015 O O . TRP A 1 387 ? 12.052 21.603 -9.619 1.00 41.47 387 TRP A O 1
ATOM 3025 N N . ALA A 1 388 ? 11.676 21.017 -7.473 1.00 30.97 388 ALA A N 1
ATOM 3026 C CA . ALA A 1 388 ? 10.221 21.035 -7.404 1.00 30.97 388 ALA A CA 1
ATOM 3027 C C . ALA A 1 388 ? 9.819 22.254 -6.534 1.00 30.97 388 ALA A C 1
ATOM 3029 O O . ALA A 1 388 ? 10.295 22.362 -5.414 1.00 30.97 388 ALA A O 1
ATOM 3030 N N . ALA A 1 389 ? 9.048 23.191 -7.104 1.00 28.44 389 ALA A N 1
ATOM 3031 C CA . ALA A 1 389 ? 8.335 24.359 -6.529 1.00 28.44 389 ALA A CA 1
ATOM 3032 C C . ALA A 1 389 ? 8.959 25.253 -5.396 1.00 28.44 389 ALA A C 1
ATOM 3034 O O . ALA A 1 389 ? 9.451 24.803 -4.375 1.00 28.44 389 ALA A O 1
ATOM 3035 N N . ALA A 1 390 ? 8.849 26.582 -5.577 1.00 26.33 390 ALA A N 1
ATOM 3036 C CA . ALA A 1 390 ? 9.383 27.719 -4.787 1.00 26.33 390 ALA A CA 1
ATOM 3037 C C . ALA A 1 390 ? 8.962 27.844 -3.289 1.00 26.33 390 ALA A C 1
ATOM 3039 O O . ALA A 1 390 ? 7.777 27.688 -3.008 1.00 26.33 390 ALA A O 1
ATOM 3040 N N . ASN A 1 391 ? 9.833 28.269 -2.333 1.00 28.20 391 ASN A N 1
ATOM 3041 C CA . ASN A 1 391 ? 10.240 29.654 -1.913 1.00 28.20 391 ASN A CA 1
ATOM 3042 C C . ASN A 1 391 ? 11.226 29.637 -0.660 1.00 28.20 391 ASN A C 1
ATOM 3044 O O . ASN A 1 391 ? 11.702 28.547 -0.373 1.00 28.20 391 ASN A O 1
ATOM 3048 N N . PRO A 1 392 ? 11.661 30.727 0.057 1.00 30.02 392 PRO A N 1
ATOM 3049 C CA . PRO A 1 392 ? 13.092 31.075 0.266 1.00 30.02 392 PRO A CA 1
ATOM 3050 C C . PRO A 1 392 ? 13.695 31.061 1.711 1.00 30.02 392 PRO A C 1
ATOM 3052 O O . PRO A 1 392 ? 13.017 31.400 2.672 1.00 30.02 392 PRO A O 1
ATOM 3055 N N . GLY A 1 393 ? 15.034 30.883 1.806 1.00 24.81 393 GLY A N 1
ATOM 3056 C CA . GLY A 1 393 ? 15.944 31.309 2.913 1.00 24.81 393 GLY A CA 1
ATOM 3057 C C . GLY A 1 393 ? 16.009 30.369 4.135 1.00 24.81 393 GLY A C 1
ATOM 3058 O O . GLY A 1 393 ? 14.983 29.998 4.662 1.00 24.81 393 GLY A O 1
ATOM 3059 N N . THR A 1 394 ? 17.149 29.931 4.681 1.00 23.42 394 THR A N 1
ATOM 3060 C CA . THR A 1 394 ? 18.387 30.639 5.061 1.00 23.42 394 THR A CA 1
ATOM 3061 C C . THR A 1 394 ? 19.551 29.645 5.242 1.00 23.42 394 THR A C 1
ATOM 3063 O O . THR A 1 394 ? 19.346 28.467 5.498 1.00 23.42 394 THR A O 1
ATOM 3066 N N . THR A 1 395 ? 20.786 30.127 5.084 1.00 24.48 395 THR A N 1
ATOM 3067 C CA . THR A 1 395 ? 22.044 29.380 5.271 1.00 24.48 395 THR A CA 1
ATOM 3068 C C . THR A 1 395 ? 22.510 29.312 6.723 1.00 24.48 395 THR A C 1
ATOM 3070 O O . THR A 1 395 ? 22.500 30.343 7.398 1.00 24.48 395 THR A O 1
ATOM 3073 N N . GLY A 1 396 ? 23.162 28.200 7.076 1.00 25.98 396 GLY A N 1
ATOM 3074 C CA . GLY A 1 396 ? 24.276 28.186 8.032 1.00 25.98 396 GLY A CA 1
ATOM 3075 C C . GLY A 1 396 ? 23.977 27.759 9.476 1.00 25.98 396 GLY A C 1
ATOM 3076 O O . GLY A 1 396 ? 23.202 28.398 10.172 1.00 25.98 396 GLY A O 1
ATOM 3077 N N . GLU A 1 397 ? 24.747 26.747 9.908 1.00 24.62 397 GLU A N 1
ATOM 3078 C CA . GLU A 1 397 ? 24.851 26.132 11.249 1.00 24.62 397 GLU A CA 1
ATOM 3079 C C . GLU A 1 397 ? 23.574 25.463 11.776 1.00 24.62 397 GLU A C 1
ATOM 3081 O O . GLU A 1 397 ? 22.499 26.036 11.701 1.00 24.62 397 GLU A O 1
ATOM 3086 N N . ARG A 1 398 ? 23.702 24.237 12.329 1.00 36.53 398 ARG A N 1
ATOM 3087 C CA . ARG A 1 398 ? 22.584 23.482 12.933 1.00 36.53 398 ARG A CA 1
ATOM 3088 C C . ARG A 1 398 ? 21.824 24.398 13.896 1.00 36.53 398 ARG A C 1
ATOM 3090 O O . ARG A 1 398 ? 22.343 24.638 14.994 1.00 36.53 398 ARG A O 1
ATOM 3097 N N . PRO A 1 399 ? 20.612 24.868 13.566 1.00 30.86 399 PRO A N 1
ATOM 3098 C CA . PRO A 1 399 ? 19.817 25.544 14.554 1.00 30.86 399 PRO A CA 1
ATOM 3099 C C . PRO A 1 399 ? 19.287 24.428 15.444 1.00 30.86 399 PRO A C 1
ATOM 3101 O O . PRO A 1 399 ? 18.499 23.585 15.025 1.00 30.86 399 PRO A O 1
ATOM 3104 N N . THR A 1 400 ? 19.685 24.415 16.711 1.00 33.12 400 THR A N 1
ATOM 3105 C CA . THR A 1 400 ? 18.703 24.009 17.709 1.00 33.12 400 THR A CA 1
ATOM 3106 C C . THR A 1 400 ? 17.486 24.890 17.469 1.00 33.12 400 THR A C 1
ATOM 3108 O O . THR A 1 400 ? 17.589 26.113 17.610 1.00 33.12 400 THR A O 1
ATOM 3111 N N . LEU A 1 401 ? 16.362 24.284 17.078 1.00 38.09 401 LEU A N 1
ATOM 3112 C CA . LEU A 1 401 ? 15.078 24.975 17.082 1.00 38.09 401 LEU A CA 1
ATOM 3113 C C . LEU A 1 401 ? 14.933 25.668 18.452 1.00 38.09 401 LEU A C 1
ATOM 3115 O O . LEU A 1 401 ? 15.393 25.091 19.448 1.00 38.09 401 LEU A O 1
ATOM 3119 N N . PRO A 1 402 ? 14.311 26.861 18.553 1.00 35.28 402 PRO A N 1
ATOM 3120 C CA . PRO A 1 402 ? 14.236 27.645 19.798 1.00 35.28 402 PRO A CA 1
ATOM 3121 C C . PRO A 1 402 ? 13.696 26.884 21.026 1.00 35.28 402 PRO A C 1
ATOM 3123 O O . PRO A 1 402 ? 13.814 27.355 22.155 1.00 35.28 402 PRO A O 1
ATOM 3126 N N . ASN A 1 403 ? 13.147 25.685 20.808 1.00 35.97 403 ASN A N 1
ATOM 3127 C CA . ASN A 1 403 ? 12.430 24.864 21.769 1.00 35.97 403 ASN A CA 1
ATOM 3128 C C . ASN A 1 403 ? 13.152 23.531 22.086 1.00 35.97 403 ASN A C 1
ATOM 3130 O O . ASN A 1 403 ? 12.580 22.682 22.761 1.00 35.97 403 ASN A O 1
ATOM 3134 N N . GLY A 1 404 ? 14.379 23.307 21.591 1.00 36.38 404 GLY A N 1
ATOM 3135 C CA . GLY A 1 404 ? 15.168 22.100 21.897 1.00 36.38 404 GLY A CA 1
ATOM 3136 C C . GLY A 1 404 ? 14.797 20.834 21.109 1.00 36.38 404 GLY A C 1
ATOM 3137 O O . GLY A 1 404 ? 15.208 19.743 21.498 1.00 36.38 404 GLY A O 1
ATOM 3138 N N . CYS A 1 405 ? 14.049 20.954 20.007 1.00 34.78 405 CYS A N 1
ATOM 3139 C CA . CYS A 1 405 ? 13.771 19.826 19.112 1.00 34.78 405 CYS A CA 1
ATOM 3140 C C . CYS A 1 405 ? 14.990 19.490 18.228 1.00 34.78 405 CYS A C 1
ATOM 3142 O O . CYS A 1 405 ? 15.626 20.411 17.705 1.00 34.78 405 CYS A O 1
ATOM 3144 N N . PRO A 1 406 ? 15.331 18.198 18.051 1.00 35.53 406 PRO A N 1
ATOM 3145 C CA . PRO A 1 406 ? 16.417 17.788 17.172 1.00 35.53 406 PRO A CA 1
ATOM 3146 C C . PRO A 1 406 ? 16.014 17.945 15.701 1.00 35.53 406 PRO A C 1
ATOM 3148 O O . PRO A 1 406 ? 15.062 17.324 15.236 1.00 35.53 406 PRO A O 1
ATOM 3151 N N . ASP A 1 407 ? 16.779 18.743 14.959 1.00 37.66 407 ASP A N 1
ATOM 3152 C CA . ASP A 1 407 ? 16.745 18.753 13.498 1.00 37.66 407 ASP A CA 1
ATOM 3153 C C . ASP A 1 407 ? 17.355 17.443 12.974 1.00 37.66 407 ASP A C 1
ATOM 3155 O O . ASP A 1 407 ? 18.557 17.195 13.105 1.00 37.66 407 ASP A O 1
ATOM 3159 N N . THR A 1 408 ? 16.500 16.575 12.436 1.00 38.81 408 THR A N 1
ATOM 3160 C CA . THR A 1 408 ? 16.883 15.306 11.794 1.00 38.81 408 THR A CA 1
ATOM 3161 C C . THR A 1 408 ? 16.652 15.329 10.283 1.00 38.81 408 THR A C 1
ATOM 3163 O O . THR A 1 408 ? 16.924 14.338 9.608 1.00 38.81 408 THR A O 1
ATOM 3166 N N . SER A 1 409 ? 16.206 16.466 9.735 1.00 34.69 409 SER A N 1
ATOM 3167 C CA . SER A 1 409 ? 15.940 16.638 8.300 1.00 34.69 409 SER A CA 1
ATOM 3168 C C . SER A 1 409 ? 17.223 16.671 7.458 1.00 34.69 409 SER A C 1
ATOM 3170 O O . SER A 1 409 ? 17.190 16.495 6.239 1.00 34.69 409 SER A O 1
ATOM 3172 N N . VAL A 1 410 ? 18.376 16.837 8.113 1.00 32.84 410 VAL A N 1
ATOM 3173 C CA . VAL A 1 410 ? 19.685 16.912 7.470 1.00 32.84 410 VAL A CA 1
ATOM 3174 C C . VAL A 1 410 ? 20.497 15.660 7.784 1.00 32.84 410 VAL A C 1
ATOM 3176 O O . VAL A 1 410 ? 21.068 15.509 8.865 1.00 32.84 410 VAL A O 1
ATOM 3179 N N . ASN A 1 411 ? 20.608 14.770 6.797 1.00 32.12 411 ASN A N 1
ATOM 3180 C CA . ASN A 1 411 ? 21.654 13.753 6.792 1.00 32.12 411 ASN A CA 1
ATOM 3181 C C . ASN A 1 411 ? 23.025 14.471 6.739 1.00 32.12 411 ASN A C 1
ATOM 3183 O O . ASN A 1 411 ? 23.284 15.178 5.760 1.00 32.12 411 ASN A O 1
ATOM 3187 N N . PRO A 1 412 ? 23.903 14.325 7.753 1.00 30.56 412 PRO A N 1
ATOM 3188 C CA . PRO A 1 412 ? 25.151 15.087 7.854 1.00 30.56 412 PRO A CA 1
ATOM 3189 C C . PRO A 1 412 ? 26.154 14.827 6.716 1.00 30.56 412 PRO A C 1
ATOM 3191 O O . PRO A 1 412 ? 27.090 15.611 6.567 1.00 30.56 412 PRO A O 1
ATOM 3194 N N . ASP A 1 413 ? 25.948 13.788 5.898 1.00 32.25 413 ASP A N 1
ATOM 3195 C CA . ASP A 1 413 ? 26.886 13.374 4.846 1.00 32.25 413 ASP A CA 1
ATOM 3196 C C . ASP A 1 413 ? 26.517 13.823 3.418 1.00 32.25 413 ASP A C 1
ATOM 3198 O O . ASP A 1 413 ? 27.273 13.562 2.478 1.00 32.25 413 ASP A O 1
ATOM 3202 N N . LYS A 1 414 ? 25.409 14.548 3.205 1.00 33.28 414 LYS A N 1
ATOM 3203 C CA . LYS A 1 414 ? 25.084 15.110 1.880 1.00 33.28 414 LYS A CA 1
ATOM 3204 C C . LYS A 1 414 ? 25.339 16.618 1.853 1.00 33.28 414 LYS A C 1
ATOM 3206 O O . LYS A 1 414 ? 24.590 17.405 2.417 1.00 33.28 414 LYS A O 1
ATOM 3211 N N . THR A 1 415 ? 26.378 17.037 1.134 1.00 28.64 415 THR A N 1
ATOM 3212 C CA . THR A 1 415 ? 26.673 18.450 0.850 1.00 28.64 415 THR A CA 1
ATOM 3213 C C . THR A 1 415 ? 25.456 19.151 0.226 1.00 28.64 415 THR A C 1
ATOM 3215 O O . THR A 1 415 ? 24.974 18.751 -0.836 1.00 28.64 415 THR A O 1
ATOM 3218 N N . ALA A 1 416 ? 24.930 20.181 0.893 1.00 32.22 416 ALA A N 1
ATOM 3219 C CA . ALA A 1 416 ? 23.892 21.059 0.357 1.00 32.22 416 ALA A CA 1
ATOM 3220 C C . ALA A 1 416 ? 24.476 21.926 -0.774 1.00 32.22 416 ALA A C 1
ATOM 3222 O O . ALA A 1 416 ? 25.586 22.452 -0.655 1.00 32.22 416 ALA A O 1
ATOM 3223 N N . TYR A 1 417 ? 23.755 22.063 -1.889 1.00 32.09 417 TYR A N 1
ATOM 3224 C CA . TYR A 1 417 ? 24.140 22.966 -2.975 1.00 32.09 417 TYR A CA 1
ATOM 3225 C C . TYR A 1 417 ? 23.542 24.355 -2.723 1.00 32.09 417 TYR A C 1
ATOM 3227 O O . TYR A 1 417 ? 22.363 24.467 -2.403 1.00 32.09 417 TYR A O 1
ATOM 3235 N N . LYS A 1 418 ? 24.351 25.408 -2.889 1.00 30.36 418 LYS A N 1
ATOM 3236 C CA . LYS A 1 418 ? 23.922 26.808 -2.770 1.00 30.36 418 LYS A CA 1
ATOM 3237 C C . LYS A 1 418 ? 23.484 27.333 -4.125 1.00 30.36 418 LYS A C 1
ATOM 3239 O O . LYS A 1 418 ? 24.275 27.340 -5.070 1.00 30.36 418 LYS A O 1
ATOM 3244 N N . ASP A 1 419 ? 22.255 27.818 -4.219 1.00 33.47 419 ASP A N 1
ATOM 3245 C CA . ASP A 1 419 ? 21.822 28.556 -5.397 1.00 33.47 419 ASP A CA 1
ATOM 3246 C C . ASP A 1 419 ? 22.407 29.987 -5.422 1.00 33.47 419 ASP A C 1
ATOM 3248 O O . ASP A 1 419 ? 23.049 30.462 -4.482 1.00 33.47 419 ASP A O 1
ATOM 3252 N N . LYS A 1 420 ? 22.186 30.701 -6.532 1.00 28.28 420 LYS A N 1
ATOM 3253 C CA . LYS A 1 420 ? 22.668 32.079 -6.764 1.00 28.28 420 LYS A CA 1
ATOM 3254 C C . LYS A 1 420 ? 22.090 33.129 -5.794 1.00 28.28 420 LYS A C 1
ATOM 3256 O O . LYS A 1 420 ? 22.524 34.279 -5.844 1.00 28.28 420 LYS A O 1
ATOM 3261 N N . HIS A 1 421 ? 21.127 32.751 -4.950 1.00 31.34 421 HIS A N 1
ATOM 3262 C CA . HIS A 1 421 ? 20.505 33.596 -3.931 1.00 31.34 421 HIS A CA 1
ATOM 3263 C C . HIS A 1 421 ? 20.879 33.186 -2.498 1.00 31.34 421 HIS A C 1
ATOM 3265 O O . HIS A 1 421 ? 20.413 33.815 -1.552 1.00 31.34 421 HIS A O 1
ATOM 3271 N N . GLY A 1 422 ? 21.773 32.204 -2.327 1.00 29.20 422 GLY A N 1
ATOM 3272 C CA . GLY A 1 422 ? 22.286 31.817 -1.017 1.00 29.20 422 GLY A CA 1
ATOM 3273 C C . GLY A 1 422 ? 21.259 31.089 -0.152 1.00 29.20 422 GLY A C 1
ATOM 3274 O O . GLY A 1 422 ? 21.300 31.240 1.062 1.00 29.20 422 GLY A O 1
ATOM 3275 N N . SER A 1 423 ? 20.348 30.319 -0.751 1.00 31.80 423 SER A N 1
ATOM 3276 C CA . SER A 1 423 ? 19.473 29.401 -0.013 1.00 31.80 423 SER A CA 1
ATOM 3277 C C . SER A 1 423 ? 20.071 27.987 0.014 1.00 31.80 423 SER A C 1
ATOM 3279 O O . SER A 1 423 ? 20.553 27.490 -1.006 1.00 31.80 423 SER A O 1
ATOM 3281 N N . GLU A 1 424 ? 20.101 27.371 1.198 1.00 29.70 424 GLU A N 1
ATOM 3282 C CA . GLU A 1 424 ? 20.446 25.960 1.417 1.00 29.70 424 GLU A CA 1
ATOM 3283 C C . GLU A 1 424 ? 19.137 25.211 1.705 1.00 29.70 424 GLU A C 1
ATOM 3285 O O . GLU A 1 424 ? 18.394 25.615 2.592 1.00 29.70 424 GLU A O 1
ATOM 3290 N N . GLN A 1 425 ? 18.840 24.156 0.943 1.00 30.62 425 GLN A N 1
ATOM 3291 C CA . GLN A 1 425 ? 17.668 23.290 1.134 1.00 30.62 425 GLN A CA 1
ATOM 3292 C C . GLN A 1 425 ? 18.078 21.819 0.910 1.00 30.62 425 GLN A C 1
ATOM 3294 O O . GLN A 1 425 ? 18.983 21.563 0.099 1.00 30.62 425 GLN A O 1
ATOM 3299 N N . PRO A 1 426 ? 17.453 20.840 1.596 1.00 30.52 426 PRO A N 1
ATOM 3300 C CA . PRO A 1 426 ? 17.637 19.423 1.304 1.00 30.52 426 PRO A CA 1
ATOM 3301 C C . PRO A 1 426 ? 17.227 19.110 -0.140 1.00 30.52 426 PRO A C 1
ATOM 3303 O O . PRO A 1 426 ? 16.282 19.679 -0.685 1.00 30.52 426 PRO A O 1
ATOM 3306 N N . ARG A 1 427 ? 17.959 18.194 -0.776 1.00 34.09 427 ARG A N 1
ATOM 3307 C CA . ARG A 1 427 ? 17.655 17.721 -2.130 1.00 34.09 427 ARG A CA 1
ATOM 3308 C C . ARG A 1 427 ? 16.319 16.977 -2.088 1.00 34.09 427 ARG A C 1
ATOM 3310 O O . ARG A 1 427 ? 16.225 15.975 -1.387 1.00 34.09 427 ARG A O 1
ATOM 3317 N N . TRP A 1 428 ? 15.329 17.444 -2.841 1.00 35.88 428 TRP A N 1
ATOM 3318 C CA . TRP A 1 428 ? 14.185 16.616 -3.213 1.00 35.88 428 TRP A CA 1
ATOM 3319 C C . TRP A 1 428 ? 14.696 15.506 -4.128 1.00 35.88 428 TRP A C 1
ATOM 3321 O O . TRP A 1 428 ? 15.140 15.763 -5.248 1.00 35.88 428 TRP A O 1
ATOM 3331 N N . ASP A 1 429 ? 14.764 14.306 -3.564 1.00 41.41 429 ASP A N 1
ATOM 3332 C CA . ASP A 1 429 ? 15.413 13.121 -4.117 1.00 41.41 429 ASP A CA 1
ATOM 3333 C C . ASP A 1 429 ? 14.358 12.160 -4.671 1.00 41.41 429 ASP A C 1
ATOM 3335 O O . ASP A 1 429 ? 14.360 10.979 -4.356 1.00 41.41 429 ASP A O 1
ATOM 3339 N N . ASP A 1 430 ? 13.498 12.656 -5.567 1.00 42.94 430 ASP A N 1
ATOM 3340 C CA . ASP A 1 430 ? 12.707 11.809 -6.482 1.00 42.94 430 ASP A CA 1
ATOM 3341 C C . ASP A 1 430 ? 13.604 11.291 -7.639 1.00 42.94 430 ASP A C 1
ATOM 3343 O O . ASP A 1 430 ? 13.162 11.057 -8.767 1.00 42.94 430 ASP A O 1
ATOM 3347 N N . GLY A 1 431 ? 14.915 11.239 -7.363 1.00 34.09 431 GLY A N 1
ATOM 3348 C CA . GLY A 1 431 ? 16.033 10.760 -8.158 1.00 34.09 431 GLY A CA 1
ATOM 3349 C C . GLY A 1 431 ? 16.626 9.520 -7.476 1.00 34.09 431 GLY A C 1
ATOM 3350 O O . GLY A 1 431 ? 15.895 8.771 -6.853 1.00 34.09 431 GLY A O 1
ATOM 3351 N N . PRO A 1 432 ? 17.913 9.184 -7.626 1.00 35.44 432 PRO A N 1
ATOM 3352 C CA . PRO A 1 432 ? 18.496 7.950 -7.094 1.00 35.44 432 PRO A CA 1
ATOM 3353 C C . PRO A 1 432 ? 18.705 8.013 -5.562 1.00 35.44 432 PRO A C 1
ATOM 3355 O O . PRO A 1 432 ? 19.840 8.013 -5.102 1.00 35.44 432 PRO A O 1
ATOM 3358 N N . ASP A 1 433 ? 17.598 8.067 -4.813 1.00 41.50 433 ASP A N 1
ATOM 3359 C CA . ASP A 1 433 ? 17.252 7.784 -3.406 1.00 41.50 433 ASP A CA 1
ATOM 3360 C C . ASP A 1 433 ? 18.303 7.919 -2.274 1.00 41.50 433 ASP A C 1
ATOM 3362 O O . ASP A 1 433 ? 18.062 7.503 -1.138 1.00 41.50 433 ASP A O 1
ATOM 3366 N N . GLY A 1 434 ? 19.502 8.453 -2.498 1.00 47.50 434 GLY A N 1
ATOM 3367 C CA . GLY A 1 434 ? 20.486 8.734 -1.453 1.00 47.50 434 GLY A CA 1
ATOM 3368 C C . GLY A 1 434 ? 21.075 7.552 -0.694 1.00 47.50 434 GLY A C 1
ATOM 3369 O O . GLY A 1 434 ? 22.029 7.751 0.055 1.00 47.50 434 GLY A O 1
ATOM 3370 N N . ARG A 1 435 ? 20.519 6.355 -0.874 1.00 53.56 435 ARG A N 1
ATOM 3371 C CA . ARG A 1 435 ? 20.999 5.076 -0.347 1.00 53.56 435 ARG A CA 1
ATOM 3372 C C . ARG A 1 435 ? 21.535 4.171 -1.469 1.00 53.56 435 ARG A C 1
ATOM 3374 O O . ARG A 1 435 ? 21.900 3.032 -1.203 1.00 53.56 435 ARG A O 1
ATOM 3381 N N . GLY A 1 436 ? 21.621 4.678 -2.704 1.00 70.31 436 GLY A N 1
ATOM 3382 C CA . GLY A 1 436 ? 22.117 3.952 -3.877 1.00 70.31 436 GLY A CA 1
ATOM 3383 C C . GLY A 1 436 ? 21.143 2.893 -4.407 1.00 70.31 436 GLY A C 1
ATOM 3384 O O . GLY A 1 436 ? 20.021 2.741 -3.930 1.00 70.31 436 GLY A O 1
ATOM 3385 N N . ASP A 1 437 ? 21.577 2.127 -5.406 1.00 85.56 437 ASP A N 1
ATOM 3386 C CA . ASP A 1 437 ? 20.742 1.137 -6.104 1.00 85.56 437 ASP A CA 1
ATOM 3387 C C . ASP A 1 437 ? 20.716 -0.268 -5.468 1.00 85.56 437 ASP A C 1
ATOM 3389 O O . ASP A 1 437 ? 20.027 -1.167 -5.966 1.00 85.56 437 ASP A O 1
ATOM 3393 N N . VAL A 1 438 ? 21.441 -0.474 -4.363 1.00 89.75 438 VAL A N 1
ATOM 3394 C CA . VAL A 1 438 ? 21.669 -1.800 -3.769 1.00 89.75 438 VAL A CA 1
ATOM 3395 C C . VAL A 1 438 ? 20.373 -2.514 -3.364 1.00 89.75 438 VAL A C 1
ATOM 3397 O O . VAL A 1 438 ? 20.218 -3.676 -3.753 1.00 89.75 438 VAL A O 1
ATOM 3400 N N . PRO A 1 439 ? 19.414 -1.889 -2.646 1.00 88.56 439 PRO A N 1
ATOM 3401 C CA . PRO A 1 439 ? 18.143 -2.543 -2.338 1.00 88.56 439 PRO A CA 1
ATOM 3402 C C . PRO A 1 439 ? 17.373 -2.977 -3.587 1.00 88.56 439 PRO A C 1
ATOM 3404 O O . PRO A 1 439 ? 16.861 -4.093 -3.640 1.00 88.56 439 PRO A O 1
ATOM 3407 N N . GLY A 1 440 ? 17.344 -2.124 -4.617 1.00 92.06 440 GLY A N 1
ATOM 3408 C CA . GLY A 1 440 ? 16.710 -2.436 -5.895 1.00 92.06 440 GLY A CA 1
ATOM 3409 C C . GLY A 1 440 ? 17.381 -3.623 -6.583 1.00 92.06 440 GLY A C 1
ATOM 3410 O O . GLY A 1 440 ? 16.696 -4.551 -7.007 1.00 92.06 440 GLY A O 1
ATOM 3411 N N . ARG A 1 441 ? 18.721 -3.642 -6.650 1.00 95.62 441 ARG A N 1
ATOM 3412 C CA . ARG A 1 441 ? 19.495 -4.762 -7.219 1.00 95.62 441 ARG A CA 1
ATOM 3413 C C . ARG A 1 441 ? 19.278 -6.060 -6.460 1.00 95.62 441 ARG A C 1
ATOM 3415 O O . ARG A 1 441 ? 19.194 -7.111 -7.090 1.00 95.62 441 ARG A O 1
ATOM 3422 N N . PHE A 1 442 ? 19.190 -5.993 -5.133 1.00 97.00 442 PHE A N 1
ATOM 3423 C CA . PHE A 1 442 ? 18.899 -7.157 -4.309 1.00 97.00 442 PHE A CA 1
ATOM 3424 C C . PHE A 1 442 ? 17.533 -7.744 -4.667 1.00 97.00 442 PHE A C 1
ATOM 3426 O O . PHE A 1 442 ? 17.465 -8.923 -4.998 1.00 97.00 442 PHE A O 1
ATOM 3433 N N . VAL A 1 443 ? 16.468 -6.935 -4.695 1.00 97.12 443 VAL A N 1
ATOM 3434 C CA . VAL A 1 443 ? 15.128 -7.431 -5.053 1.00 97.12 443 VAL A CA 1
ATOM 3435 C C . VAL A 1 443 ? 15.069 -7.904 -6.507 1.00 97.12 443 VAL A C 1
ATOM 3437 O O . VAL A 1 443 ? 14.505 -8.960 -6.769 1.00 97.12 443 VAL A O 1
ATOM 3440 N N . ALA A 1 444 ? 15.716 -7.208 -7.445 1.00 98.50 444 ALA A N 1
ATOM 3441 C CA . ALA A 1 444 ? 15.832 -7.669 -8.829 1.00 98.50 444 ALA A CA 1
ATOM 3442 C C . ALA A 1 444 ? 16.486 -9.055 -8.908 1.00 98.50 444 ALA A C 1
ATOM 3444 O O . ALA A 1 444 ? 15.971 -9.944 -9.580 1.00 98.50 444 ALA A O 1
ATOM 3445 N N . ALA A 1 445 ? 17.593 -9.263 -8.189 1.00 98.81 445 ALA A N 1
ATOM 3446 C CA . ALA A 1 445 ? 18.278 -10.548 -8.140 1.00 98.81 445 ALA A CA 1
ATOM 3447 C C . ALA A 1 445 ? 17.401 -11.641 -7.510 1.00 98.81 445 ALA A C 1
ATOM 3449 O O . ALA A 1 445 ? 17.357 -12.764 -8.014 1.00 98.81 445 ALA A O 1
ATOM 3450 N N . VAL A 1 446 ? 16.673 -11.307 -6.440 1.00 98.75 446 VAL A N 1
ATOM 3451 C CA . VAL A 1 446 ? 15.715 -12.223 -5.819 1.00 98.75 446 VAL A CA 1
ATOM 3452 C C . VAL A 1 446 ? 14.640 -12.626 -6.816 1.00 98.75 446 VAL A C 1
ATOM 3454 O O . VAL A 1 446 ? 14.493 -13.815 -7.048 1.00 98.75 446 VAL A O 1
ATOM 3457 N N . GLU A 1 447 ? 13.945 -11.689 -7.461 1.00 98.56 447 GLU A N 1
ATOM 3458 C CA . GLU A 1 447 ? 12.850 -12.027 -8.380 1.00 98.56 447 GLU A CA 1
ATOM 3459 C C . GLU A 1 447 ? 13.345 -12.746 -9.647 1.00 98.56 447 GLU A C 1
ATOM 3461 O O . GLU A 1 447 ? 12.721 -13.696 -10.119 1.00 98.56 447 GLU A O 1
ATOM 3466 N N . MET A 1 448 ? 14.520 -12.390 -10.174 1.00 98.81 448 MET A N 1
ATOM 3467 C CA . MET A 1 448 ? 15.147 -13.141 -11.269 1.00 98.81 448 MET A CA 1
ATOM 3468 C C . MET A 1 448 ? 15.448 -14.597 -10.868 1.00 98.81 448 MET A C 1
ATOM 3470 O O . MET A 1 448 ? 15.307 -15.509 -11.688 1.00 98.81 448 MET A O 1
ATOM 3474 N N . TRP A 1 449 ? 15.815 -14.843 -9.607 1.00 98.62 449 TRP A N 1
ATOM 3475 C CA . TRP A 1 449 ? 16.004 -16.190 -9.071 1.00 98.62 449 TRP A CA 1
ATOM 3476 C C . TRP A 1 449 ? 14.674 -16.902 -8.774 1.00 98.62 449 TRP A C 1
ATOM 3478 O O . TRP A 1 449 ? 14.438 -17.997 -9.288 1.00 98.62 449 TRP A O 1
ATOM 3488 N N . THR A 1 450 ? 13.794 -16.305 -7.971 1.00 98.12 450 THR A N 1
ATOM 3489 C CA . THR A 1 450 ? 12.557 -16.929 -7.476 1.00 98.12 450 THR A CA 1
ATOM 3490 C C . THR A 1 450 ? 11.540 -17.146 -8.593 1.00 98.12 450 THR A C 1
ATOM 3492 O O . THR A 1 450 ? 10.836 -18.155 -8.604 1.00 98.12 450 THR A O 1
ATOM 3495 N N . ARG A 1 451 ? 11.491 -16.241 -9.579 1.00 97.19 451 ARG A N 1
ATOM 3496 C CA . ARG A 1 451 ? 10.500 -16.269 -10.665 1.00 97.19 451 ARG A CA 1
ATOM 3497 C C . ARG A 1 451 ? 11.047 -16.870 -11.944 1.00 97.19 451 ARG A C 1
ATOM 3499 O O . ARG A 1 451 ? 10.341 -17.612 -12.620 1.00 97.19 451 ARG A O 1
ATOM 3506 N N . LEU A 1 452 ? 12.290 -16.560 -12.302 1.00 97.81 452 LEU A N 1
ATOM 3507 C CA . LEU A 1 452 ? 12.859 -16.927 -13.605 1.00 97.81 452 LEU A CA 1
ATOM 3508 C C . LEU A 1 452 ? 14.006 -17.942 -13.525 1.00 97.81 452 LEU A C 1
ATOM 3510 O O . LEU A 1 452 ? 14.531 -18.327 -14.577 1.00 97.81 452 LEU A O 1
ATOM 3514 N N . ARG A 1 453 ? 14.367 -18.386 -12.311 1.00 97.25 453 ARG A N 1
ATOM 3515 C CA . ARG A 1 453 ? 15.432 -19.366 -12.024 1.00 97.25 453 ARG A CA 1
ATOM 3516 C C . ARG A 1 453 ? 16.763 -19.008 -12.684 1.00 97.25 453 ARG A C 1
ATOM 3518 O O . ARG A 1 453 ? 17.497 -19.879 -13.150 1.00 97.25 453 ARG A O 1
ATOM 3525 N N . ASP A 1 454 ? 17.084 -17.716 -12.732 1.00 98.06 454 ASP A N 1
ATOM 3526 C CA . ASP A 1 454 ? 18.367 -17.252 -13.248 1.00 98.06 454 ASP A CA 1
ATOM 3527 C C . ASP A 1 454 ? 19.486 -17.523 -12.230 1.00 98.06 454 ASP A C 1
ATOM 3529 O O . ASP A 1 454 ? 19.567 -16.896 -11.173 1.00 98.06 454 ASP A O 1
ATOM 3533 N N . ALA A 1 455 ? 20.371 -18.470 -12.549 1.00 96.75 455 ALA A N 1
ATOM 3534 C CA . ALA A 1 455 ? 21.458 -18.865 -11.656 1.00 96.75 455 ALA A CA 1
ATOM 3535 C C . ALA A 1 455 ? 22.466 -17.731 -11.388 1.00 96.75 455 ALA A C 1
ATOM 3537 O O . ALA A 1 455 ? 23.081 -17.702 -10.324 1.00 96.75 455 ALA A O 1
ATOM 3538 N N . SER A 1 456 ? 22.631 -16.782 -12.320 1.00 97.06 456 SER A N 1
ATOM 3539 C CA . SER A 1 456 ? 23.525 -15.633 -12.122 1.00 97.06 456 SER A CA 1
ATOM 3540 C C . SER A 1 456 ? 22.981 -14.661 -11.074 1.00 97.06 456 SER A C 1
ATOM 3542 O O . SER A 1 456 ? 23.750 -14.011 -10.368 1.00 97.06 456 SER A O 1
ATOM 3544 N N . ALA A 1 457 ? 21.656 -14.605 -10.928 1.00 98.31 457 ALA A N 1
ATOM 3545 C CA . ALA A 1 457 ? 20.993 -13.788 -9.927 1.00 98.31 457 ALA A CA 1
ATOM 3546 C C . ALA A 1 457 ? 21.188 -14.338 -8.509 1.00 98.31 457 ALA A C 1
ATOM 3548 O O . ALA A 1 457 ? 21.425 -13.567 -7.580 1.00 98.31 457 ALA A O 1
ATOM 3549 N N . LEU A 1 458 ? 21.214 -15.664 -8.343 1.00 97.88 458 LEU A N 1
ATOM 3550 C CA . LEU A 1 458 ? 21.478 -16.293 -7.046 1.00 97.88 458 LEU A CA 1
ATOM 3551 C C . LEU A 1 458 ? 22.858 -15.919 -6.471 1.00 97.88 458 LEU A C 1
ATOM 3553 O O . LEU A 1 458 ? 22.995 -15.725 -5.264 1.00 97.88 458 LEU A O 1
ATOM 3557 N N . GLU A 1 459 ? 23.879 -15.764 -7.315 1.00 96.44 459 GLU A N 1
ATOM 3558 C CA . GLU A 1 459 ? 25.211 -15.323 -6.869 1.00 96.44 459 GLU A CA 1
ATOM 3559 C C . GLU A 1 459 ? 25.212 -13.858 -6.398 1.00 96.44 459 GLU A C 1
ATOM 3561 O O . GLU A 1 459 ? 25.889 -13.501 -5.427 1.00 96.44 459 GLU A O 1
ATOM 3566 N N . VAL A 1 460 ? 24.386 -13.012 -7.021 1.00 97.62 460 VAL A N 1
ATOM 3567 C CA . VAL A 1 460 ? 24.165 -11.636 -6.558 1.00 97.62 460 VAL A CA 1
ATOM 3568 C C . VAL A 1 460 ? 23.412 -11.633 -5.226 1.00 97.62 460 VAL A C 1
ATOM 3570 O O . VAL A 1 460 ? 23.815 -10.909 -4.317 1.00 97.62 460 VAL A O 1
ATOM 3573 N N . VAL A 1 461 ? 22.395 -12.488 -5.057 1.00 98.38 461 VAL A N 1
ATOM 3574 C CA . VAL A 1 461 ? 21.675 -12.657 -3.780 1.00 98.38 461 VAL A CA 1
ATOM 3575 C C . VAL A 1 461 ? 22.636 -13.025 -2.649 1.00 98.38 461 VAL A C 1
ATOM 3577 O O . VAL A 1 461 ? 22.637 -12.351 -1.622 1.00 98.38 461 VAL A O 1
ATOM 3580 N N . LYS A 1 462 ? 23.503 -14.030 -2.839 1.00 96.94 462 LYS A N 1
ATOM 3581 C CA . LYS A 1 462 ? 24.505 -14.449 -1.833 1.00 96.94 462 LYS A CA 1
ATOM 3582 C C . LYS A 1 462 ? 25.422 -13.309 -1.391 1.00 96.94 462 LYS A C 1
ATOM 3584 O O . LYS A 1 462 ? 25.851 -13.270 -0.239 1.00 96.94 462 LYS A O 1
ATOM 3589 N N . THR A 1 463 ? 25.713 -12.386 -2.303 1.00 95.38 463 THR A N 1
ATOM 3590 C CA . THR A 1 463 ? 26.558 -11.224 -2.028 1.00 95.38 463 THR A CA 1
ATOM 3591 C C . THR A 1 463 ? 25.773 -10.138 -1.292 1.00 95.38 463 THR A C 1
ATOM 3593 O O . THR A 1 463 ? 26.152 -9.720 -0.198 1.00 95.38 463 THR A O 1
ATOM 3596 N N . LEU A 1 464 ? 24.657 -9.691 -1.874 1.00 95.94 464 LEU A N 1
ATOM 3597 C CA . LEU A 1 464 ? 23.912 -8.525 -1.401 1.00 95.94 464 LEU A CA 1
ATOM 3598 C C . LEU A 1 464 ? 23.073 -8.801 -0.157 1.00 95.94 464 LEU A C 1
ATOM 3600 O O . LEU A 1 464 ? 22.798 -7.861 0.586 1.00 95.94 464 LEU A O 1
ATOM 3604 N N . ILE A 1 465 ? 22.729 -10.061 0.135 1.00 95.94 465 ILE A N 1
ATOM 3605 C CA . ILE A 1 465 ? 22.013 -10.386 1.370 1.00 95.94 465 ILE A CA 1
ATOM 3606 C C . ILE A 1 465 ? 22.804 -9.916 2.594 1.00 95.94 465 ILE A C 1
ATOM 3608 O O . ILE A 1 465 ? 22.202 -9.548 3.582 1.00 95.94 465 ILE A O 1
ATOM 3612 N N . ASN A 1 466 ? 24.134 -9.834 2.570 1.00 94.12 466 ASN A N 1
ATOM 3613 C CA . ASN A 1 466 ? 24.912 -9.347 3.718 1.00 94.12 466 ASN A CA 1
ATOM 3614 C C . ASN A 1 466 ? 25.221 -7.843 3.685 1.00 94.12 466 ASN A C 1
ATOM 3616 O O . ASN A 1 466 ? 25.890 -7.347 4.587 1.00 94.12 466 ASN A O 1
ATOM 3620 N N . HIS A 1 467 ? 24.734 -7.109 2.683 1.00 91.75 467 HIS A N 1
ATOM 3621 C CA . HIS A 1 467 ? 24.923 -5.665 2.611 1.00 91.75 467 HIS A CA 1
ATOM 3622 C C . HIS A 1 467 ? 24.169 -4.958 3.749 1.00 91.75 467 HIS A C 1
ATOM 3624 O O . HIS A 1 467 ? 23.074 -5.377 4.127 1.00 91.75 467 HIS A O 1
ATOM 3630 N N . GLU A 1 468 ? 24.714 -3.870 4.297 1.00 86.94 468 GLU A N 1
ATOM 3631 C CA . GLU A 1 468 ? 24.121 -3.162 5.448 1.00 86.94 468 GLU A CA 1
ATOM 3632 C C . GLU A 1 468 ? 22.703 -2.644 5.157 1.00 86.94 468 GLU A C 1
ATOM 3634 O O . GLU A 1 468 ? 21.794 -2.824 5.961 1.00 86.94 468 GLU A O 1
ATOM 3639 N N . LEU A 1 469 ? 22.479 -2.121 3.948 1.00 83.38 469 LEU A N 1
ATOM 3640 C CA . LEU A 1 469 ? 21.164 -1.662 3.489 1.00 83.38 469 LEU A CA 1
ATOM 3641 C C . LEU A 1 469 ? 20.119 -2.785 3.367 1.00 83.38 469 LEU A C 1
ATOM 3643 O O . LEU A 1 469 ? 18.931 -2.499 3.353 1.00 83.38 469 LEU A O 1
ATOM 3647 N N . VAL A 1 470 ? 20.535 -4.050 3.284 1.00 87.06 470 VAL A N 1
ATOM 3648 C CA . VAL A 1 470 ? 19.627 -5.213 3.213 1.00 87.06 470 VAL A CA 1
ATOM 3649 C C . VAL A 1 470 ? 19.504 -5.908 4.572 1.00 87.06 470 VAL A C 1
ATOM 3651 O O . VAL A 1 470 ? 18.481 -6.506 4.891 1.00 87.06 470 VAL A O 1
ATOM 3654 N N . SER A 1 471 ? 20.560 -5.863 5.384 1.00 87.62 471 SER A N 1
ATOM 3655 C CA . SER A 1 471 ? 20.643 -6.570 6.667 1.00 87.62 471 SER A CA 1
ATOM 3656 C C . SER A 1 471 ? 20.235 -5.727 7.876 1.00 87.62 471 SER A C 1
ATOM 3658 O O . SER A 1 471 ? 19.992 -6.296 8.941 1.00 87.62 471 SER A O 1
ATOM 3660 N N . SER A 1 472 ? 20.126 -4.403 7.728 1.00 85.25 472 SER A N 1
ATOM 3661 C CA . SER A 1 472 ? 19.663 -3.518 8.796 1.00 85.25 472 SER A CA 1
ATOM 3662 C C . SER A 1 472 ? 18.209 -3.804 9.166 1.00 85.25 472 SER A C 1
ATOM 3664 O O . SER A 1 472 ? 17.300 -3.625 8.356 1.00 85.25 472 SER A O 1
ATOM 3666 N N . LEU A 1 473 ? 17.983 -4.219 10.413 1.00 84.31 473 LEU A N 1
ATOM 3667 C CA . LEU A 1 473 ? 16.652 -4.586 10.898 1.00 84.31 473 LEU A CA 1
ATOM 3668 C C . LEU A 1 473 ? 15.709 -3.372 10.954 1.00 84.31 473 LEU A C 1
ATOM 3670 O O . LEU A 1 473 ? 14.562 -3.466 10.530 1.00 84.31 473 LEU A O 1
ATOM 3674 N N . GLU A 1 474 ? 16.192 -2.221 11.426 1.00 73.31 474 GLU A N 1
ATOM 3675 C CA . GLU A 1 474 ? 15.355 -1.025 11.598 1.00 73.31 474 GLU A CA 1
ATOM 3676 C C . GLU A 1 474 ? 15.312 -0.117 10.366 1.00 73.31 474 GLU A C 1
ATOM 3678 O O . GLU A 1 474 ? 14.253 0.409 10.050 1.00 73.31 474 GLU A O 1
ATOM 3683 N N . GLU A 1 475 ? 16.443 0.083 9.684 1.00 67.56 475 GLU A N 1
ATOM 3684 C CA . GLU A 1 475 ? 16.570 1.015 8.544 1.00 67.56 475 GLU A CA 1
ATOM 3685 C C . GLU A 1 475 ? 16.426 0.337 7.177 1.00 67.56 475 GLU A C 1
ATOM 3687 O O . GLU A 1 475 ? 16.349 1.019 6.155 1.00 67.56 475 GLU A O 1
ATOM 3692 N N . GLY A 1 476 ? 16.488 -0.997 7.141 1.00 68.81 476 GLY A N 1
ATOM 3693 C CA . GLY A 1 476 ? 16.367 -1.776 5.911 1.00 68.81 476 GLY A CA 1
ATOM 3694 C C . GLY A 1 476 ? 15.081 -2.587 5.838 1.00 68.81 476 GLY A C 1
ATOM 3695 O O . GLY A 1 476 ? 14.395 -2.568 4.818 1.00 68.81 476 GLY A O 1
ATOM 3696 N N . ILE A 1 477 ? 14.755 -3.300 6.920 1.00 81.69 477 ILE A N 1
ATOM 3697 C CA . ILE A 1 477 ? 13.589 -4.187 6.956 1.00 81.69 477 ILE A CA 1
ATOM 3698 C C . ILE A 1 477 ? 12.337 -3.422 7.392 1.00 81.69 477 ILE A C 1
ATOM 3700 O O . ILE A 1 477 ? 11.347 -3.465 6.672 1.00 81.69 477 ILE A O 1
ATOM 3704 N N . PHE A 1 478 ? 12.365 -2.705 8.521 1.00 78.81 478 PHE A N 1
ATOM 3705 C CA . PHE A 1 478 ? 11.178 -2.011 9.052 1.00 78.81 478 PHE A CA 1
ATOM 3706 C C . PHE A 1 478 ? 10.906 -0.612 8.503 1.00 78.81 478 PHE A C 1
ATOM 3708 O O . PHE A 1 478 ? 9.771 -0.141 8.581 1.00 78.81 478 PHE A O 1
ATOM 3715 N N . ARG A 1 479 ? 11.930 0.065 7.989 1.00 72.69 479 ARG A N 1
ATOM 3716 C CA . ARG A 1 479 ? 11.821 1.369 7.335 1.00 72.69 479 ARG A CA 1
ATOM 3717 C C . ARG A 1 479 ? 12.450 1.283 5.965 1.00 72.69 479 ARG A C 1
ATOM 3719 O O . ARG A 1 479 ? 13.400 0.532 5.759 1.00 72.69 479 ARG A O 1
ATOM 3726 N N . GLY A 1 480 ? 11.915 2.047 5.025 1.00 66.69 480 GLY A N 1
ATOM 3727 C CA . GLY A 1 480 ? 12.483 2.068 3.689 1.00 66.69 480 GLY A CA 1
ATOM 3728 C C . GLY A 1 480 ? 11.569 2.608 2.615 1.00 66.69 480 GLY A C 1
ATOM 3729 O O . GLY A 1 480 ? 12.099 3.184 1.675 1.00 66.69 480 GLY A O 1
ATOM 3730 N N . SER A 1 481 ? 10.246 2.450 2.737 1.00 74.25 481 SER A N 1
ATOM 3731 C CA . SER A 1 481 ? 9.290 2.859 1.702 1.00 74.25 481 SER A CA 1
ATOM 3732 C C . SER A 1 481 ? 9.779 2.512 0.282 1.00 74.25 481 SER A C 1
ATOM 3734 O O . SER A 1 481 ? 10.362 1.436 0.082 1.00 74.25 481 SER A O 1
ATOM 3736 N N . TRP A 1 482 ? 9.622 3.419 -0.687 1.00 72.12 482 TRP A N 1
ATOM 3737 C CA . TRP A 1 482 ? 10.144 3.269 -2.049 1.00 72.12 482 TRP A CA 1
ATOM 3738 C C . TRP A 1 482 ? 11.681 3.235 -2.124 1.00 72.12 482 TRP A C 1
ATOM 3740 O O . TRP A 1 482 ? 12.230 2.620 -3.041 1.00 72.12 482 TRP A O 1
ATOM 3750 N N . VAL A 1 483 ? 12.393 3.842 -1.169 1.00 71.31 483 VAL A N 1
ATOM 3751 C CA . VAL A 1 483 ? 13.868 3.946 -1.148 1.00 71.31 483 VAL A CA 1
ATOM 3752 C C . VAL A 1 483 ? 14.532 2.586 -0.947 1.00 71.31 483 VAL A C 1
ATOM 3754 O O . VAL A 1 483 ? 15.512 2.238 -1.608 1.00 71.31 483 VAL A O 1
ATOM 3757 N N . ASN A 1 484 ? 13.999 1.783 -0.033 1.00 81.56 484 ASN A N 1
ATOM 3758 C CA . ASN A 1 484 ? 14.532 0.468 0.273 1.00 81.56 484 ASN A CA 1
ATOM 3759 C C . ASN A 1 484 ? 13.407 -0.549 0.281 1.00 81.56 484 ASN A C 1
ATOM 3761 O O . ASN A 1 484 ? 12.641 -0.605 1.228 1.00 81.56 484 ASN A O 1
ATOM 3765 N N . ILE A 1 485 ? 13.355 -1.383 -0.752 1.00 87.81 485 ILE A N 1
ATOM 3766 C CA . ILE A 1 485 ? 12.338 -2.427 -0.928 1.00 87.81 485 ILE A CA 1
ATOM 3767 C C . ILE A 1 485 ? 12.853 -3.830 -0.560 1.00 87.81 485 ILE A C 1
ATOM 3769 O O . ILE A 1 485 ? 12.204 -4.834 -0.850 1.00 87.81 485 ILE A O 1
ATOM 3773 N N . SER A 1 486 ? 14.027 -3.932 0.077 1.00 91.19 486 SER A N 1
ATOM 3774 C CA . SER A 1 486 ? 14.722 -5.210 0.308 1.00 91.19 486 SER A CA 1
ATOM 3775 C C . SER A 1 486 ? 13.920 -6.223 1.134 1.00 91.19 486 SER A C 1
ATOM 3777 O O . SER A 1 486 ? 14.050 -7.427 0.901 1.00 91.19 486 SER A O 1
ATOM 3779 N N . ARG A 1 487 ? 13.036 -5.754 2.026 1.00 91.31 487 ARG A N 1
ATOM 3780 C CA . ARG A 1 487 ? 12.093 -6.586 2.796 1.00 91.31 487 ARG A CA 1
ATOM 3781 C C . ARG A 1 487 ? 11.268 -7.524 1.913 1.00 91.31 487 ARG A C 1
ATOM 3783 O O . ARG A 1 487 ? 11.135 -8.695 2.252 1.00 91.31 487 ARG A O 1
ATOM 3790 N N . TYR A 1 488 ? 10.801 -7.065 0.750 1.00 92.31 488 TYR A N 1
ATOM 3791 C CA . TYR A 1 488 ? 10.032 -7.901 -0.174 1.00 92.31 488 TYR A CA 1
ATOM 3792 C C . TYR A 1 488 ? 10.892 -9.031 -0.750 1.00 92.31 488 TYR A C 1
ATOM 3794 O O . TYR A 1 488 ? 10.462 -10.179 -0.791 1.00 92.31 488 TYR A O 1
ATOM 3802 N N . GLY A 1 489 ? 12.157 -8.740 -1.075 1.00 95.75 489 GLY A N 1
ATOM 3803 C CA . GLY A 1 489 ? 13.120 -9.763 -1.482 1.00 95.75 489 GLY A CA 1
ATOM 3804 C C . GLY A 1 489 ? 13.414 -10.782 -0.372 1.00 95.75 489 GLY A C 1
ATOM 3805 O O . GLY A 1 489 ? 13.479 -11.982 -0.631 1.00 95.75 489 GLY A O 1
ATOM 3806 N N . LEU A 1 490 ? 13.545 -10.340 0.883 1.00 96.81 490 LEU A N 1
ATOM 3807 C CA . LEU A 1 490 ? 13.725 -11.251 2.022 1.00 96.81 490 LEU A CA 1
ATOM 3808 C C . LEU A 1 490 ? 12.502 -12.155 2.228 1.00 96.81 490 LEU A C 1
ATOM 3810 O O . LEU A 1 490 ? 12.671 -13.348 2.474 1.00 96.81 490 LEU A O 1
ATOM 3814 N N . ILE A 1 491 ? 11.287 -11.619 2.081 1.00 95.19 491 ILE A N 1
ATOM 3815 C CA . ILE A 1 491 ? 10.049 -12.406 2.151 1.00 95.19 491 ILE A CA 1
ATOM 3816 C C . ILE A 1 491 ? 10.022 -13.464 1.040 1.00 95.19 491 ILE A C 1
ATOM 3818 O O . ILE A 1 491 ? 9.853 -14.647 1.344 1.00 95.19 491 ILE A O 1
ATOM 3822 N N . SER A 1 492 ? 10.269 -13.071 -0.216 1.00 96.75 492 SER A N 1
ATOM 3823 C CA . SER A 1 492 ? 10.317 -13.989 -1.364 1.00 96.75 492 SER A CA 1
ATOM 3824 C C . SER A 1 492 ? 11.343 -15.114 -1.165 1.00 96.75 492 SER A C 1
ATOM 3826 O O . SER A 1 492 ? 11.023 -16.283 -1.376 1.00 96.75 492 SER A O 1
ATOM 3828 N N . LEU A 1 493 ? 12.559 -14.801 -0.696 1.00 98.25 493 LEU A N 1
ATOM 3829 C CA . LEU A 1 493 ? 13.586 -15.815 -0.403 1.00 98.25 493 LEU A CA 1
ATOM 3830 C C . LEU A 1 493 ? 13.184 -16.757 0.735 1.00 98.25 493 LEU A C 1
ATOM 3832 O O . LEU A 1 493 ? 13.461 -17.954 0.672 1.00 98.25 493 LEU A O 1
ATOM 3836 N N . ALA A 1 494 ? 12.563 -16.224 1.790 1.00 97.00 494 ALA A N 1
ATOM 3837 C CA . ALA A 1 494 ? 12.154 -17.014 2.945 1.00 97.00 494 ALA A CA 1
ATOM 3838 C C . ALA A 1 494 ? 11.037 -18.018 2.599 1.00 97.00 494 ALA A C 1
ATOM 3840 O O . ALA A 1 494 ? 10.953 -19.077 3.224 1.00 97.00 494 ALA A O 1
ATOM 3841 N N . GLN A 1 495 ? 10.194 -17.688 1.615 1.00 94.50 495 GLN A N 1
ATOM 3842 C CA . GLN A 1 495 ? 9.041 -18.489 1.194 1.00 94.50 495 GLN A CA 1
ATOM 3843 C C . GLN A 1 495 ? 9.342 -19.440 0.022 1.00 94.50 495 GLN A C 1
ATOM 3845 O O . GLN A 1 495 ? 8.652 -20.446 -0.139 1.00 94.50 495 GLN A O 1
ATOM 3850 N N . ASP A 1 496 ? 10.365 -19.166 -0.791 1.00 96.56 496 ASP A N 1
ATOM 3851 C CA . ASP A 1 496 ? 10.706 -19.993 -1.951 1.00 96.56 496 ASP A CA 1
ATOM 3852 C C . ASP A 1 496 ? 11.413 -21.303 -1.547 1.00 96.56 496 ASP A C 1
ATOM 3854 O O . ASP A 1 496 ? 12.545 -21.322 -1.051 1.00 96.56 496 ASP A O 1
ATOM 3858 N N . ALA A 1 497 ? 10.753 -22.436 -1.800 1.00 95.94 497 ALA A N 1
ATOM 3859 C CA . ALA A 1 497 ? 11.265 -23.765 -1.455 1.00 95.94 497 ALA A CA 1
ATOM 3860 C C . ALA A 1 497 ? 12.545 -24.146 -2.227 1.00 95.94 497 ALA A C 1
ATOM 3862 O O . ALA A 1 497 ? 13.378 -24.891 -1.707 1.00 95.94 497 ALA A O 1
ATOM 3863 N N . GLU A 1 498 ? 12.722 -23.600 -3.433 1.00 97.12 498 GLU A N 1
ATOM 3864 C CA . GLU A 1 498 ? 13.875 -23.869 -4.303 1.00 97.12 498 GLU A CA 1
ATOM 3865 C C . GLU A 1 498 ? 15.112 -23.035 -3.936 1.00 97.12 498 GLU A C 1
ATOM 3867 O O . GLU A 1 498 ? 16.228 -23.354 -4.349 1.00 97.12 498 GLU A O 1
ATOM 3872 N N . THR A 1 499 ? 14.949 -21.976 -3.138 1.00 98.25 499 THR A N 1
ATOM 3873 C CA . THR A 1 499 ? 16.071 -21.186 -2.625 1.00 98.25 499 THR A CA 1
ATOM 3874 C C . THR A 1 499 ? 16.936 -22.045 -1.689 1.00 98.25 499 THR A C 1
ATOM 3876 O O . THR A 1 499 ? 16.386 -22.755 -0.842 1.00 98.25 499 THR A O 1
ATOM 3879 N N . PRO A 1 500 ? 18.283 -22.007 -1.807 1.00 98.31 500 PRO A N 1
ATOM 3880 C CA . PRO A 1 500 ? 19.174 -22.742 -0.911 1.00 98.31 500 PRO A CA 1
ATOM 3881 C C . PRO A 1 500 ? 18.858 -22.498 0.570 1.00 98.31 500 PRO A C 1
ATOM 3883 O O . PRO A 1 500 ? 18.622 -21.361 0.981 1.00 98.31 500 PRO A O 1
ATOM 3886 N N . GLU A 1 501 ? 18.857 -23.570 1.369 1.00 97.81 501 GLU A N 1
ATOM 3887 C CA . GLU A 1 501 ? 18.426 -23.526 2.775 1.00 97.81 501 GLU A CA 1
ATOM 3888 C C . GLU A 1 501 ? 19.231 -22.526 3.613 1.00 97.81 501 GLU A C 1
ATOM 3890 O O . GLU A 1 501 ? 18.660 -21.861 4.466 1.00 97.81 501 GLU A O 1
ATOM 3895 N N . ASP A 1 502 ? 20.528 -22.363 3.355 1.00 96.88 502 ASP A N 1
ATOM 3896 C CA . ASP A 1 502 ? 21.370 -21.386 4.050 1.00 96.88 502 ASP A CA 1
ATOM 3897 C C . ASP A 1 502 ? 20.914 -19.939 3.799 1.00 96.88 502 ASP A C 1
ATOM 3899 O O . ASP A 1 502 ? 20.853 -19.136 4.729 1.00 96.88 502 ASP A O 1
ATOM 3903 N N . ILE A 1 503 ? 20.518 -19.612 2.567 1.00 98.25 503 ILE A N 1
ATOM 3904 C CA . ILE A 1 503 ? 19.994 -18.287 2.201 1.00 98.25 503 ILE A CA 1
ATOM 3905 C C . ILE A 1 503 ? 18.581 -18.095 2.758 1.00 98.25 503 ILE A C 1
ATOM 3907 O O . ILE A 1 503 ? 18.283 -17.050 3.343 1.00 98.25 503 ILE A O 1
ATOM 3911 N N . ARG A 1 504 ? 17.718 -19.109 2.614 1.00 98.06 504 ARG A N 1
ATOM 3912 C CA . ARG A 1 504 ? 16.350 -19.092 3.149 1.00 98.06 504 ARG A CA 1
ATOM 3913 C C . ARG A 1 504 ? 16.352 -18.907 4.668 1.00 98.06 504 ARG A C 1
ATOM 3915 O O . ARG A 1 504 ? 15.582 -18.096 5.183 1.00 98.06 504 ARG A O 1
ATOM 3922 N N . ALA A 1 505 ? 17.241 -19.604 5.376 1.00 97.88 505 ALA A N 1
ATOM 3923 C CA . ALA A 1 505 ? 17.402 -19.485 6.819 1.00 97.88 505 ALA A CA 1
ATOM 3924 C C . ALA A 1 505 ? 17.839 -18.072 7.229 1.00 97.88 505 ALA A C 1
ATOM 3926 O O . ALA A 1 505 ? 17.236 -17.510 8.141 1.00 97.88 505 ALA A O 1
ATOM 3927 N N . ILE A 1 506 ? 18.803 -17.459 6.524 1.00 97.50 506 ILE A N 1
ATOM 3928 C CA . ILE A 1 506 ? 19.221 -16.066 6.778 1.00 97.50 506 ILE A CA 1
ATOM 3929 C C . ILE A 1 506 ? 18.045 -15.100 6.598 1.00 97.50 506 ILE A C 1
ATOM 3931 O O . ILE A 1 506 ? 17.820 -14.233 7.446 1.00 97.50 506 ILE A O 1
ATOM 3935 N N . ALA A 1 507 ? 17.292 -15.235 5.503 1.00 97.25 507 ALA A N 1
ATOM 3936 C CA . ALA A 1 507 ? 16.152 -14.369 5.224 1.00 97.25 507 ALA A CA 1
ATOM 3937 C C . ALA A 1 507 ? 15.071 -14.502 6.311 1.00 97.25 507 ALA A C 1
ATOM 3939 O O . ALA A 1 507 ? 14.660 -13.499 6.898 1.00 97.25 507 ALA A O 1
ATOM 3940 N N . LYS A 1 508 ? 14.686 -15.740 6.654 1.00 97.31 508 LYS A N 1
ATOM 3941 C CA . LYS A 1 508 ? 13.719 -16.024 7.723 1.00 97.31 508 LYS A CA 1
ATOM 3942 C C . LYS A 1 508 ? 14.187 -15.491 9.077 1.00 97.31 508 LYS A C 1
ATOM 3944 O O . LYS A 1 508 ? 13.421 -14.808 9.750 1.00 97.31 508 LYS A O 1
ATOM 3949 N N . GLU A 1 509 ? 15.427 -15.771 9.474 1.00 96.50 509 GLU A N 1
ATOM 3950 C CA . GLU A 1 509 ? 15.983 -15.336 10.760 1.00 96.50 509 GLU A CA 1
ATOM 3951 C C . GLU A 1 509 ? 15.920 -13.815 10.913 1.00 96.50 509 GLU A C 1
ATOM 3953 O O . GLU A 1 509 ? 15.534 -13.314 11.967 1.00 96.50 509 GLU A O 1
ATOM 3958 N N . ARG A 1 510 ? 16.264 -13.062 9.866 1.00 95.62 510 ARG A N 1
ATOM 3959 C CA . ARG A 1 510 ? 16.245 -11.597 9.920 1.00 95.62 510 ARG A CA 1
ATOM 3960 C C . ARG A 1 510 ? 14.849 -11.012 9.937 1.00 95.62 510 ARG A C 1
ATOM 3962 O O . ARG A 1 510 ? 14.627 -10.066 10.681 1.00 95.62 510 ARG A O 1
ATOM 3969 N N . MET A 1 511 ? 13.926 -11.576 9.162 1.00 95.69 511 MET A N 1
ATOM 3970 C CA . MET A 1 511 ? 12.525 -11.159 9.196 1.00 95.69 511 MET A CA 1
ATOM 3971 C C . MET A 1 511 ? 11.937 -11.362 10.597 1.00 95.69 511 MET A C 1
ATOM 3973 O O . MET A 1 511 ? 11.337 -10.441 11.144 1.00 95.69 511 MET A O 1
ATOM 3977 N N . VAL A 1 512 ? 12.189 -12.524 11.213 1.00 96.94 512 VAL A N 1
ATOM 3978 C CA . VAL A 1 512 ? 11.766 -12.818 12.593 1.00 96.94 512 VAL A CA 1
ATOM 3979 C C . VAL A 1 512 ? 12.423 -11.856 13.582 1.00 96.94 512 VAL A C 1
ATOM 3981 O O . VAL A 1 512 ? 11.725 -11.237 14.376 1.00 96.94 512 VAL A O 1
ATOM 3984 N N . LYS A 1 513 ? 13.747 -11.664 13.502 1.00 95.38 513 LYS A N 1
ATOM 3985 C CA . LYS A 1 513 ? 14.472 -10.739 14.386 1.00 95.38 513 LYS A CA 1
ATOM 3986 C C . LYS A 1 513 ? 13.981 -9.306 14.264 1.00 95.38 513 LYS A C 1
ATOM 3988 O O . LYS A 1 513 ? 13.846 -8.651 15.288 1.00 95.38 513 LYS A O 1
ATOM 3993 N N . ALA A 1 514 ? 13.735 -8.823 13.046 1.00 92.06 514 ALA A N 1
ATOM 3994 C CA . ALA A 1 514 ? 13.134 -7.516 12.835 1.00 92.06 514 ALA A CA 1
ATOM 3995 C C . ALA A 1 514 ? 11.775 -7.478 13.538 1.00 92.06 514 ALA A C 1
ATOM 3997 O O . ALA A 1 514 ? 11.628 -6.721 14.485 1.00 92.06 514 ALA A O 1
ATOM 3998 N N . ALA A 1 515 ? 10.843 -8.372 13.199 1.00 95.25 515 ALA A N 1
ATOM 3999 C CA . ALA A 1 515 ? 9.523 -8.418 13.827 1.00 95.25 515 ALA A CA 1
ATOM 4000 C C . ALA A 1 515 ? 9.567 -8.470 15.370 1.00 95.25 515 ALA A C 1
ATOM 4002 O O . ALA A 1 515 ? 8.801 -7.771 16.030 1.00 95.25 515 ALA A O 1
ATOM 4003 N N . ASP A 1 516 ? 10.490 -9.232 15.960 1.00 95.19 516 ASP A N 1
ATOM 4004 C CA . ASP A 1 516 ? 10.660 -9.323 17.413 1.00 95.19 516 ASP A CA 1
ATOM 4005 C C . ASP A 1 516 ? 11.085 -7.995 18.072 1.00 95.19 516 ASP A C 1
ATOM 4007 O O . ASP A 1 516 ? 10.685 -7.732 19.210 1.00 95.19 516 ASP A O 1
ATOM 4011 N N . LEU A 1 517 ? 11.822 -7.116 17.374 1.00 90.31 517 LEU A N 1
ATOM 4012 C CA . LEU A 1 517 ? 12.214 -5.796 17.900 1.00 90.31 517 LEU A CA 1
ATOM 4013 C C . LEU A 1 517 ? 11.016 -4.873 18.166 1.00 90.31 517 LEU A C 1
ATOM 4015 O O . LEU A 1 517 ? 11.132 -3.933 18.952 1.00 90.31 517 LEU A O 1
ATOM 4019 N N . ALA A 1 518 ? 9.866 -5.131 17.541 1.00 91.25 518 ALA A N 1
ATOM 4020 C CA . ALA A 1 518 ? 8.682 -4.293 17.685 1.00 91.25 518 ALA A CA 1
ATOM 4021 C C . ALA A 1 518 ? 7.866 -4.573 18.955 1.00 91.25 518 ALA A C 1
ATOM 4023 O O . ALA A 1 518 ? 7.176 -3.677 19.437 1.00 91.25 518 ALA A O 1
ATOM 4024 N N . PHE A 1 519 ? 7.919 -5.782 19.524 1.00 94.19 519 PHE A N 1
ATOM 4025 C CA . PHE A 1 519 ? 7.021 -6.158 20.627 1.00 94.19 519 PHE A CA 1
ATOM 4026 C C . PHE A 1 519 ? 7.207 -5.332 21.903 1.00 94.19 519 PHE A C 1
ATOM 4028 O O . PHE A 1 519 ? 6.192 -4.902 22.453 1.00 94.19 519 PHE A O 1
ATOM 4035 N N . PRO A 1 520 ? 8.439 -5.010 22.349 1.00 93.06 520 PRO A N 1
ATOM 4036 C CA . PRO A 1 520 ? 8.617 -4.098 23.476 1.00 93.06 520 PRO A CA 1
ATOM 4037 C C . PRO A 1 520 ? 7.968 -2.723 23.247 1.00 93.06 520 PRO A C 1
ATOM 4039 O O . PRO A 1 520 ? 7.486 -2.109 24.198 1.00 93.06 520 PRO A O 1
ATOM 4042 N N . ARG A 1 521 ? 7.916 -2.251 21.991 1.00 90.88 521 ARG A N 1
ATOM 4043 C CA . ARG A 1 521 ? 7.264 -0.986 21.615 1.00 90.88 521 ARG A CA 1
ATOM 4044 C C . ARG A 1 521 ? 5.744 -1.118 21.662 1.00 90.88 521 ARG A C 1
ATOM 4046 O O . ARG A 1 521 ? 5.095 -0.332 22.342 1.00 90.88 521 ARG A O 1
ATOM 4053 N N . ILE A 1 522 ? 5.193 -2.173 21.056 1.00 92.81 522 ILE A N 1
ATOM 4054 C CA . ILE A 1 522 ? 3.748 -2.476 21.065 1.00 92.81 522 ILE A CA 1
ATOM 4055 C C . ILE A 1 522 ? 3.202 -2.609 22.489 1.00 92.81 522 ILE A C 1
ATOM 4057 O O . ILE A 1 522 ? 2.088 -2.175 22.777 1.00 92.81 522 ILE A O 1
ATOM 4061 N N . GLU A 1 523 ? 3.964 -3.225 23.395 1.00 90.06 523 GLU A N 1
ATOM 4062 C CA . GLU A 1 523 ? 3.547 -3.397 24.788 1.00 90.06 523 GLU A CA 1
ATOM 4063 C C . GLU A 1 523 ? 3.479 -2.084 25.571 1.00 90.06 523 GLU A C 1
ATOM 4065 O O . GLU A 1 523 ? 2.676 -1.994 26.504 1.00 90.06 523 GLU A O 1
ATOM 4070 N N . LYS A 1 524 ? 4.300 -1.093 25.203 1.00 90.06 524 LYS A N 1
ATOM 4071 C CA . LYS A 1 524 ? 4.341 0.241 25.815 1.00 90.06 524 LYS A CA 1
ATOM 4072 C C . LYS A 1 524 ? 3.332 1.202 25.172 1.00 90.06 524 LYS A C 1
ATOM 4074 O O . LYS A 1 524 ? 2.841 2.098 25.853 1.00 90.06 524 LYS A O 1
ATOM 4079 N N . ASP A 1 525 ? 3.023 1.018 23.892 1.00 91.81 525 ASP A N 1
ATOM 4080 C CA . ASP A 1 525 ? 2.189 1.928 23.111 1.00 91.81 525 ASP A CA 1
ATOM 4081 C C . ASP A 1 525 ? 0.695 1.804 23.450 1.00 91.81 525 ASP A C 1
ATOM 4083 O O . ASP A 1 525 ? 0.079 0.743 23.293 1.00 91.81 525 ASP A O 1
ATOM 4087 N N . GLY A 1 526 ? 0.072 2.912 23.860 1.00 91.75 526 GLY A N 1
ATOM 4088 C CA . GLY A 1 526 ? -1.342 2.931 24.237 1.00 91.75 526 GLY A CA 1
ATOM 4089 C C . GLY A 1 526 ? -2.270 2.585 23.069 1.00 91.75 526 GLY A C 1
ATOM 4090 O O . GLY A 1 526 ? -3.321 1.978 23.274 1.00 91.75 526 GLY A O 1
ATOM 4091 N N . TYR A 1 527 ? -1.847 2.884 21.840 1.00 93.44 527 TYR A N 1
ATOM 4092 C CA . TYR A 1 527 ? -2.590 2.639 20.602 1.00 93.44 527 TYR A CA 1
ATOM 4093 C C . TYR A 1 527 ? -2.165 1.352 19.882 1.00 93.44 527 TYR A C 1
ATOM 4095 O O . TYR A 1 527 ? -2.706 1.035 18.819 1.00 93.44 527 TYR A O 1
ATOM 4103 N N . ARG A 1 528 ? -1.267 0.569 20.500 1.00 93.50 528 ARG A N 1
ATOM 4104 C CA . ARG A 1 528 ? -0.767 -0.724 20.007 1.00 93.50 528 ARG A CA 1
ATOM 4105 C C . ARG A 1 528 ? -0.021 -0.616 18.673 1.00 93.50 528 ARG A C 1
ATOM 4107 O O . ARG A 1 528 ? -0.039 -1.554 17.880 1.00 93.50 528 ARG A O 1
ATOM 4114 N N . THR A 1 529 ? 0.628 0.520 18.433 1.00 89.75 529 THR A N 1
ATOM 4115 C CA . THR A 1 529 ? 1.596 0.676 17.339 1.00 89.75 529 THR A CA 1
ATOM 4116 C C . THR A 1 529 ? 2.988 0.221 17.777 1.00 89.75 529 THR A C 1
ATOM 4118 O O . THR A 1 529 ? 3.235 0.009 18.960 1.00 89.75 529 THR A O 1
ATOM 4121 N N . CYS A 1 530 ? 3.910 0.046 16.832 1.00 89.94 530 CYS A N 1
ATOM 4122 C CA . CYS A 1 530 ? 5.311 -0.276 17.121 1.00 89.94 530 CYS A CA 1
ATOM 4123 C C . CYS A 1 530 ? 6.264 0.894 16.841 1.00 89.94 530 CYS A C 1
ATOM 4125 O O . CYS A 1 530 ? 7.458 0.673 16.626 1.00 89.94 530 CYS A O 1
ATOM 4127 N N . ASP A 1 531 ? 5.722 2.109 16.801 1.00 83.38 531 ASP A N 1
ATOM 4128 C CA . ASP A 1 531 ? 6.403 3.288 16.286 1.00 83.38 531 ASP A CA 1
ATOM 4129 C C . ASP A 1 531 ? 6.987 4.138 17.406 1.00 83.38 531 ASP A C 1
ATOM 4131 O O . ASP A 1 531 ? 6.332 4.432 18.406 1.00 83.38 531 ASP A O 1
ATOM 4135 N N . GLU A 1 532 ? 8.219 4.575 17.199 1.00 74.62 532 GLU A N 1
ATOM 4136 C CA . GLU A 1 532 ? 8.865 5.600 18.008 1.00 74.62 532 GLU A CA 1
ATOM 4137 C C . GLU A 1 532 ? 8.593 6.990 17.412 1.00 74.62 532 GLU A C 1
ATOM 4139 O O . GLU A 1 532 ? 8.117 7.132 16.287 1.00 74.62 532 GLU A O 1
ATOM 4144 N N . LEU A 1 533 ? 8.949 8.058 18.133 1.00 68.62 533 LEU A N 1
ATOM 4145 C CA . LEU A 1 533 ? 8.719 9.437 17.670 1.00 68.62 533 LEU A CA 1
ATOM 4146 C C . LEU A 1 533 ? 9.312 9.737 16.281 1.00 68.62 533 LEU A C 1
ATOM 4148 O O . LEU A 1 533 ? 8.741 10.521 15.530 1.00 68.62 533 LEU A O 1
ATOM 4152 N N . TYR A 1 534 ? 10.436 9.111 15.931 1.00 69.00 534 TYR A N 1
ATOM 4153 C CA . TYR A 1 534 ? 11.091 9.291 14.634 1.00 69.00 534 TYR A CA 1
ATOM 4154 C C . TYR A 1 534 ? 10.430 8.503 13.489 1.00 69.00 534 TYR A C 1
ATOM 4156 O O . TYR A 1 534 ? 10.774 8.730 12.333 1.00 69.00 534 TYR A O 1
ATOM 4164 N N . ASP A 1 535 ? 9.531 7.558 13.786 1.00 74.69 535 ASP A N 1
ATOM 4165 C CA . ASP A 1 535 ? 8.789 6.799 12.771 1.00 74.69 535 ASP A CA 1
ATOM 4166 C C . ASP A 1 535 ? 7.617 7.620 12.204 1.00 74.69 535 ASP A C 1
ATOM 4168 O O . ASP A 1 535 ? 7.120 7.322 11.122 1.00 74.69 535 ASP A O 1
ATOM 4172 N N . TYR A 1 536 ? 7.222 8.704 12.880 1.00 73.19 536 TYR A N 1
ATOM 4173 C CA . TYR A 1 536 ? 6.258 9.683 12.379 1.00 73.19 536 TYR A CA 1
ATOM 4174 C C . TYR A 1 536 ? 6.965 10.667 11.446 1.00 73.19 536 TYR A C 1
ATOM 4176 O O . TYR A 1 536 ? 7.370 11.755 11.850 1.00 73.19 536 TYR A O 1
ATOM 4184 N N . TYR A 1 537 ? 7.138 10.283 10.191 1.00 71.06 537 TYR A N 1
ATOM 4185 C CA . TYR A 1 537 ? 7.686 11.128 9.132 1.00 71.06 537 TYR A CA 1
ATOM 4186 C C . TYR A 1 537 ? 6.739 11.127 7.925 1.00 71.06 537 TYR A C 1
ATOM 4188 O O . TYR A 1 537 ? 5.651 10.552 7.962 1.00 71.06 537 TYR A O 1
ATOM 4196 N N . TRP A 1 538 ? 7.122 11.796 6.843 1.00 70.88 538 TRP A N 1
ATOM 4197 C CA . TRP A 1 538 ? 6.335 11.770 5.614 1.00 70.88 538 TRP A CA 1
ATOM 4198 C C . TRP A 1 538 ? 6.218 10.339 5.062 1.00 70.88 538 TRP A C 1
ATOM 4200 O O . TRP A 1 538 ? 7.217 9.709 4.732 1.00 70.88 538 TRP A O 1
ATOM 4210 N N . GLY A 1 539 ? 4.990 9.835 4.958 1.00 77.62 539 GLY A N 1
ATOM 4211 C CA . GLY A 1 539 ? 4.693 8.471 4.530 1.00 77.62 539 GLY A CA 1
ATOM 4212 C C . GLY A 1 539 ? 4.553 7.511 5.710 1.00 77.62 539 GLY A C 1
ATOM 4213 O O . GLY A 1 539 ? 4.615 6.299 5.517 1.00 77.62 539 GLY A O 1
ATOM 4214 N N . HIS A 1 540 ? 4.358 8.027 6.929 1.00 84.25 540 HIS A N 1
ATOM 4215 C CA . HIS A 1 540 ? 4.155 7.244 8.151 1.00 84.25 540 HIS A CA 1
ATOM 4216 C C . HIS A 1 540 ? 3.127 6.119 7.986 1.00 84.25 540 HIS A C 1
ATOM 4218 O O . HIS A 1 540 ? 3.421 4.966 8.292 1.00 84.25 540 HIS A O 1
ATOM 4224 N N . ASN A 1 541 ? 1.941 6.415 7.454 1.00 89.44 541 ASN A N 1
ATOM 4225 C CA . ASN A 1 541 ? 0.896 5.407 7.288 1.00 89.44 541 ASN A CA 1
ATOM 4226 C C . ASN A 1 541 ? 1.295 4.308 6.292 1.00 89.44 541 ASN A C 1
ATOM 4228 O O . ASN A 1 541 ? 0.919 3.152 6.482 1.00 89.44 541 ASN A O 1
ATOM 4232 N N . ALA A 1 542 ? 2.070 4.640 5.257 1.00 89.19 542 ALA A N 1
ATOM 4233 C CA . ALA A 1 542 ? 2.616 3.640 4.346 1.00 89.19 542 ALA A CA 1
ATOM 4234 C C . ALA A 1 542 ? 3.670 2.783 5.049 1.00 89.19 542 ALA A C 1
ATOM 4236 O O . ALA A 1 542 ? 3.613 1.561 4.979 1.00 89.19 542 ALA A O 1
ATOM 4237 N N . ASN A 1 543 ? 4.552 3.390 5.847 1.00 87.94 543 ASN A N 1
ATOM 4238 C CA . ASN A 1 543 ? 5.492 2.635 6.671 1.00 87.94 543 ASN A CA 1
ATOM 4239 C C . ASN A 1 543 ? 4.788 1.690 7.665 1.00 87.94 543 ASN A C 1
ATOM 4241 O O . ASN A 1 543 ? 5.221 0.553 7.861 1.00 87.94 543 ASN A O 1
ATOM 4245 N N . LEU A 1 544 ? 3.680 2.128 8.264 1.00 91.94 544 LEU A N 1
ATOM 4246 C CA . LEU A 1 544 ? 2.832 1.276 9.097 1.00 91.94 544 LEU A CA 1
ATOM 4247 C C . LEU A 1 544 ? 2.216 0.121 8.306 1.00 91.94 544 LEU A C 1
ATOM 4249 O O . LEU A 1 544 ? 2.216 -1.013 8.784 1.00 91.94 544 LEU A O 1
ATOM 4253 N N . ALA A 1 545 ? 1.713 0.384 7.101 1.00 95.31 545 ALA A N 1
ATOM 4254 C CA . ALA A 1 545 ? 1.189 -0.652 6.221 1.00 95.31 545 ALA A CA 1
ATOM 4255 C C . ALA A 1 545 ? 2.279 -1.673 5.834 1.00 95.31 545 ALA A C 1
ATOM 4257 O O . ALA A 1 545 ? 2.039 -2.874 5.907 1.00 95.31 545 ALA A O 1
ATOM 4258 N N . GLU A 1 546 ? 3.510 -1.240 5.565 1.00 92.50 546 GLU A N 1
ATOM 4259 C CA . GLU A 1 546 ? 4.650 -2.138 5.321 1.00 92.50 546 GLU A CA 1
ATOM 4260 C C . GLU A 1 546 ? 4.962 -3.040 6.523 1.00 92.50 546 GLU A C 1
ATOM 4262 O O . GLU A 1 546 ? 5.218 -4.240 6.377 1.00 92.50 546 GLU A O 1
ATOM 4267 N N . LYS A 1 547 ? 4.891 -2.489 7.742 1.00 94.38 547 LYS A N 1
ATOM 4268 C CA . LYS A 1 547 ? 5.033 -3.258 8.988 1.00 94.38 547 LYS A CA 1
ATOM 4269 C C . LYS A 1 547 ? 3.945 -4.330 9.121 1.00 94.38 547 LYS A C 1
ATOM 4271 O O . LYS A 1 547 ? 4.248 -5.435 9.576 1.00 94.38 547 LYS A O 1
ATOM 4276 N N . VAL A 1 548 ? 2.716 -4.068 8.660 1.00 97.19 548 VAL A N 1
ATOM 4277 C CA . VAL A 1 548 ? 1.640 -5.080 8.590 1.00 97.19 548 VAL A CA 1
ATOM 4278 C C . VAL A 1 548 ? 2.077 -6.260 7.716 1.00 97.19 548 VAL A C 1
ATOM 4280 O O . VAL A 1 548 ? 1.952 -7.410 8.142 1.00 97.19 548 VAL A O 1
ATOM 4283 N N . HIS A 1 549 ? 2.636 -5.998 6.528 1.00 93.62 549 HIS A N 1
ATOM 4284 C CA . HIS A 1 549 ? 3.086 -7.056 5.611 1.00 93.62 549 HIS A CA 1
ATOM 4285 C C . HIS A 1 549 ? 4.229 -7.873 6.213 1.00 93.62 549 HIS A C 1
ATOM 4287 O O . HIS A 1 549 ? 4.239 -9.097 6.094 1.00 93.62 549 HIS A O 1
ATOM 4293 N N . ILE A 1 550 ? 5.177 -7.213 6.886 1.00 95.12 550 ILE A N 1
ATOM 4294 C CA . ILE A 1 550 ? 6.305 -7.863 7.571 1.00 95.12 550 ILE A CA 1
ATOM 4295 C C . ILE A 1 550 ? 5.789 -8.830 8.635 1.00 95.12 550 ILE A C 1
ATOM 4297 O O . ILE A 1 550 ? 6.176 -10.000 8.640 1.00 95.12 550 ILE A O 1
ATOM 4301 N N . PHE A 1 551 ? 4.891 -8.378 9.513 1.00 97.94 551 PHE A N 1
ATOM 4302 C CA . PHE A 1 551 ? 4.325 -9.231 10.554 1.00 97.94 551 PHE A CA 1
ATOM 4303 C C . PHE A 1 551 ? 3.514 -10.392 9.981 1.00 97.94 551 PHE A C 1
ATOM 4305 O O . PHE A 1 551 ? 3.677 -11.526 10.429 1.00 97.94 551 PHE A O 1
ATOM 4312 N N . ALA A 1 552 ? 2.690 -10.145 8.962 1.00 97.12 552 ALA A N 1
ATOM 4313 C CA . ALA A 1 552 ? 1.932 -11.196 8.293 1.00 97.12 552 ALA A CA 1
ATOM 4314 C C . ALA A 1 552 ? 2.846 -12.224 7.607 1.00 97.12 552 ALA A C 1
ATOM 4316 O O . ALA A 1 552 ? 2.622 -13.431 7.712 1.00 97.12 552 ALA A O 1
ATOM 4317 N N . ALA A 1 553 ? 3.921 -11.777 6.955 1.00 96.12 553 ALA A N 1
ATOM 4318 C CA . ALA A 1 553 ? 4.911 -12.669 6.364 1.00 96.12 553 ALA A CA 1
ATOM 4319 C C . ALA A 1 553 ? 5.630 -13.502 7.434 1.00 96.12 553 ALA A C 1
ATOM 4321 O O . ALA A 1 553 ? 5.794 -14.708 7.263 1.00 96.12 553 ALA A O 1
ATOM 4322 N N . VAL A 1 554 ? 6.015 -12.897 8.562 1.00 97.69 554 VAL A N 1
ATOM 4323 C CA . VAL A 1 554 ? 6.642 -13.618 9.680 1.00 97.69 554 VAL A CA 1
ATOM 4324 C C . VAL A 1 554 ? 5.673 -14.611 10.319 1.00 97.69 554 VAL A C 1
ATOM 4326 O O . VAL A 1 554 ? 6.083 -15.733 10.620 1.00 97.69 554 VAL A O 1
ATOM 4329 N N . TYR A 1 555 ? 4.390 -14.268 10.449 1.00 97.94 555 TYR A N 1
ATOM 4330 C CA . TYR A 1 555 ? 3.354 -15.222 10.842 1.00 97.94 555 TYR A CA 1
ATOM 4331 C C . TYR A 1 555 ? 3.315 -16.415 9.879 1.00 97.94 555 TYR A C 1
ATOM 4333 O O . TYR A 1 555 ? 3.449 -17.546 10.330 1.00 97.94 555 TYR A O 1
ATOM 4341 N N . LYS A 1 556 ? 3.269 -16.196 8.558 1.00 95.12 556 LYS A N 1
ATOM 4342 C CA . LYS A 1 556 ? 3.314 -17.292 7.566 1.00 95.12 556 LYS A CA 1
ATOM 4343 C C . LYS A 1 556 ? 4.579 -18.159 7.674 1.00 95.12 556 LYS A C 1
ATOM 4345 O O . LYS A 1 556 ? 4.548 -19.335 7.333 1.00 95.12 556 LYS A O 1
ATOM 4350 N N . LEU A 1 557 ? 5.696 -17.598 8.144 1.00 95.44 557 LEU A N 1
ATOM 4351 C CA . LEU A 1 557 ? 6.962 -18.319 8.320 1.00 95.44 557 LEU A CA 1
ATOM 4352 C C . LEU A 1 557 ? 7.075 -19.072 9.656 1.00 95.44 557 LEU A C 1
ATOM 4354 O O . LEU A 1 557 ? 7.941 -19.947 9.771 1.00 95.44 557 LEU A O 1
ATOM 4358 N N . THR A 1 558 ? 6.293 -18.705 10.675 1.00 97.00 558 THR A N 1
ATOM 4359 C CA . THR A 1 558 ? 6.475 -19.164 12.069 1.00 97.00 558 THR A CA 1
ATOM 4360 C C . THR A 1 558 ? 5.231 -19.765 12.714 1.00 97.00 558 THR A C 1
ATOM 4362 O O . THR A 1 558 ? 5.377 -20.500 13.684 1.00 97.00 558 THR A O 1
ATOM 4365 N N . GLU A 1 559 ? 4.044 -19.447 12.198 1.00 96.75 559 GLU A N 1
ATOM 4366 C CA . GLU A 1 559 ? 2.721 -19.753 12.758 1.00 96.75 559 GLU A CA 1
ATOM 4367 C C . GLU A 1 559 ? 2.472 -19.173 14.167 1.00 96.75 559 GLU A C 1
ATOM 4369 O O . GLU A 1 559 ? 1.499 -19.531 14.827 1.00 96.75 559 GLU A O 1
ATOM 4374 N N . ASP A 1 560 ? 3.308 -18.236 14.633 1.00 97.88 560 ASP A N 1
ATOM 4375 C CA . ASP A 1 560 ? 3.115 -17.568 15.924 1.00 97.88 560 ASP A CA 1
ATOM 4376 C C . ASP A 1 560 ? 2.097 -16.422 15.794 1.00 97.88 560 ASP A C 1
ATOM 4378 O O . ASP A 1 560 ? 2.369 -15.362 15.217 1.00 97.88 560 ASP A O 1
ATOM 4382 N N . GLU A 1 561 ? 0.902 -16.637 16.348 1.00 96.44 561 GLU A N 1
ATOM 4383 C CA . GLU A 1 561 ? -0.233 -15.712 16.263 1.00 96.44 561 GLU A CA 1
ATOM 4384 C C . GLU A 1 561 ? 0.063 -14.314 16.817 1.00 96.44 561 GLU A C 1
ATOM 4386 O O . GLU A 1 561 ? -0.639 -13.363 16.462 1.00 96.44 561 GLU A O 1
ATOM 4391 N N . LYS A 1 562 ? 1.098 -14.134 17.654 1.00 96.62 562 LYS A N 1
ATOM 4392 C CA . LYS A 1 562 ? 1.469 -12.800 18.154 1.00 96.62 562 LYS A CA 1
ATOM 4393 C C . LYS A 1 562 ? 1.755 -11.822 17.008 1.00 96.62 562 LYS A C 1
ATOM 4395 O O . LYS A 1 562 ? 1.401 -10.649 17.114 1.00 96.62 562 LYS A O 1
ATOM 4400 N N . TYR A 1 563 ? 2.343 -12.300 15.907 1.00 98.19 563 TYR A N 1
ATOM 4401 C CA . TYR A 1 563 ? 2.644 -11.469 14.743 1.00 98.19 563 TYR A CA 1
ATOM 4402 C C . TYR A 1 563 ? 1.374 -11.117 13.970 1.00 98.19 563 TYR A C 1
ATOM 4404 O O . TYR A 1 563 ? 1.194 -9.966 13.588 1.00 98.19 563 TYR A O 1
ATOM 4412 N N . LEU A 1 564 ? 0.443 -12.061 13.809 1.00 97.38 564 LEU A N 1
ATOM 4413 C CA . LEU A 1 564 ? -0.840 -11.778 13.164 1.00 97.38 564 LEU A CA 1
ATOM 4414 C C . LEU A 1 564 ? -1.680 -10.787 13.986 1.00 97.38 564 LEU A C 1
ATOM 4416 O O . LEU A 1 564 ? -2.317 -9.895 13.429 1.00 97.38 564 LEU A O 1
ATOM 4420 N N . HIS A 1 565 ? -1.643 -10.891 15.317 1.00 96.44 565 HIS A N 1
ATOM 4421 C CA . HIS A 1 565 ? -2.259 -9.903 16.202 1.00 96.44 565 HIS A CA 1
ATOM 4422 C C . HIS A 1 565 ? -1.617 -8.517 16.061 1.00 96.44 565 HIS A C 1
ATOM 4424 O O . HIS A 1 565 ? -2.350 -7.536 15.963 1.00 96.44 565 HIS A O 1
ATOM 4430 N N . ALA A 1 566 ? -0.284 -8.431 15.986 1.00 97.56 566 ALA A N 1
ATOM 4431 C CA . ALA A 1 566 ? 0.417 -7.170 15.737 1.00 97.56 566 ALA A CA 1
ATOM 4432 C C . ALA A 1 566 ? 0.048 -6.565 14.369 1.00 97.56 566 ALA A C 1
ATOM 4434 O O . ALA A 1 566 ? -0.273 -5.383 14.289 1.00 97.56 566 ALA A O 1
ATOM 4435 N N . ALA A 1 567 ? -0.000 -7.378 13.307 1.00 98.19 567 ALA A N 1
ATOM 4436 C CA . ALA A 1 567 ? -0.427 -6.947 11.975 1.00 98.19 567 ALA A CA 1
ATOM 4437 C C . ALA A 1 567 ? -1.848 -6.349 11.998 1.00 98.19 567 ALA A C 1
ATOM 4439 O O . ALA A 1 567 ? -2.082 -5.254 11.487 1.00 98.19 567 ALA A O 1
ATOM 4440 N N . ARG A 1 568 ? -2.790 -7.037 12.655 1.00 97.75 568 ARG A N 1
ATOM 4441 C CA . ARG A 1 568 ? -4.179 -6.576 12.823 1.00 97.75 568 ARG A CA 1
ATOM 4442 C C . ARG A 1 568 ? -4.271 -5.302 13.658 1.00 97.75 568 ARG A C 1
ATOM 4444 O O . ARG A 1 568 ? -5.069 -4.426 13.343 1.00 97.75 568 ARG A O 1
ATOM 4451 N N . ASP A 1 569 ? -3.435 -5.162 14.684 1.00 97.38 569 ASP A N 1
ATOM 4452 C CA . ASP A 1 569 ? -3.380 -3.946 15.490 1.00 97.38 569 ASP A CA 1
ATOM 4453 C C . ASP A 1 569 ? -2.972 -2.712 14.664 1.00 97.38 569 ASP A C 1
ATOM 4455 O O . ASP A 1 569 ? -3.588 -1.652 14.815 1.00 97.38 569 ASP A O 1
ATOM 4459 N N . LEU A 1 570 ? -2.002 -2.858 13.755 1.00 97.50 570 LEU A N 1
ATOM 4460 C CA . LEU A 1 570 ? -1.604 -1.792 12.831 1.00 97.50 570 LEU A CA 1
ATOM 4461 C C . LEU A 1 570 ? -2.667 -1.524 11.752 1.00 97.50 570 LEU A C 1
ATOM 4463 O O . LEU A 1 570 ? -2.914 -0.376 11.393 1.00 97.50 570 LEU A O 1
ATOM 4467 N N . TRP A 1 571 ? -3.367 -2.555 11.276 1.00 98.00 571 TRP A N 1
ATOM 4468 C CA . TRP A 1 571 ? -4.501 -2.377 10.364 1.00 98.00 571 TRP A CA 1
ATOM 4469 C C . TRP A 1 571 ? -5.637 -1.561 10.997 1.00 98.00 571 TRP A C 1
ATOM 4471 O O . TRP A 1 571 ? -6.160 -0.629 10.385 1.00 98.00 571 TRP A O 1
ATOM 4481 N N . HIS A 1 572 ? -5.967 -1.833 12.263 1.00 97.88 572 HIS A N 1
ATOM 4482 C CA . HIS A 1 572 ? -6.962 -1.053 12.999 1.00 97.88 572 HIS A CA 1
ATOM 4483 C C . HIS A 1 572 ? -6.557 0.421 13.154 1.00 97.88 572 HIS A C 1
ATOM 4485 O O . HIS A 1 572 ? -7.432 1.289 13.125 1.00 97.88 572 HIS A O 1
ATOM 4491 N N . TRP A 1 573 ? -5.258 0.726 13.290 1.00 96.50 573 TRP A N 1
ATOM 4492 C CA . TRP A 1 573 ? -4.769 2.110 13.290 1.00 96.50 573 TRP A CA 1
ATOM 4493 C C . TRP A 1 573 ? -5.139 2.826 11.991 1.00 96.50 573 TRP A C 1
ATOM 4495 O O . TRP A 1 573 ? -5.750 3.895 12.043 1.00 96.50 573 TRP A O 1
ATOM 4505 N N . LEU A 1 574 ? -4.829 2.223 10.838 1.00 96.38 574 LEU A N 1
ATOM 4506 C CA . LEU A 1 574 ? -5.109 2.807 9.520 1.00 96.38 574 LEU A CA 1
ATOM 4507 C C . LEU A 1 574 ? -6.615 3.053 9.307 1.00 96.38 574 LEU A C 1
ATOM 4509 O O . LEU A 1 574 ? -7.003 3.973 8.588 1.00 96.38 574 LEU A O 1
ATOM 4513 N N . ASN A 1 575 ? -7.469 2.288 9.991 1.00 96.88 575 ASN A N 1
ATOM 4514 C CA . ASN A 1 575 ? -8.924 2.383 9.885 1.00 96.88 575 ASN A CA 1
ATOM 4515 C C . ASN A 1 575 ? -9.607 3.215 10.982 1.00 96.88 575 ASN A C 1
ATOM 4517 O O . ASN A 1 575 ? -10.834 3.254 11.017 1.00 96.88 575 ASN A O 1
ATOM 4521 N N . GLY A 1 576 ? -8.867 3.896 11.863 1.00 93.38 576 GLY A N 1
ATOM 4522 C CA . GLY A 1 576 ? -9.454 4.844 12.825 1.00 93.38 576 GLY A CA 1
ATOM 4523 C C . GLY A 1 576 ? -9.180 4.588 14.296 1.00 93.38 576 GLY A C 1
ATOM 4524 O O . GLY A 1 576 ? -9.460 5.462 15.120 1.00 93.38 576 GLY A O 1
ATOM 4525 N N . ARG A 1 577 ? -8.553 3.462 14.650 1.00 96.19 577 ARG A N 1
ATOM 4526 C CA . ARG A 1 577 ? -8.109 3.187 16.022 1.00 96.19 577 ARG A CA 1
ATOM 4527 C C . ARG A 1 577 ? -6.784 3.899 16.322 1.00 96.19 577 ARG A C 1
ATOM 4529 O O . ARG A 1 577 ? -5.775 3.275 16.635 1.00 96.19 577 ARG A O 1
ATOM 4536 N N . ASN A 1 578 ? -6.805 5.219 16.195 1.00 92.00 578 ASN A N 1
ATOM 4537 C CA . ASN A 1 578 ? -5.678 6.132 16.361 1.00 92.00 578 ASN A CA 1
ATOM 4538 C C . ASN A 1 578 ? -6.141 7.400 17.119 1.00 92.00 578 ASN A C 1
ATOM 4540 O O . ASN A 1 578 ? -7.352 7.615 17.253 1.00 92.00 578 ASN A O 1
ATOM 4544 N N . PRO A 1 579 ? -5.229 8.259 17.613 1.00 85.88 579 PRO A N 1
ATOM 4545 C CA . PRO A 1 579 ? -5.593 9.454 18.394 1.00 85.88 579 PRO A CA 1
ATOM 4546 C C . PRO A 1 579 ? -6.512 10.428 17.666 1.00 85.88 579 PRO A C 1
ATOM 4548 O O . PRO A 1 579 ? -7.323 11.121 18.282 1.00 85.88 579 PRO A O 1
ATOM 4551 N N . ASN A 1 580 ? -6.454 10.434 16.338 1.00 79.56 580 ASN A N 1
ATOM 4552 C CA . ASN A 1 580 ? -7.287 11.293 15.516 1.00 79.56 580 ASN A CA 1
ATOM 4553 C C . ASN A 1 580 ? -8.727 10.758 15.442 1.00 79.56 580 ASN A C 1
ATOM 4555 O O . ASN A 1 580 ? -9.672 11.537 15.379 1.00 79.56 580 ASN A O 1
ATOM 4559 N N . GLY A 1 581 ? -8.937 9.442 15.547 1.00 85.44 581 GLY A N 1
ATOM 4560 C CA . GLY A 1 581 ? -10.259 8.830 15.385 1.00 85.44 581 GLY A CA 1
ATOM 4561 C C . GLY A 1 581 ? -10.789 8.933 13.952 1.00 85.44 581 GLY A C 1
ATOM 4562 O O . GLY A 1 581 ? -11.998 9.015 13.757 1.00 85.44 581 GLY A O 1
ATOM 4563 N N . TYR A 1 582 ? -9.887 8.981 12.967 1.00 86.38 582 TYR A N 1
ATOM 4564 C CA . TYR A 1 582 ? -10.203 9.016 11.537 1.00 86.38 582 TYR A CA 1
ATOM 4565 C C . TYR A 1 582 ? -9.576 7.826 10.835 1.00 86.38 582 TYR A C 1
ATOM 4567 O O . TYR A 1 582 ? -8.449 7.438 11.154 1.00 86.38 582 TYR A O 1
ATOM 4575 N N . SER A 1 583 ? -10.275 7.304 9.830 1.00 91.75 583 SER A N 1
ATOM 4576 C CA . SER A 1 583 ? -9.611 6.466 8.842 1.00 91.75 583 SER A CA 1
ATOM 4577 C C . SER A 1 583 ? -8.548 7.311 8.147 1.00 91.75 583 SER A C 1
ATOM 4579 O O . SER A 1 583 ? -8.716 8.515 7.957 1.00 91.75 583 SER A O 1
ATOM 4581 N N . MET A 1 584 ? -7.446 6.677 7.778 1.00 90.69 584 MET A N 1
ATOM 4582 C CA . MET A 1 584 ? -6.359 7.314 7.046 1.00 90.69 584 MET A CA 1
ATOM 4583 C C . MET A 1 584 ? -6.580 7.270 5.527 1.00 90.69 584 MET A C 1
ATOM 4585 O O . MET A 1 584 ? -5.769 7.812 4.776 1.00 90.69 584 MET A O 1
ATOM 4589 N N . THR A 1 585 ? -7.686 6.663 5.077 1.00 93.56 585 THR A N 1
ATOM 4590 C CA . THR A 1 585 ? -7.985 6.412 3.664 1.00 93.56 585 THR A CA 1
ATOM 4591 C C . THR A 1 585 ? -9.297 7.072 3.252 1.00 93.56 585 THR A C 1
ATOM 4593 O O . THR A 1 585 ? -10.338 6.913 3.895 1.00 93.56 585 THR A O 1
ATOM 4596 N N . THR A 1 586 ? -9.273 7.828 2.155 1.00 92.56 586 THR A N 1
ATOM 4597 C CA . THR A 1 586 ? -10.468 8.511 1.627 1.00 92.56 586 THR A CA 1
ATOM 4598 C C . THR A 1 586 ? -11.582 7.515 1.288 1.00 92.56 586 THR A C 1
ATOM 4600 O O . THR A 1 586 ? -11.349 6.446 0.726 1.00 92.56 586 THR A O 1
ATOM 4603 N N . GLY A 1 587 ? -12.824 7.850 1.641 1.00 91.50 587 GLY A N 1
ATOM 4604 C CA . GLY A 1 587 ? -13.997 7.003 1.388 1.00 91.50 587 GLY A CA 1
ATOM 4605 C C . GLY A 1 587 ? -14.091 5.697 2.197 1.00 91.50 587 GLY A C 1
ATOM 4606 O O . GLY A 1 587 ? -15.033 4.938 1.962 1.00 91.50 587 GLY A O 1
ATOM 4607 N N . VAL A 1 588 ? -13.172 5.439 3.136 1.00 93.94 588 VAL A N 1
ATOM 4608 C CA . VAL A 1 588 ? -13.161 4.241 3.992 1.00 93.94 588 VAL A CA 1
ATOM 4609 C C . VAL A 1 588 ? -13.631 4.557 5.417 1.00 93.94 588 VAL A C 1
ATOM 4611 O O . VAL A 1 588 ? -13.234 5.543 6.035 1.00 93.94 588 VAL A O 1
ATOM 4614 N N . GLY A 1 589 ? -14.474 3.680 5.964 1.00 92.50 589 GLY A N 1
ATOM 4615 C CA . GLY A 1 589 ? -15.030 3.823 7.309 1.00 92.50 589 GLY A CA 1
ATOM 4616 C C . GLY A 1 589 ? -16.040 4.970 7.448 1.00 92.50 589 GLY A C 1
ATOM 4617 O O . GLY A 1 589 ? -16.471 5.585 6.474 1.00 92.50 589 GLY A O 1
ATOM 4618 N N . THR A 1 590 ? -16.466 5.240 8.682 1.00 90.06 590 THR A N 1
ATOM 4619 C CA . THR A 1 590 ? -17.481 6.265 8.996 1.00 90.06 590 THR A CA 1
ATOM 4620 C C . THR A 1 590 ? -16.922 7.689 9.078 1.00 90.06 590 THR A C 1
ATOM 4622 O O . THR A 1 590 ? -17.684 8.644 8.937 1.00 90.06 590 THR A O 1
ATOM 4625 N N . ARG A 1 591 ? -15.602 7.842 9.260 1.00 87.12 591 ARG A N 1
ATOM 4626 C CA . ARG A 1 591 ? -14.886 9.133 9.258 1.00 87.12 591 ARG A CA 1
ATOM 4627 C C . ARG A 1 591 ? -13.622 9.075 8.392 1.00 87.12 591 ARG A C 1
ATOM 4629 O O . ARG A 1 591 ? -12.515 9.054 8.936 1.00 87.12 591 ARG A O 1
ATOM 4636 N N . PRO A 1 592 ? -13.762 9.013 7.059 1.00 87.06 592 PRO A N 1
ATOM 4637 C CA . PRO A 1 592 ? -12.627 9.128 6.154 1.00 87.06 592 PRO A CA 1
ATOM 4638 C C . PRO A 1 592 ? -12.105 10.569 6.072 1.00 87.06 592 PRO A C 1
ATOM 4640 O O . PRO A 1 592 ? -12.851 11.511 6.361 1.00 87.06 592 PRO A O 1
ATOM 4643 N N . PRO A 1 593 ? -10.876 10.775 5.570 1.00 81.12 593 PRO A N 1
ATOM 4644 C CA . PRO A 1 593 ? -10.436 12.076 5.106 1.00 81.12 593 PRO A CA 1
ATOM 4645 C C . PRO A 1 593 ? -11.320 12.517 3.938 1.00 81.12 593 PRO A C 1
ATOM 4647 O O . PRO A 1 593 ? -11.599 11.754 3.010 1.00 81.12 593 PRO A O 1
ATOM 4650 N N . THR A 1 594 ? -11.767 13.765 3.972 1.00 75.62 594 THR A N 1
ATOM 4651 C CA . THR A 1 594 ? -12.648 14.341 2.943 1.00 75.62 594 THR A CA 1
ATOM 4652 C C . THR A 1 594 ? -11.912 15.344 2.058 1.00 75.62 594 THR A C 1
ATOM 4654 O O . THR A 1 594 ? -12.523 16.057 1.266 1.00 75.62 594 THR A O 1
ATOM 4657 N N . ARG A 1 595 ? -10.595 15.460 2.235 1.00 71.50 595 ARG A N 1
ATOM 4658 C CA . ARG A 1 595 ? -9.843 16.666 1.914 1.00 71.50 595 ARG A CA 1
ATOM 4659 C C . ARG A 1 595 ? -8.346 16.333 2.031 1.00 71.50 595 ARG A C 1
ATOM 4661 O O . ARG A 1 595 ? -7.924 15.898 3.097 1.00 71.50 595 ARG A O 1
ATOM 4668 N N . PHE A 1 596 ? -7.566 16.488 0.958 1.00 74.00 596 PHE A N 1
ATOM 4669 C CA . PHE A 1 596 ? -6.124 16.185 0.936 1.00 74.00 596 PHE A CA 1
ATOM 4670 C C . PHE A 1 596 ? -5.391 16.904 -0.211 1.00 74.00 596 PHE A C 1
ATOM 4672 O O . PHE A 1 596 ? -6.044 17.496 -1.077 1.00 74.00 596 PHE A O 1
ATOM 4679 N N . TYR A 1 597 ? -4.051 16.861 -0.225 1.00 72.62 597 TYR A N 1
ATOM 4680 C CA . TYR A 1 597 ? -3.267 17.425 -1.325 1.00 72.62 597 TYR A CA 1
ATOM 4681 C C . TYR A 1 597 ? -3.422 16.566 -2.581 1.00 72.62 597 TYR A C 1
ATOM 4683 O O . TYR A 1 597 ? -2.886 15.464 -2.674 1.00 72.62 597 TYR A O 1
ATOM 4691 N N . HIS A 1 598 ? -4.164 17.096 -3.552 1.00 78.75 598 HIS A N 1
ATOM 4692 C CA . HIS A 1 598 ? -4.283 16.524 -4.884 1.00 78.75 598 HIS A CA 1
ATOM 4693 C C . HIS A 1 598 ? -4.727 17.597 -5.872 1.00 78.75 598 HIS A C 1
ATOM 4695 O O . HIS A 1 598 ? -5.748 18.252 -5.655 1.00 78.75 598 HIS A O 1
ATOM 4701 N N . MET A 1 599 ? -4.000 17.770 -6.975 1.00 79.06 599 MET A N 1
ATOM 4702 C CA . MET A 1 599 ? -4.279 18.822 -7.956 1.00 79.06 599 MET A CA 1
ATOM 4703 C C . MET A 1 599 ? -5.663 18.649 -8.592 1.00 79.06 599 MET A C 1
ATOM 4705 O O . MET A 1 599 ? -6.434 19.604 -8.650 1.00 79.06 599 MET A O 1
ATOM 4709 N N . GLU A 1 600 ? -6.020 17.422 -8.987 1.00 84.44 600 GLU A N 1
ATOM 4710 C CA . GLU A 1 600 ? -7.339 17.135 -9.564 1.00 84.44 600 GLU A CA 1
ATOM 4711 C C . GLU A 1 600 ? -8.458 17.259 -8.529 1.00 84.44 600 GLU A C 1
ATOM 4713 O O . GLU A 1 600 ? -9.346 18.098 -8.668 1.00 84.44 600 GLU A O 1
ATOM 4718 N N . TRP A 1 601 ? -8.422 16.459 -7.461 1.00 84.06 601 TRP A N 1
ATOM 4719 C CA . TRP A 1 601 ? -9.537 16.402 -6.516 1.00 84.06 601 TRP A CA 1
ATOM 4720 C C . TRP A 1 601 ? -9.696 17.673 -5.687 1.00 84.06 601 TRP A C 1
ATOM 4722 O O . TRP A 1 601 ? -10.830 18.065 -5.413 1.00 84.06 601 TRP A O 1
ATOM 4732 N N . GLY A 1 602 ? -8.601 18.376 -5.383 1.00 75.12 602 GLY A N 1
ATOM 4733 C CA . GLY A 1 602 ? -8.654 19.715 -4.800 1.00 75.12 602 GLY A CA 1
ATOM 4734 C C . GLY A 1 602 ? -9.332 20.719 -5.736 1.00 75.12 602 GLY A C 1
ATOM 4735 O O . GLY A 1 602 ? -10.190 21.490 -5.301 1.00 75.12 602 GLY A O 1
ATOM 4736 N N . TYR A 1 603 ? -9.031 20.671 -7.040 1.00 76.00 603 TYR A N 1
ATOM 4737 C CA . TYR A 1 603 ? -9.709 21.509 -8.031 1.00 76.00 603 TYR A CA 1
ATOM 4738 C C . TYR A 1 603 ? -11.198 21.167 -8.157 1.00 76.00 603 TYR A C 1
ATOM 4740 O O . TYR A 1 603 ? -12.035 22.064 -8.079 1.00 76.00 603 TYR A O 1
ATOM 4748 N N . HIS A 1 604 ? -11.548 19.889 -8.334 1.00 74.62 604 HIS A N 1
ATOM 4749 C CA . HIS A 1 604 ? -12.938 19.450 -8.503 1.00 74.62 604 HIS A CA 1
ATOM 4750 C C . HIS A 1 604 ? -13.806 19.821 -7.302 1.00 74.62 604 HIS A C 1
ATOM 4752 O O . HIS A 1 604 ? -14.920 20.316 -7.470 1.00 74.62 604 HIS A O 1
ATOM 4758 N N . GLN A 1 605 ? -13.289 19.625 -6.090 1.00 73.06 605 GLN A N 1
ATOM 4759 C CA . GLN A 1 605 ? -13.977 20.011 -4.866 1.00 73.06 605 GLN A CA 1
ATOM 4760 C C . GLN A 1 605 ? -14.243 21.522 -4.829 1.00 73.06 605 GLN A C 1
ATOM 4762 O O . GLN A 1 605 ? -15.378 21.940 -4.595 1.00 73.06 605 GLN A O 1
ATOM 4767 N N . ASN A 1 606 ? -13.233 22.339 -5.131 1.00 67.38 606 ASN A N 1
ATOM 4768 C CA . ASN A 1 606 ? -13.369 23.795 -5.174 1.00 67.38 606 ASN A CA 1
ATOM 4769 C C . ASN A 1 606 ? -14.345 24.268 -6.258 1.00 67.38 606 ASN A C 1
ATOM 4771 O O . ASN A 1 606 ? -15.168 25.149 -6.013 1.00 67.38 606 ASN A O 1
ATOM 4775 N N . ASP A 1 607 ? -14.284 23.677 -7.447 1.00 72.94 607 ASP A N 1
ATOM 4776 C CA . ASP A 1 607 ? -15.183 23.984 -8.557 1.00 72.94 607 ASP A CA 1
ATOM 4777 C C . ASP A 1 607 ? -16.647 23.660 -8.211 1.00 72.94 607 ASP A C 1
ATOM 4779 O O . ASP A 1 607 ? -17.539 24.475 -8.460 1.00 72.94 607 ASP A O 1
ATOM 4783 N N . MET A 1 608 ? -16.900 22.517 -7.566 1.00 73.94 608 MET A N 1
ATOM 4784 C CA . MET A 1 608 ? -18.240 22.125 -7.116 1.00 73.94 608 MET A CA 1
ATOM 4785 C C . MET A 1 608 ? -18.782 23.057 -6.032 1.00 73.94 608 MET A C 1
ATOM 4787 O O . MET A 1 608 ? -19.911 23.541 -6.168 1.00 73.94 608 MET A O 1
ATOM 4791 N N . ILE A 1 609 ? -17.970 23.383 -5.021 1.00 70.31 609 ILE A N 1
ATOM 4792 C CA . ILE A 1 609 ? -18.333 24.348 -3.971 1.00 70.31 609 ILE A CA 1
ATOM 4793 C C . ILE A 1 609 ? -18.673 25.704 -4.599 1.00 70.31 609 ILE A C 1
ATOM 4795 O O . ILE A 1 609 ? -19.712 26.281 -4.290 1.00 70.31 609 ILE A O 1
ATOM 4799 N N . ASN A 1 610 ? -17.859 26.190 -5.537 1.00 70.81 610 ASN A N 1
ATOM 4800 C CA . ASN A 1 610 ? -18.092 27.470 -6.209 1.00 70.81 610 ASN A CA 1
ATOM 4801 C C . ASN A 1 610 ? -19.372 27.492 -7.052 1.00 70.81 610 ASN A C 1
ATOM 4803 O O . ASN A 1 610 ? -20.059 28.511 -7.111 1.00 70.81 610 ASN A O 1
ATOM 4807 N N . LYS A 1 611 ? -19.690 26.389 -7.737 1.00 78.00 611 LYS A N 1
ATOM 4808 C CA . LYS A 1 611 ? -20.848 26.307 -8.641 1.00 78.00 611 LYS A CA 1
ATOM 4809 C C . LYS A 1 611 ? -22.165 26.065 -7.920 1.00 78.00 611 LYS A C 1
ATOM 4811 O O . LYS A 1 611 ? -23.200 26.535 -8.387 1.00 78.00 611 LYS A O 1
ATOM 4816 N N . THR A 1 612 ? -22.138 25.292 -6.840 1.00 79.94 612 THR A N 1
ATOM 4817 C CA . THR A 1 612 ? -23.353 24.757 -6.203 1.00 79.94 612 THR A CA 1
ATOM 4818 C C . THR A 1 612 ? -23.528 25.209 -4.758 1.00 79.94 612 THR A C 1
ATOM 4820 O O . THR A 1 612 ? -24.639 25.160 -4.241 1.00 79.94 612 THR A O 1
ATOM 4823 N N . GLY A 1 613 ? -22.459 25.672 -4.106 1.00 73.06 613 GLY A N 1
ATOM 4824 C CA . GLY A 1 613 ? -22.416 25.876 -2.658 1.00 73.06 613 GLY A CA 1
ATOM 4825 C C . GLY A 1 613 ? -22.312 24.571 -1.862 1.00 73.06 613 GLY A C 1
ATOM 4826 O O . GLY A 1 613 ? -22.283 24.619 -0.635 1.00 73.06 613 GLY A O 1
ATOM 4827 N N . GLU A 1 614 ? -22.260 23.415 -2.529 1.00 73.56 614 GLU A N 1
ATOM 4828 C CA . GLU A 1 614 ? -22.246 22.102 -1.892 1.00 73.56 614 GLU A CA 1
ATOM 4829 C C . GLU A 1 614 ? -20.838 21.505 -1.864 1.00 73.56 614 GLU A C 1
ATOM 4831 O O . GLU A 1 614 ? -20.053 21.612 -2.809 1.00 73.56 614 GLU A O 1
ATOM 4836 N N . PHE A 1 615 ? -20.523 20.847 -0.750 1.00 72.19 615 PHE A N 1
ATOM 4837 C CA . PHE A 1 615 ? -19.281 20.111 -0.592 1.00 72.19 615 PHE A CA 1
ATOM 4838 C C . PHE A 1 615 ? -19.337 18.790 -1.362 1.00 72.19 615 PHE A C 1
ATOM 4840 O O . PHE A 1 615 ? -20.236 17.977 -1.144 1.00 72.19 615 PHE A O 1
ATOM 4847 N N . PHE A 1 616 ? -18.337 18.553 -2.208 1.00 71.81 616 PHE A N 1
ATOM 4848 C CA . PHE A 1 616 ? -18.155 17.285 -2.902 1.00 71.81 616 PHE A CA 1
ATOM 4849 C C . PHE A 1 616 ? -16.929 16.559 -2.325 1.00 71.81 616 PHE A C 1
ATOM 4851 O O . PHE A 1 616 ? -15.834 17.136 -2.328 1.00 71.81 616 PHE A O 1
ATOM 4858 N N . PRO A 1 617 ? -17.080 15.336 -1.784 1.00 78.88 617 PRO A N 1
ATOM 4859 C CA . PRO A 1 617 ? -15.939 14.581 -1.285 1.00 78.88 617 PRO A CA 1
ATOM 4860 C C . PRO A 1 617 ? -15.023 14.177 -2.451 1.00 78.88 617 PRO A C 1
ATOM 4862 O O . PRO A 1 617 ? -15.503 14.021 -3.574 1.00 78.88 617 PRO A O 1
ATOM 4865 N N . PRO A 1 618 ? -13.717 13.987 -2.216 1.00 82.44 618 PRO A N 1
ATOM 4866 C CA . PRO A 1 618 ? -12.791 13.572 -3.254 1.00 82.44 618 PRO A CA 1
ATOM 4867 C C . PRO A 1 618 ? -13.045 12.120 -3.667 1.00 82.44 618 PRO A C 1
ATOM 4869 O O . PRO A 1 618 ? -13.842 11.404 -3.047 1.00 82.44 618 PRO A O 1
ATOM 4872 N N . ALA A 1 619 ? -12.356 11.690 -4.722 1.00 91.69 619 ALA A N 1
ATOM 4873 C CA . ALA A 1 619 ? -12.333 10.288 -5.102 1.00 91.69 619 ALA A CA 1
ATOM 4874 C C . ALA A 1 619 ? -11.818 9.419 -3.928 1.00 91.69 619 ALA A C 1
ATOM 4876 O O . ALA A 1 619 ? -10.969 9.873 -3.157 1.00 91.69 619 ALA A O 1
ATOM 4877 N N . PRO A 1 620 ? -12.358 8.203 -3.749 1.00 94.19 620 PRO A N 1
ATOM 4878 C CA . PRO A 1 620 ? -12.023 7.321 -2.633 1.00 94.19 620 PRO A CA 1
ATOM 4879 C C . PRO A 1 620 ? -10.746 6.498 -2.882 1.00 94.19 620 PRO A C 1
ATOM 4881 O O . PRO A 1 620 ? -10.298 6.353 -4.019 1.00 94.19 620 PRO A O 1
ATOM 4884 N N . GLY A 1 621 ? -10.217 5.887 -1.819 1.00 95.12 621 GLY A N 1
ATOM 4885 C CA . GLY A 1 621 ? -9.148 4.882 -1.872 1.00 95.12 621 GLY A CA 1
ATOM 4886 C C . GLY A 1 621 ? -7.729 5.398 -1.666 1.00 95.12 621 GLY A C 1
ATOM 4887 O O . GLY A 1 621 ? -6.795 4.606 -1.628 1.00 95.12 621 GLY A O 1
ATOM 4888 N N . TYR A 1 622 ? -7.551 6.706 -1.521 1.00 94.25 622 TYR A N 1
ATOM 4889 C CA . TYR A 1 622 ? -6.244 7.316 -1.282 1.00 94.25 622 TYR A CA 1
ATOM 4890 C C . TYR A 1 622 ? -5.855 7.184 0.190 1.00 94.25 622 TYR A C 1
ATOM 4892 O O . TYR A 1 622 ? -6.494 7.824 1.033 1.00 94.25 622 TYR A O 1
ATOM 4900 N N . LEU A 1 623 ? -4.825 6.382 0.489 1.00 93.81 623 LEU A N 1
ATOM 4901 C CA . LEU A 1 623 ? -4.153 6.406 1.792 1.00 93.81 623 LEU A CA 1
ATOM 4902 C C . LEU A 1 623 ? -3.305 7.680 1.878 1.00 93.81 623 LEU A C 1
ATOM 4904 O O . LEU A 1 623 ? -2.483 7.947 1.000 1.00 93.81 623 LEU A O 1
ATOM 4908 N N . LEU A 1 624 ? -3.510 8.467 2.931 1.00 86.75 624 LEU A N 1
ATOM 4909 C CA . LEU A 1 624 ? -2.746 9.693 3.160 1.00 86.75 624 LEU A CA 1
ATOM 4910 C C . LEU A 1 624 ? -1.450 9.407 3.923 1.00 86.75 624 LEU A C 1
ATOM 4912 O O . LEU A 1 624 ? -1.415 8.493 4.747 1.00 86.75 624 LEU A O 1
ATOM 4916 N N . SER A 1 625 ? -0.430 10.244 3.711 1.00 79.56 625 SER A N 1
ATOM 4917 C CA . SER A 1 625 ? 0.886 10.191 4.371 1.00 79.56 625 SER A CA 1
ATOM 4918 C C . SER A 1 625 ? 0.802 9.936 5.882 1.00 79.56 625 SER A C 1
ATOM 4920 O O . SER A 1 625 ? 1.457 9.023 6.385 1.00 79.56 625 SER A O 1
ATOM 4922 N N . GLY A 1 626 ? -0.047 10.683 6.595 1.00 78.56 626 GLY A N 1
ATOM 4923 C CA . GLY A 1 626 ? -0.237 10.531 8.037 1.00 78.56 626 GLY A CA 1
ATOM 4924 C C . GLY A 1 626 ? 0.613 11.485 8.885 1.00 78.56 626 GLY A C 1
ATOM 4925 O O . GLY A 1 626 ? 1.195 12.436 8.361 1.00 78.56 626 GLY A O 1
ATOM 4926 N N . PRO A 1 627 ? 0.638 11.287 10.216 1.00 74.50 627 PRO A N 1
ATOM 4927 C CA . PRO A 1 627 ? 1.350 12.172 11.139 1.00 74.50 627 PRO A CA 1
ATOM 4928 C C . PRO A 1 627 ? 2.871 12.248 10.885 1.00 74.50 627 PRO A C 1
ATOM 4930 O O . PRO A 1 627 ? 3.511 11.231 10.635 1.00 74.50 627 PRO A O 1
ATOM 4933 N N . ASN A 1 628 ? 3.465 13.448 11.001 1.00 71.69 628 ASN A N 1
ATOM 4934 C CA . ASN A 1 628 ? 4.860 13.719 10.604 1.00 71.69 628 ASN A CA 1
ATOM 4935 C C . ASN A 1 628 ? 5.642 14.588 11.617 1.00 71.69 628 ASN A C 1
ATOM 4937 O O . ASN A 1 628 ? 5.861 15.779 11.404 1.00 71.69 628 ASN A O 1
ATOM 4941 N N . ALA A 1 629 ? 6.131 13.990 12.705 1.00 59.47 629 ALA A N 1
ATOM 4942 C CA . ALA A 1 629 ? 6.881 14.639 13.789 1.00 59.47 629 ALA A CA 1
ATOM 4943 C C . ALA A 1 629 ? 8.038 15.555 13.350 1.00 59.47 629 ALA A C 1
ATOM 4945 O O . ALA A 1 629 ? 8.320 16.533 14.043 1.00 59.47 629 ALA A O 1
ATOM 4946 N N . ILE A 1 630 ? 8.678 15.281 12.210 1.00 53.22 630 ILE A N 1
ATOM 4947 C CA . ILE A 1 630 ? 9.823 16.057 11.711 1.00 53.22 630 ILE A CA 1
ATOM 4948 C C . ILE A 1 630 ? 9.373 17.442 11.222 1.00 53.22 630 ILE A C 1
ATOM 4950 O O . ILE A 1 630 ? 9.950 18.454 11.620 1.00 53.22 630 ILE A O 1
ATOM 4954 N N . ASN A 1 631 ? 8.293 17.508 10.438 1.00 47.50 631 ASN A N 1
ATOM 4955 C CA . ASN A 1 631 ? 7.722 18.780 9.972 1.00 47.50 631 ASN A CA 1
ATOM 4956 C C . ASN A 1 631 ? 6.717 19.387 10.974 1.00 47.50 631 ASN A C 1
ATOM 4958 O O . ASN A 1 631 ? 6.359 20.561 10.868 1.00 47.50 631 ASN A O 1
ATOM 4962 N N . ASN A 1 632 ? 6.288 18.624 11.987 1.00 45.91 632 ASN A N 1
ATOM 4963 C CA . ASN A 1 632 ? 5.321 19.057 13.005 1.00 45.91 632 ASN A CA 1
ATOM 4964 C C . ASN A 1 632 ? 5.775 20.268 13.827 1.00 45.91 632 ASN A C 1
ATOM 4966 O O . ASN A 1 632 ? 4.931 21.057 14.254 1.00 45.91 632 ASN A O 1
ATOM 4970 N N . CYS A 1 633 ? 7.086 20.447 14.028 1.00 39.06 633 CYS A N 1
ATOM 4971 C CA . CYS A 1 633 ? 7.626 21.613 14.736 1.00 39.06 633 CYS A CA 1
ATOM 4972 C C . CYS A 1 633 ? 7.308 22.938 14.028 1.00 39.06 633 CYS A C 1
ATOM 4974 O O . CYS A 1 633 ? 7.324 23.980 14.677 1.00 39.06 633 CYS A O 1
ATOM 4976 N N . PHE A 1 634 ? 7.013 22.888 12.727 1.00 39.78 634 PHE A N 1
ATOM 4977 C CA . PHE A 1 634 ? 6.677 24.046 11.906 1.00 39.78 634 PHE A CA 1
ATOM 4978 C C . PHE A 1 634 ? 5.162 24.254 11.778 1.00 39.78 634 PHE A C 1
ATOM 4980 O O . PHE A 1 634 ? 4.702 25.391 11.802 1.00 39.78 634 PHE A O 1
ATOM 4987 N N . LEU A 1 635 ? 4.382 23.170 11.673 1.00 44.69 635 LEU A N 1
ATOM 4988 C CA . LEU A 1 635 ? 2.937 23.233 11.400 1.00 44.69 635 LEU A CA 1
ATOM 4989 C C . LEU A 1 635 ? 2.074 23.448 12.651 1.00 44.69 635 LEU A C 1
ATOM 4991 O O . LEU A 1 635 ? 1.076 24.163 12.602 1.00 44.69 635 LEU A O 1
ATOM 4995 N N . ALA A 1 636 ? 2.437 22.815 13.768 1.00 46.28 636 ALA A N 1
ATOM 4996 C CA . ALA A 1 636 ? 1.708 22.911 15.032 1.00 46.28 636 ALA A CA 1
ATOM 4997 C C . ALA A 1 636 ? 2.676 22.707 16.215 1.00 46.28 636 ALA A C 1
ATOM 4999 O O . ALA A 1 636 ? 2.717 21.623 16.806 1.00 46.28 636 ALA A O 1
ATOM 5000 N N . PRO A 1 637 ? 3.485 23.728 16.567 1.00 45.31 637 PRO A N 1
ATOM 5001 C CA . PRO A 1 637 ? 4.478 23.621 17.632 1.00 45.31 637 PRO A CA 1
ATOM 5002 C C . PRO A 1 637 ? 3.853 23.148 18.954 1.00 45.31 637 PRO A C 1
ATOM 5004 O O . PRO A 1 637 ? 2.932 23.772 19.477 1.00 45.31 637 PRO A O 1
ATOM 5007 N N . GLY A 1 638 ? 4.362 22.044 19.509 1.00 48.19 638 GLY A N 1
ATOM 5008 C CA . GLY A 1 638 ? 3.854 21.447 20.752 1.00 48.19 638 GLY A CA 1
ATOM 5009 C C . GLY A 1 638 ? 2.705 20.448 20.576 1.00 48.19 638 GLY A C 1
ATOM 5010 O O . GLY A 1 638 ? 2.275 19.861 21.569 1.00 48.19 638 GLY A O 1
ATOM 5011 N N . ALA A 1 639 ? 2.229 20.210 19.348 1.00 51.94 639 ALA A N 1
ATOM 5012 C CA . ALA A 1 639 ? 1.303 19.117 19.077 1.00 51.94 639 ALA A CA 1
ATOM 5013 C C . ALA A 1 639 ? 1.994 17.750 19.272 1.00 51.94 639 ALA A C 1
ATOM 5015 O O . ALA A 1 639 ? 3.137 17.571 18.836 1.00 51.94 639 ALA A O 1
ATOM 5016 N N . PRO A 1 640 ? 1.316 16.767 19.890 1.00 56.78 640 PRO A N 1
ATOM 5017 C CA . PRO A 1 640 ? 1.835 15.408 19.992 1.00 56.78 640 PRO A CA 1
ATOM 5018 C C . PRO A 1 640 ? 2.040 14.775 18.611 1.00 56.78 640 PRO A C 1
ATOM 5020 O O . PRO A 1 640 ? 1.240 14.991 17.699 1.00 56.78 640 PRO A O 1
ATOM 5023 N N . ALA A 1 641 ? 3.078 13.946 18.467 1.00 55.69 641 ALA A N 1
ATOM 5024 C CA . ALA A 1 641 ? 3.466 13.328 17.196 1.00 55.69 641 ALA A CA 1
ATOM 5025 C C . ALA A 1 641 ? 2.318 12.574 16.504 1.00 55.69 641 ALA A C 1
ATOM 5027 O O . ALA A 1 641 ? 2.212 12.635 15.283 1.00 55.69 641 ALA A O 1
ATOM 5028 N N . LYS A 1 642 ? 1.433 11.919 17.272 1.00 67.44 642 LYS A N 1
ATOM 5029 C CA . LYS A 1 642 ? 0.302 11.145 16.732 1.00 67.44 642 LYS A CA 1
ATOM 5030 C C . LYS A 1 642 ? -0.974 11.959 16.440 1.00 67.44 642 LYS A C 1
ATOM 5032 O O . LYS A 1 642 ? -1.866 11.449 15.761 1.00 67.44 642 LYS A O 1
ATOM 5037 N N . ALA A 1 643 ? -1.110 13.170 16.986 1.00 53.28 643 ALA A N 1
ATOM 5038 C CA . ALA A 1 643 ? -2.406 13.825 17.228 1.00 53.28 643 ALA A CA 1
ATOM 5039 C C . ALA A 1 643 ? -2.699 15.019 16.296 1.00 53.28 643 ALA A C 1
ATOM 5041 O O . ALA A 1 643 ? -3.134 16.084 16.748 1.00 53.28 643 ALA A O 1
ATOM 5042 N N . LEU A 1 644 ? -2.458 14.865 14.992 1.00 56.97 644 LEU A N 1
ATOM 5043 C CA . LEU A 1 644 ? -2.657 15.941 14.022 1.00 56.97 644 LEU A CA 1
ATOM 5044 C C . LEU A 1 644 ? -3.915 15.779 13.178 1.00 56.97 644 LEU A C 1
ATOM 5046 O O . LEU A 1 644 ? -4.101 14.791 12.471 1.00 56.97 644 LEU A O 1
ATOM 5050 N N . LEU A 1 645 ? -4.737 16.828 13.223 1.00 48.38 645 LEU A N 1
ATOM 5051 C CA . LEU A 1 645 ? -5.931 17.031 12.416 1.00 48.38 645 LEU A CA 1
ATOM 5052 C C . LEU A 1 645 ? -6.063 18.501 12.037 1.00 48.38 645 LEU A C 1
ATOM 5054 O O . LEU A 1 645 ? -5.632 19.377 12.783 1.00 48.38 645 LEU A O 1
ATOM 5058 N N . TRP A 1 646 ? -6.719 18.767 10.910 1.00 44.41 646 TRP A N 1
ATOM 5059 C CA . TRP A 1 646 ? -7.043 20.124 10.488 1.00 44.41 646 TRP A CA 1
ATOM 5060 C C . TRP A 1 646 ? -8.375 20.179 9.736 1.00 44.41 646 TRP A C 1
ATOM 5062 O O . TRP A 1 646 ? -8.530 19.538 8.696 1.00 44.41 646 TRP A O 1
ATOM 5072 N N . ASP A 1 647 ? -9.316 20.974 10.253 1.00 35.22 647 ASP A N 1
ATOM 5073 C CA . ASP A 1 647 ? -10.604 21.285 9.619 1.00 35.22 647 ASP A CA 1
ATOM 5074 C C . ASP A 1 647 ? -11.169 22.637 10.127 1.00 35.22 647 ASP A C 1
ATOM 5076 O O . ASP A 1 647 ? -11.038 22.946 11.311 1.00 35.22 647 ASP A O 1
ATOM 5080 N N . ASN A 1 648 ? -11.780 23.445 9.248 1.00 34.12 648 ASN A N 1
ATOM 5081 C CA . ASN A 1 648 ? -12.472 24.731 9.486 1.00 34.12 648 ASN A CA 1
ATOM 5082 C C . ASN A 1 648 ? -13.306 25.146 8.210 1.00 34.12 648 ASN A C 1
ATOM 5084 O O . ASN A 1 648 ? -13.209 24.504 7.165 1.00 34.12 648 ASN A O 1
ATOM 5088 N N . PRO A 1 649 ? -14.292 26.066 8.283 1.00 34.28 649 PRO A N 1
ATOM 5089 C CA . PRO A 1 649 ? -15.261 26.292 7.184 1.00 34.28 649 PRO A CA 1
ATOM 5090 C C . PRO A 1 649 ? -15.266 27.587 6.295 1.00 34.28 649 PRO A C 1
ATOM 5092 O O . PRO A 1 649 ? -16.202 27.669 5.501 1.00 34.28 649 PRO A O 1
ATOM 5095 N N . GLU A 1 650 ? -14.336 28.574 6.290 1.00 31.83 650 GLU A N 1
ATOM 5096 C CA . GLU A 1 650 ? -14.502 29.839 5.471 1.00 31.83 650 GLU A CA 1
ATOM 5097 C C . GLU A 1 650 ? -13.414 30.204 4.401 1.00 31.83 650 GLU A C 1
ATOM 5099 O O . GLU A 1 650 ? -12.272 29.757 4.475 1.00 31.83 650 GLU A O 1
ATOM 5104 N N . THR A 1 651 ? -13.774 31.028 3.384 1.00 31.02 651 THR A N 1
ATOM 5105 C CA . THR A 1 651 ? -13.013 31.383 2.136 1.00 31.02 651 THR A CA 1
ATOM 5106 C C . THR A 1 651 ? -12.117 32.644 2.214 1.00 31.02 651 THR A C 1
ATOM 5108 O O . THR A 1 651 ? -12.476 33.574 2.928 1.00 31.02 651 THR A O 1
ATOM 5111 N N . THR A 1 652 ? -11.036 32.754 1.408 1.00 32.78 652 THR A N 1
ATOM 5112 C CA . THR A 1 652 ? -10.042 33.868 1.465 1.00 32.78 652 THR A CA 1
ATOM 5113 C C . THR A 1 652 ? -10.094 34.925 0.331 1.00 32.78 652 THR A C 1
ATOM 5115 O O . THR A 1 652 ? -10.742 34.759 -0.709 1.00 32.78 652 THR A O 1
ATOM 5118 N N . ARG A 1 653 ? -9.344 36.026 0.545 1.00 26.64 653 ARG A N 1
ATOM 5119 C CA . ARG A 1 653 ? -9.224 37.311 -0.198 1.00 26.64 653 ARG A CA 1
ATOM 5120 C C . ARG A 1 653 ? -8.971 37.302 -1.726 1.00 26.64 653 ARG A C 1
ATOM 5122 O O . ARG A 1 653 ? -9.031 38.373 -2.329 1.00 26.64 653 ARG A O 1
ATOM 5129 N N . THR A 1 654 ? -8.726 36.163 -2.381 1.00 28.61 654 THR A N 1
ATOM 5130 C CA . THR A 1 654 ? -8.608 36.059 -3.861 1.00 28.61 654 THR A CA 1
ATOM 5131 C C . THR A 1 654 ? -9.760 35.303 -4.531 1.00 28.61 654 THR A C 1
ATOM 5133 O O . THR A 1 654 ? -9.741 35.124 -5.746 1.00 28.61 654 THR A O 1
ATOM 5136 N N . GLY A 1 655 ? -10.789 34.896 -3.778 1.00 29.78 655 GLY A N 1
ATOM 5137 C CA . GLY A 1 655 ? -11.927 34.151 -4.334 1.00 29.78 655 GLY A CA 1
ATOM 5138 C C . GLY A 1 655 ? -11.610 32.684 -4.648 1.00 29.78 655 GLY A C 1
ATOM 5139 O O . GLY A 1 655 ? -12.297 32.071 -5.463 1.00 29.78 655 GLY A O 1
ATOM 5140 N N . THR A 1 656 ? -10.583 32.124 -4.002 1.00 29.17 656 THR A N 1
ATOM 5141 C CA . THR A 1 656 ? -10.176 30.713 -4.116 1.00 29.17 656 THR A CA 1
ATOM 5142 C C . THR A 1 656 ? -10.670 29.938 -2.880 1.00 29.17 656 THR A C 1
ATOM 5144 O O . THR A 1 656 ? -10.377 30.377 -1.765 1.00 29.17 656 THR A O 1
ATOM 5147 N N . PRO A 1 657 ? -11.426 28.828 -3.016 1.00 29.84 657 PRO A N 1
ATOM 5148 C CA . PRO A 1 657 ? -11.905 28.053 -1.867 1.00 29.84 657 PRO A CA 1
ATOM 5149 C C . PRO A 1 657 ? -10.874 27.034 -1.316 1.00 29.84 657 PRO A C 1
ATOM 5151 O O . PRO A 1 657 ? -9.866 26.752 -1.963 1.00 29.84 657 PRO A O 1
ATOM 5154 N N . PRO A 1 658 ? -11.113 26.520 -0.093 1.00 27.53 658 PRO A N 1
ATOM 5155 C CA . PRO A 1 658 ? -10.111 26.107 0.896 1.00 27.53 658 PRO A CA 1
ATOM 5156 C C . PRO A 1 658 ? -9.358 24.810 0.592 1.00 27.53 658 PRO A C 1
ATOM 5158 O O . PRO A 1 658 ? -9.956 23.761 0.358 1.00 27.53 658 PRO A O 1
ATOM 5161 N N . HIS A 1 659 ? -8.035 24.888 0.727 1.00 31.41 659 HIS A N 1
ATOM 5162 C CA . HIS A 1 659 ? -7.110 23.764 0.706 1.00 31.41 659 HIS A CA 1
ATOM 5163 C C . HIS A 1 659 ? -7.302 22.908 1.965 1.00 31.41 659 HIS A C 1
ATOM 5165 O O . HIS A 1 659 ? -7.471 23.407 3.073 1.00 31.41 659 HIS A O 1
ATOM 5171 N N . ALA A 1 660 ? -7.263 21.598 1.805 1.00 30.03 660 ALA A N 1
ATOM 5172 C CA . ALA A 1 660 ? -7.100 20.662 2.901 1.00 30.03 660 ALA A CA 1
ATOM 5173 C C . ALA A 1 660 ? -5.609 20.400 3.100 1.00 30.03 660 ALA A C 1
ATOM 5175 O O . ALA A 1 660 ? -4.986 19.854 2.200 1.00 30.03 660 ALA A O 1
ATOM 5176 N N . MET A 1 661 ? -4.930 20.787 4.172 1.00 31.22 661 MET A N 1
ATOM 5177 C CA . MET A 1 661 ? -5.320 21.147 5.536 1.00 31.22 661 MET A CA 1
ATOM 5178 C C . MET A 1 661 ? -5.005 22.630 5.861 1.00 31.22 661 MET A C 1
ATOM 5180 O O . MET A 1 661 ? -3.996 22.882 6.506 1.00 31.22 661 MET A O 1
ATOM 5184 N N . TRP A 1 662 ? -5.761 23.631 5.377 1.00 31.45 662 TRP A N 1
ATOM 5185 C CA . TRP A 1 662 ? -5.491 25.051 5.705 1.00 31.45 662 TRP A CA 1
ATOM 5186 C C . TRP A 1 662 ? -6.775 25.894 5.910 1.00 31.45 662 TRP A C 1
ATOM 5188 O O . TRP A 1 662 ? -7.571 26.091 4.999 1.00 31.45 662 TRP A O 1
ATOM 5198 N N . HIS A 1 663 ? -6.922 26.467 7.103 1.00 26.61 663 HIS A N 1
ATOM 5199 C CA . HIS A 1 663 ? -7.798 27.569 7.522 1.00 26.61 663 HIS A CA 1
ATOM 5200 C C . HIS A 1 663 ? -6.979 28.444 8.483 1.00 26.61 663 HIS A C 1
ATOM 5202 O O . HIS A 1 663 ? -6.711 28.046 9.606 1.00 26.61 663 HIS A O 1
ATOM 5208 N N . TRP A 1 664 ? -6.428 29.590 8.116 1.00 28.45 664 TRP A N 1
ATOM 5209 C CA . TRP A 1 664 ? -7.094 30.771 7.579 1.00 28.45 664 TRP A CA 1
ATOM 5210 C C . TRP A 1 664 ? -6.043 31.762 7.046 1.00 28.45 664 TRP A C 1
ATOM 5212 O O . TRP A 1 664 ? -4.855 31.456 6.998 1.00 28.45 664 TRP A O 1
ATOM 5222 N N . GLU A 1 665 ? -6.503 32.944 6.626 1.00 31.78 665 GLU A N 1
ATOM 5223 C CA . GLU A 1 665 ? -5.721 34.000 5.987 1.00 31.78 665 GLU A CA 1
ATOM 5224 C C . GLU A 1 665 ? -4.375 34.281 6.674 1.00 31.78 665 GLU A C 1
ATOM 5226 O O . GLU A 1 665 ? -4.291 34.630 7.848 1.00 31.78 665 GLU A O 1
ATOM 5231 N N . GLN A 1 666 ? -3.331 34.199 5.859 1.00 35.31 666 GLN A N 1
ATOM 5232 C CA . GLN A 1 666 ? -1.948 34.608 6.075 1.00 35.31 666 GLN A CA 1
ATOM 5233 C C . GLN A 1 666 ? -1.682 35.706 7.132 1.00 35.31 666 GLN A C 1
ATOM 5235 O O . GLN A 1 666 ? -0.796 35.486 7.957 1.00 35.31 666 GLN A O 1
ATOM 5240 N N . PRO A 1 667 ? -2.436 36.826 7.211 1.00 34.56 667 PRO A N 1
ATOM 5241 C CA . PRO A 1 667 ? -2.194 37.847 8.232 1.00 34.56 667 PRO A CA 1
ATOM 5242 C C . PRO A 1 667 ? -2.431 37.380 9.673 1.00 34.56 667 PRO A C 1
ATOM 5244 O O . PRO A 1 667 ? -1.792 37.871 10.595 1.00 34.56 667 PRO A O 1
ATOM 5247 N N . SER A 1 668 ? -3.295 36.387 9.896 1.00 35.19 668 SER A N 1
ATOM 5248 C CA . SER A 1 668 ? -3.630 35.906 11.243 1.00 35.19 668 SER A CA 1
ATOM 5249 C C . SER A 1 668 ? -2.527 35.060 11.889 1.00 35.19 668 SER A C 1
ATOM 5251 O O . SER A 1 668 ? -2.465 34.970 13.114 1.00 35.19 668 SER A O 1
ATOM 5253 N N . ILE A 1 669 ? -1.634 34.467 11.089 1.00 36.25 669 ILE A N 1
ATOM 5254 C CA . ILE A 1 669 ? -0.463 33.729 11.592 1.00 36.25 669 ILE A CA 1
ATOM 5255 C C . ILE A 1 669 ? 0.650 34.710 12.016 1.00 36.25 669 ILE A C 1
ATOM 5257 O O . ILE A 1 669 ? 1.405 34.433 12.952 1.00 36.25 669 ILE A O 1
ATOM 5261 N N . TRP A 1 670 ? 0.685 35.889 11.384 1.00 37.25 670 TRP A N 1
ATOM 5262 C CA . TRP A 1 670 ? 1.605 36.993 11.675 1.00 37.25 670 TRP A CA 1
ATOM 5263 C C . TRP A 1 670 ? 1.182 37.772 12.921 1.00 37.25 670 TRP A C 1
ATOM 5265 O O . TRP A 1 670 ? 1.986 37.968 13.831 1.00 37.25 670 TRP A O 1
ATOM 5275 N N . ASP A 1 671 ? -0.104 38.109 13.028 1.00 36.47 671 ASP A N 1
ATOM 5276 C CA . ASP A 1 671 ? -0.665 38.821 14.183 1.00 36.47 671 ASP A CA 1
ATOM 5277 C C . ASP A 1 671 ? -0.665 37.969 15.473 1.00 36.47 671 ASP A C 1
ATOM 5279 O O . ASP A 1 671 ? -0.653 38.511 16.581 1.00 36.47 671 ASP A O 1
ATOM 5283 N N . GLY A 1 672 ? -0.644 36.632 15.344 1.00 34.03 672 GLY A N 1
ATOM 5284 C CA . GLY A 1 672 ? -0.477 35.670 16.446 1.00 34.03 672 GLY A CA 1
ATOM 5285 C C . GLY A 1 672 ? 0.982 35.350 16.804 1.00 34.03 672 GLY A C 1
ATOM 5286 O O . GLY A 1 672 ? 1.227 34.631 17.771 1.00 34.03 672 GLY A O 1
ATOM 5287 N N . ASN A 1 673 ? 1.947 35.894 16.052 1.00 36.78 673 ASN A N 1
ATOM 5288 C CA . ASN A 1 673 ? 3.389 35.711 16.244 1.00 36.78 673 ASN A CA 1
ATOM 5289 C C . ASN A 1 673 ? 3.874 34.245 16.126 1.00 36.78 673 ASN A C 1
ATOM 5291 O O . ASN A 1 673 ? 4.904 33.888 16.699 1.00 36.78 673 ASN A O 1
ATOM 5295 N N . PHE A 1 674 ? 3.131 33.393 15.405 1.00 35.81 674 PHE A N 1
ATOM 5296 C CA . PHE A 1 674 ? 3.459 31.973 15.214 1.00 35.81 674 PHE A CA 1
ATOM 5297 C C . PHE A 1 674 ? 4.488 31.755 14.096 1.00 35.81 674 PHE A C 1
ATOM 5299 O O . PHE A 1 674 ? 5.322 30.860 14.217 1.00 35.81 674 PHE A O 1
ATOM 5306 N N . ILE A 1 675 ? 4.459 32.587 13.045 1.00 39.09 675 ILE A N 1
ATOM 5307 C CA . ILE A 1 675 ? 5.474 32.650 11.980 1.00 39.09 675 ILE A CA 1
ATOM 5308 C C . ILE A 1 675 ? 5.695 34.115 11.546 1.00 39.09 675 ILE A C 1
ATOM 5310 O O . ILE A 1 675 ? 4.774 34.925 11.687 1.00 39.09 675 ILE A O 1
ATOM 5314 N N . PRO A 1 676 ? 6.873 34.490 11.013 1.00 39.22 676 PRO A N 1
ATOM 5315 C CA . PRO A 1 676 ? 7.105 35.832 10.484 1.00 39.22 676 PRO A CA 1
ATOM 5316 C C . PRO A 1 676 ? 6.203 36.168 9.292 1.00 39.22 676 PRO A C 1
ATOM 5318 O O . PRO A 1 676 ? 5.875 35.302 8.474 1.00 39.22 676 PRO A O 1
ATOM 5321 N N . GLU A 1 677 ? 5.873 37.455 9.165 1.00 35.12 677 GLU A N 1
ATOM 5322 C CA . GLU A 1 677 ? 5.275 38.015 7.954 1.00 35.12 677 GLU A CA 1
ATOM 5323 C C . GLU A 1 677 ? 6.102 37.584 6.721 1.00 35.12 677 GLU A C 1
ATOM 5325 O O . GLU A 1 677 ? 7.314 37.777 6.695 1.00 35.12 677 GLU A O 1
ATOM 5330 N N . ASP A 1 678 ? 5.457 36.907 5.761 1.00 40.34 678 ASP A N 1
ATOM 5331 C CA . ASP A 1 678 ? 5.991 36.367 4.490 1.00 40.34 678 ASP A CA 1
ATOM 5332 C C . ASP A 1 678 ? 6.686 34.977 4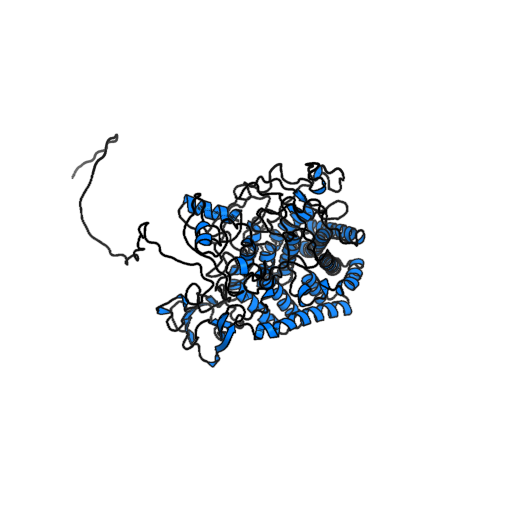.456 1.00 40.34 678 ASP A C 1
ATOM 5334 O O . ASP A 1 678 ? 7.247 34.604 3.421 1.00 40.34 678 ASP A O 1
ATOM 5338 N N . SER A 1 679 ? 6.594 34.129 5.494 1.00 41.53 679 SER A N 1
ATOM 5339 C CA . SER A 1 679 ? 7.148 32.754 5.442 1.00 41.53 679 SER A CA 1
ATOM 5340 C C . SER A 1 679 ? 6.172 31.720 4.838 1.00 41.53 679 SER A C 1
ATOM 5342 O O . SER A 1 679 ? 5.360 31.126 5.543 1.00 41.53 679 SER A O 1
ATOM 5344 N N . TYR A 1 680 ? 6.230 31.496 3.523 1.00 35.84 680 TYR A N 1
ATOM 5345 C CA . TYR A 1 680 ? 5.285 30.630 2.785 1.00 35.84 680 TYR A CA 1
ATOM 5346 C C . TYR A 1 680 ? 5.793 29.234 2.396 1.00 35.84 680 TYR A C 1
ATOM 5348 O O . TYR A 1 680 ? 5.119 28.527 1.650 1.00 35.84 680 TYR A O 1
ATOM 5356 N N . ALA A 1 681 ? 6.991 28.844 2.823 1.00 37.62 681 ALA A N 1
ATOM 5357 C CA . ALA A 1 681 ? 7.775 27.891 2.040 1.00 37.62 681 ALA A CA 1
ATOM 5358 C C . ALA A 1 681 ? 7.791 26.422 2.510 1.00 37.62 681 ALA A C 1
ATOM 5360 O O . ALA A 1 681 ? 8.318 25.602 1.768 1.00 37.62 681 ALA A O 1
ATOM 5361 N N . GLU A 1 682 ? 7.260 26.034 3.678 1.00 41.56 682 GLU A N 1
ATOM 5362 C CA . GLU A 1 682 ? 7.712 24.762 4.284 1.00 41.56 682 GLU A CA 1
ATOM 5363 C C . GLU A 1 682 ? 6.579 23.845 4.806 1.00 41.56 682 GLU A C 1
ATOM 5365 O O . GLU A 1 682 ? 5.837 24.202 5.716 1.00 41.56 682 GLU A O 1
ATOM 5370 N N . GLY A 1 683 ? 6.466 22.626 4.246 1.00 37.28 683 GLY A N 1
ATOM 5371 C CA . GLY A 1 683 ? 6.119 21.414 5.017 1.00 37.28 683 GLY A CA 1
ATOM 5372 C C . GLY A 1 683 ? 4.710 20.804 4.911 1.00 37.28 683 GLY A C 1
ATOM 5373 O O . GLY A 1 683 ? 4.509 19.697 5.409 1.00 37.28 683 GLY A O 1
ATOM 5374 N N . TRP A 1 684 ? 3.737 21.454 4.265 1.00 43.88 684 TRP A N 1
ATOM 5375 C CA . TRP A 1 684 ? 2.311 21.075 4.369 1.00 43.88 684 TRP A CA 1
ATOM 5376 C C . TRP A 1 684 ? 1.867 19.861 3.529 1.00 43.88 684 TRP A C 1
ATOM 5378 O O . TRP A 1 684 ? 0.884 19.196 3.864 1.00 43.88 684 TRP A O 1
ATOM 5388 N N . TRP A 1 685 ? 2.588 19.550 2.451 1.00 43.59 685 TRP A N 1
ATOM 5389 C CA . TRP A 1 685 ? 2.374 18.348 1.629 1.00 43.59 685 TRP A CA 1
ATOM 5390 C C . TRP A 1 685 ? 2.715 17.064 2.400 1.00 43.59 685 TRP A C 1
ATOM 5392 O O . TRP A 1 685 ? 1.968 16.093 2.337 1.00 43.59 685 TRP A O 1
ATOM 5402 N N . GLY A 1 686 ? 3.746 17.087 3.253 1.00 46.12 686 GLY A N 1
ATOM 5403 C CA . GLY A 1 686 ? 4.283 15.894 3.921 1.00 46.12 686 GLY A CA 1
ATOM 5404 C C . GLY A 1 686 ? 3.360 15.197 4.935 1.00 46.12 686 GLY A C 1
ATOM 5405 O O . GLY A 1 686 ? 3.760 14.185 5.507 1.00 46.12 686 GLY A O 1
ATOM 5406 N N . VAL A 1 687 ? 2.151 15.716 5.178 1.00 51.44 687 VAL A N 1
ATOM 5407 C CA . VAL A 1 687 ? 1.126 15.136 6.077 1.00 51.44 687 VAL A CA 1
ATOM 5408 C C . VAL A 1 687 ? -0.113 14.655 5.309 1.00 51.44 687 VAL A C 1
ATOM 5410 O O . VAL A 1 687 ? -0.772 13.697 5.711 1.00 51.44 687 VAL A O 1
ATOM 5413 N N . THR A 1 688 ? -0.435 15.304 4.189 1.00 63.84 688 THR A N 1
ATOM 5414 C CA . THR A 1 688 ? -1.703 15.113 3.458 1.00 63.84 688 THR A CA 1
ATOM 5415 C C . THR A 1 688 ? -1.534 14.521 2.076 1.00 63.84 688 THR A C 1
ATOM 5417 O O . THR A 1 688 ? -2.527 14.225 1.417 1.00 63.84 688 THR A O 1
ATOM 5420 N N . GLU A 1 689 ? -0.303 14.376 1.612 1.00 68.88 689 GLU A N 1
ATOM 5421 C CA . GLU A 1 689 ? -0.034 13.806 0.310 1.00 68.88 689 GLU A CA 1
ATOM 5422 C C . GLU A 1 689 ? -0.430 12.334 0.267 1.00 68.88 689 GLU A C 1
ATOM 5424 O O . GLU A 1 689 ? -0.207 11.571 1.211 1.00 68.88 689 GLU A O 1
ATOM 5429 N N . CYS A 1 690 ? -1.054 11.959 -0.840 1.00 81.88 690 CYS A N 1
ATOM 5430 C CA . CYS A 1 690 ? -1.229 10.573 -1.222 1.00 81.88 690 CYS A CA 1
ATOM 5431 C C . CYS A 1 690 ? -0.107 10.164 -2.172 1.00 81.88 690 CYS A C 1
ATOM 5433 O O . CYS A 1 690 ? 0.422 11.007 -2.887 1.00 81.88 690 CYS A O 1
ATOM 5435 N N . ASP A 1 691 ? 0.149 8.868 -2.255 1.00 88.56 691 ASP A N 1
ATOM 5436 C CA . ASP A 1 691 ? 1.034 8.274 -3.250 1.00 88.56 691 ASP A CA 1
ATOM 5437 C C . ASP A 1 691 ? 0.422 6.940 -3.711 1.00 88.56 691 ASP A C 1
ATOM 5439 O O . ASP A 1 691 ? -0.322 6.279 -2.965 1.00 88.56 691 ASP A O 1
ATOM 5443 N N . VAL A 1 692 ? 0.700 6.534 -4.945 1.00 92.75 692 VAL A N 1
ATOM 5444 C CA . VAL A 1 692 ? 0.342 5.213 -5.467 1.00 92.75 692 VAL A CA 1
ATOM 5445 C C . VAL A 1 692 ? 0.968 4.110 -4.627 1.00 92.75 692 VAL A C 1
ATOM 5447 O O . VAL A 1 692 ? 0.309 3.092 -4.405 1.00 92.75 692 VAL A O 1
ATOM 5450 N N . ILE A 1 693 ? 2.169 4.324 -4.076 1.00 92.12 693 ILE A N 1
ATOM 5451 C CA . ILE A 1 693 ? 2.791 3.328 -3.199 1.00 92.12 693 ILE A CA 1
ATOM 5452 C C . ILE A 1 693 ? 2.043 3.209 -1.872 1.00 92.12 693 ILE A C 1
ATOM 5454 O O . ILE A 1 693 ? 1.797 2.096 -1.418 1.00 92.12 693 ILE A O 1
ATOM 5458 N N . TYR A 1 694 ? 1.540 4.319 -1.321 1.00 93.75 694 TYR A N 1
ATOM 5459 C CA . TYR A 1 694 ? 0.743 4.305 -0.087 1.00 93.75 694 TYR A CA 1
ATOM 5460 C C . TYR A 1 694 ? -0.545 3.508 -0.290 1.00 93.75 694 TYR A C 1
ATOM 5462 O O . TYR A 1 694 ? -0.940 2.698 0.548 1.00 93.75 694 TYR A O 1
ATOM 5470 N N . SER A 1 695 ? -1.191 3.711 -1.438 1.00 95.88 695 SER A N 1
ATOM 5471 C CA . SER A 1 695 ? -2.413 2.989 -1.793 1.00 95.88 695 SER A CA 1
ATOM 5472 C C . SER A 1 695 ? -2.140 1.498 -2.038 1.00 95.88 695 SER A C 1
ATOM 5474 O O . SER A 1 695 ? -2.933 0.657 -1.614 1.00 95.88 695 SER A O 1
ATOM 5476 N N . ALA A 1 696 ? -1.006 1.148 -2.657 1.00 97.75 696 ALA A N 1
ATOM 5477 C CA . ALA A 1 696 ? -0.593 -0.244 -2.839 1.00 97.75 696 ALA A CA 1
ATOM 5478 C C . ALA A 1 696 ? -0.315 -0.925 -1.492 1.00 97.75 696 ALA A C 1
ATOM 5480 O O . ALA A 1 696 ? -0.828 -2.020 -1.239 1.00 97.75 696 ALA A O 1
ATOM 5481 N N . ASP A 1 697 ? 0.434 -0.264 -0.604 1.00 97.12 697 ASP A N 1
ATOM 5482 C CA . ASP A 1 697 ? 0.731 -0.775 0.732 1.00 97.12 697 ASP A CA 1
ATOM 5483 C C . ASP A 1 697 ? -0.556 -0.992 1.538 1.00 97.12 697 ASP A C 1
ATOM 5485 O O . ASP A 1 697 ? -0.700 -2.021 2.202 1.00 97.12 697 ASP A O 1
ATOM 5489 N N . TYR A 1 698 ? -1.530 -0.080 1.433 1.00 97.94 698 TYR A N 1
ATOM 5490 C CA . TYR A 1 698 ? -2.843 -0.229 2.063 1.00 97.94 698 TYR A CA 1
ATOM 5491 C C . TYR A 1 698 ? -3.597 -1.473 1.568 1.00 97.94 698 TYR A C 1
ATOM 5493 O O . TYR A 1 698 ? -4.117 -2.244 2.378 1.00 97.94 698 TYR A O 1
ATOM 5501 N N . VAL A 1 699 ? -3.626 -1.704 0.249 1.00 98.38 699 VAL A N 1
ATOM 5502 C CA . VAL A 1 699 ? -4.267 -2.881 -0.367 1.00 98.38 699 VAL A CA 1
ATOM 5503 C C . VAL A 1 699 ? -3.619 -4.175 0.126 1.00 98.38 699 VAL A C 1
ATOM 5505 O O . VAL A 1 699 ? -4.325 -5.080 0.583 1.00 98.38 699 VAL A O 1
ATOM 5508 N N . LEU A 1 700 ? -2.284 -4.262 0.092 1.00 98.00 700 LEU A N 1
ATOM 5509 C CA . LEU A 1 700 ? -1.579 -5.441 0.590 1.00 98.00 700 LEU A CA 1
ATOM 5510 C C . LEU A 1 700 ? -1.770 -5.604 2.103 1.00 98.00 700 LEU A C 1
ATOM 5512 O O . LEU A 1 700 ? -1.968 -6.729 2.556 1.00 98.00 700 LEU A O 1
ATOM 5516 N N . ALA A 1 701 ? -1.782 -4.522 2.889 1.00 98.06 701 ALA A N 1
ATOM 5517 C CA . ALA A 1 701 ? -1.979 -4.578 4.340 1.00 98.06 701 ALA A CA 1
ATOM 5518 C C . ALA A 1 701 ? -3.351 -5.149 4.694 1.00 98.06 701 ALA A C 1
ATOM 5520 O O . ALA A 1 701 ? -3.437 -6.039 5.539 1.00 98.06 701 ALA A O 1
ATOM 5521 N N . GLY A 1 702 ? -4.399 -4.709 3.994 1.00 97.62 702 GLY A N 1
ATOM 5522 C CA . GLY A 1 702 ? -5.751 -5.216 4.192 1.00 97.62 702 GLY A CA 1
ATOM 5523 C C . GLY A 1 702 ? -5.856 -6.715 3.931 1.00 97.62 702 GLY A C 1
ATOM 5524 O O . GLY A 1 702 ? -6.431 -7.429 4.743 1.00 97.62 702 GLY A O 1
ATOM 5525 N N . ILE A 1 703 ? -5.240 -7.223 2.858 1.00 97.00 703 ILE A N 1
ATOM 5526 C CA . ILE A 1 703 ? -5.192 -8.670 2.577 1.00 97.00 703 ILE A CA 1
ATOM 5527 C C . ILE A 1 703 ? -4.294 -9.432 3.553 1.00 97.00 703 ILE A C 1
ATOM 5529 O O . ILE A 1 703 ? -4.602 -10.561 3.921 1.00 97.00 703 ILE A O 1
ATOM 5533 N N . SER A 1 704 ? -3.194 -8.823 3.990 1.00 96.75 704 SER A N 1
ATOM 5534 C CA . SER A 1 704 ? -2.195 -9.452 4.861 1.00 96.75 704 SER A CA 1
ATOM 5535 C C . SER A 1 704 ? -2.744 -9.856 6.227 1.00 96.75 704 SER A C 1
ATOM 5537 O O . SER A 1 704 ? -2.176 -10.735 6.870 1.00 96.75 704 SER A O 1
ATOM 5539 N N . VAL A 1 705 ? -3.814 -9.203 6.688 1.00 96.19 705 VAL A N 1
ATOM 5540 C CA . VAL A 1 705 ? -4.410 -9.457 8.006 1.00 96.19 705 VAL A CA 1
ATOM 5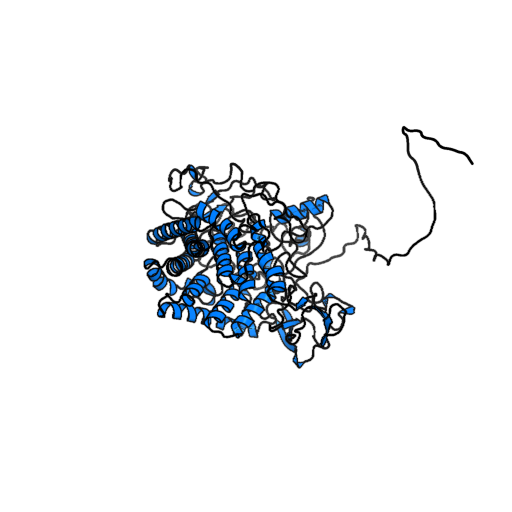541 C C . VAL A 1 705 ? -5.517 -10.511 8.013 1.00 96.19 705 VAL A C 1
ATOM 5543 O O . VAL A 1 705 ? -6.023 -10.820 9.100 1.00 96.19 705 VAL A O 1
ATOM 5546 N N . LEU A 1 706 ? -5.881 -11.053 6.842 1.00 92.75 706 LEU A N 1
ATOM 5547 C CA . LEU A 1 706 ? -6.739 -12.236 6.713 1.00 92.75 706 LEU A CA 1
ATOM 5548 C C . LEU A 1 706 ? -6.159 -13.384 7.548 1.00 92.75 706 LEU A C 1
ATOM 5550 O O . LEU A 1 706 ? -6.865 -13.809 8.497 1.00 92.75 706 LEU A O 1
#